Protein AF-A0ABD3N0K4-F1 (afdb_monomer)

pLDDT: mean 79.48, std 25.36, range [24.8, 98.75]

Solvent-accessible surface area (backbone atoms only — not comparable to full-atom values): 39906 Å² total; per-residue (Å²): 130,85,76,79,78,82,64,88,81,83,76,83,89,78,92,78,80,86,86,82,88,83,76,83,78,84,77,78,89,78,91,77,84,81,73,89,75,88,75,86,79,84,83,80,86,80,88,81,90,79,90,88,83,89,78,89,84,87,83,82,89,84,87,84,83,88,79,90,72,86,74,79,82,71,72,81,90,77,76,76,72,83,73,76,75,81,59,93,46,67,33,50,45,36,40,54,53,51,41,50,67,47,60,46,51,78,5,30,51,56,53,34,48,53,46,54,70,26,46,67,36,36,39,35,41,36,64,44,26,40,74,33,62,45,52,75,26,65,34,85,47,70,42,84,85,61,80,40,76,46,81,42,75,58,35,26,21,47,58,35,48,49,55,53,51,50,50,51,46,53,48,20,47,56,31,62,38,28,34,36,42,32,44,60,50,75,54,81,50,86,88,48,71,42,60,51,52,24,41,76,69,59,84,87,44,26,68,57,29,35,52,51,51,49,48,51,63,70,69,55,69,73,37,91,46,74,35,41,36,48,46,60,53,50,47,55,51,40,63,59,46,60,82,44,29,67,62,29,55,76,66,62,26,29,36,27,40,30,41,37,33,67,54,87,58,21,34,88,85,41,48,70,51,73,67,43,51,49,50,33,51,50,40,50,40,51,40,54,76,73,35,55,51,44,40,30,39,39,43,48,50,93,51,63,70,40,53,51,53,49,55,58,46,41,79,72,32,83,53,40,82,39,58,50,78,60,61,42,30,40,43,22,29,76,40,34,66,26,44,47,55,32,71,41,58,54,58,31,42,72,66,61,36,50,50,78,70,61,65,39,39,56,76,43,63,70,50,71,64,51,50,51,50,50,48,37,37,35,62,39,33,88,46,86,70,81,71,56,53,52,91,81,36,47,70,56,22,51,53,46,47,51,64,53,54,76,73,52,72,65,39,53,21,70,69,78,73,40,74,34,57,57,58,41,62,66,53,44,42,70,70,48,50,61,59,52,52,53,54,52,52,53,53,55,50,51,59,62,64,66,75,75,77,89,87,83,84,89,80,89,87,84,89,86,87,90,84,88,83,87,88,82,92,75,85,85,80,84,79,81,86,79,86,79,87,82,86,80,90,84,86,80,86,81,88,80,89,81,92,79,88,83,81,90,82,83,89,84,82,87,83,87,78,91,80,82,87,84,89,81,85,89,78,86,78,76,73,82,73,80,77,69,75,72,61,45,54,70,59,53,54,47,61,63,46,31,80,46,102,88,36,70,47,58,54,70,59,45,62,55,47,50,67,56,66,33,58,84,70,18,72,45,30,76,81,56,78,69,66,75,69,62,81,82,62,62,69,70,68,60,73,78,43,61,72,69,61,35,50,52,53,49,53,50,54,49,52,53,52,45,62,70,42,32,76,86,68,51,71,92,82,58,51,72,54,48,50,49,52,42,49,49,50,43,54,50,52,53,53,34,46,54,70,73,74,109

Secondary structure (DSSP, 8-state):
----------------------PPP-PPP-------------PPPPP------------------------------------PPPPSSHHHHHHHHHHHHTT--HHHHHHHHHHHHHEEEEEEEE--SGGGG-S-EEEEEEETTTTEEEEEEEE-HHHHHHHHHHHHHHHHHHHT--EEEEESSPPSSTTS-SEEEES-S-TTTHHHHHHHHHHHHHHPPPPS-----HHHHHHHHHHHHHTTHHHHHHTT-EEEEEEEESSS---TTS--SHHHHHHHHHHHHHHHHHSSEEEEEEE----HHHHHHHHHHHTTS-EEEE--HHHHHHHHHHH-TTB---HHHHHHHHTT---HHHHTTTTSPPPHHHHHHHHIIIIITTS------TTT-HHHHHHHHHHHHTTSPPEEETTTTEEE-SB-HHHHHHHHHHHHHHHHHHHHHHHHHHTTS----------------------------------------------------------------------PPPP------TT-HHHHHHHHHEEETTEEPPHHHHHHHGGGGSTTT-TTS---TTGGG--PPPHHHHHS--THHHHHHHHHHHHHHHHHH-GGGS-TT--HHHHHHHHHHHHHHHHHHHHHH-

Structure (mmCIF, N/CA/C/O backbone):
data_AF-A0ABD3N0K4-F1
#
_entry.id   AF-A0ABD3N0K4-F1
#
loop_
_atom_site.group_PDB
_atom_site.id
_atom_site.type_symbol
_atom_site.label_atom_id
_atom_site.label_alt_id
_atom_site.label_comp_id
_atom_site.label_asym_id
_atom_site.label_entity_id
_atom_site.label_seq_id
_atom_site.pdbx_PDB_ins_code
_atom_site.Cartn_x
_atom_site.Cartn_y
_atom_site.Cartn_z
_atom_site.occupancy
_atom_site.B_iso_or_equiv
_atom_site.auth_seq_id
_atom_site.auth_comp_id
_atom_site.auth_asym_id
_atom_site.auth_atom_id
_atom_site.pdbx_PDB_model_num
ATOM 1 N N . MET A 1 1 ? -29.378 11.566 -5.390 1.00 35.06 1 MET A N 1
ATOM 2 C CA . MET A 1 1 ? -28.642 10.846 -4.336 1.00 35.06 1 MET A CA 1
ATOM 3 C C . MET A 1 1 ? -29.585 10.712 -3.162 1.00 35.06 1 MET A C 1
ATOM 5 O O . MET A 1 1 ? -29.960 11.729 -2.596 1.00 35.06 1 MET A O 1
ATOM 9 N N . VAL A 1 2 ? -30.060 9.499 -2.881 1.00 29.70 2 VAL A N 1
ATOM 10 C CA . VAL A 1 2 ? -30.686 9.207 -1.588 1.00 29.70 2 VAL A CA 1
ATOM 11 C C . VAL A 1 2 ? -29.523 9.216 -0.604 1.00 29.70 2 VAL A C 1
ATOM 13 O O . VAL A 1 2 ? -28.646 8.367 -0.705 1.00 29.70 2 VAL A O 1
ATOM 16 N N . SER A 1 3 ? -29.424 10.249 0.234 1.00 39.12 3 SER A N 1
ATOM 17 C CA . SER A 1 3 ? -28.410 10.273 1.287 1.00 39.12 3 SER A CA 1
ATOM 18 C C . SER A 1 3 ? -28.764 9.148 2.253 1.00 39.12 3 SER A C 1
ATOM 20 O O . SER A 1 3 ? -29.838 9.180 2.856 1.00 39.12 3 SER A O 1
ATOM 22 N N . ILE A 1 4 ? -27.927 8.111 2.325 1.00 45.19 4 ILE A N 1
ATOM 23 C CA . ILE A 1 4 ? -28.082 7.071 3.336 1.00 45.19 4 ILE A CA 1
ATOM 24 C C . ILE A 1 4 ? -27.776 7.743 4.668 1.00 45.19 4 ILE A C 1
ATOM 26 O O . ILE A 1 4 ? -26.617 7.986 5.018 1.00 45.19 4 ILE A O 1
ATOM 30 N N . ASP A 1 5 ? -28.840 8.082 5.385 1.00 43.31 5 ASP A N 1
ATOM 31 C CA . ASP A 1 5 ? -28.776 8.800 6.644 1.00 43.31 5 ASP A CA 1
ATOM 32 C C . ASP A 1 5 ? -28.286 7.845 7.743 1.00 43.31 5 ASP A C 1
ATOM 34 O O . ASP A 1 5 ? -29.039 7.320 8.557 1.00 43.31 5 ASP A O 1
ATOM 38 N N . LEU A 1 6 ? -26.977 7.578 7.749 1.00 50.59 6 LEU A N 1
ATOM 39 C CA . LEU A 1 6 ? -26.264 6.841 8.796 1.00 50.59 6 LEU A CA 1
ATOM 40 C C . LEU A 1 6 ? -26.137 7.687 10.086 1.00 50.59 6 LEU A C 1
ATOM 42 O O . LEU A 1 6 ? -25.099 7.637 10.757 1.00 50.59 6 LEU A O 1
ATOM 46 N N . CYS A 1 7 ? -27.123 8.537 10.385 1.00 41.00 7 CYS A N 1
ATOM 47 C CA . CYS A 1 7 ? -27.177 9.344 11.598 1.00 41.00 7 CYS A CA 1
ATOM 48 C C . CYS A 1 7 ? -27.446 8.450 12.815 1.00 41.00 7 CYS A C 1
ATOM 50 O O . CYS A 1 7 ? -28.211 7.490 12.745 1.00 41.00 7 CYS A O 1
ATOM 52 N N . ASP A 1 8 ? -26.774 8.751 13.931 1.00 40.78 8 ASP A N 1
ATOM 53 C CA . ASP A 1 8 ? -26.802 7.970 15.169 1.00 40.78 8 ASP A CA 1
ATOM 54 C C . ASP A 1 8 ? -28.233 7.868 15.741 1.00 40.78 8 ASP A C 1
ATOM 56 O O . ASP A 1 8 ? -28.705 8.725 16.487 1.00 40.78 8 ASP A O 1
ATOM 60 N N . GLY A 1 9 ? -28.934 6.788 15.400 1.00 38.16 9 GLY A N 1
ATOM 61 C CA . GLY A 1 9 ? -30.208 6.396 15.994 1.00 38.16 9 GLY A CA 1
ATOM 62 C C . GLY A 1 9 ? -30.037 5.715 17.350 1.00 38.16 9 GLY A C 1
ATOM 63 O O . GLY A 1 9 ? -30.576 4.633 17.547 1.00 38.16 9 GLY A O 1
ATOM 64 N N . ASP A 1 10 ? -29.300 6.316 18.286 1.00 34.44 10 ASP A N 1
ATOM 65 C CA . ASP A 1 10 ? -29.209 5.813 19.663 1.00 34.44 10 ASP A CA 1
ATOM 66 C C . ASP A 1 10 ? -30.313 6.474 20.513 1.00 34.44 10 ASP A C 1
ATOM 68 O O . ASP A 1 10 ? -30.105 7.442 21.244 1.00 34.44 10 ASP A O 1
ATOM 72 N N . ARG A 1 11 ? -31.559 6.013 20.330 1.00 34.38 11 ARG A N 1
ATOM 73 C CA . ARG A 1 11 ? -32.711 6.396 21.168 1.00 34.38 11 ARG A CA 1
ATOM 74 C C . ARG A 1 11 ? -33.117 5.227 22.058 1.00 34.38 11 ARG A C 1
ATOM 76 O O . ARG A 1 11 ? -34.104 4.545 21.794 1.00 34.38 11 ARG A O 1
ATOM 83 N N . THR A 1 12 ? -32.413 5.044 23.170 1.00 34.62 12 THR A N 1
ATOM 84 C CA . THR A 1 12 ? -32.972 4.318 24.316 1.00 34.62 12 THR A CA 1
ATOM 85 C C . THR A 1 12 ? -34.023 5.197 24.999 1.00 34.62 12 THR A C 1
ATOM 87 O O . THR A 1 12 ? -33.724 6.271 25.519 1.00 34.62 12 THR A O 1
ATOM 90 N N . LEU A 1 13 ? -35.278 4.752 24.952 1.00 32.28 13 LEU A N 1
ATOM 91 C CA . LEU A 1 13 ? -36.449 5.419 25.520 1.00 32.28 13 LEU A CA 1
ATOM 92 C C . LEU A 1 13 ? -36.409 5.442 27.057 1.00 32.28 13 LEU A C 1
ATOM 94 O O . LEU A 1 13 ? -36.346 4.398 27.699 1.00 32.28 13 LEU A O 1
ATOM 98 N N . SER A 1 14 ? -36.547 6.630 27.650 1.00 31.72 14 SER A N 1
ATOM 99 C CA . SER A 1 14 ? -37.077 6.864 29.005 1.00 31.72 14 SER A CA 1
ATOM 100 C C . SER A 1 14 ? -37.583 8.315 29.086 1.00 31.72 14 SER A C 1
ATOM 102 O O . SER A 1 14 ? -36.826 9.219 28.731 1.00 31.72 14 SER A O 1
ATOM 104 N N . PRO A 1 15 ? -38.838 8.592 29.495 1.00 40.00 15 PRO A N 1
ATOM 105 C CA . PRO A 1 15 ? -39.381 9.945 29.470 1.00 40.00 15 PRO A CA 1
ATOM 106 C C . PRO A 1 15 ? -39.293 10.606 30.851 1.00 40.00 15 PRO A C 1
ATOM 108 O O . PRO A 1 15 ? -39.956 10.162 31.781 1.00 40.00 15 PRO A O 1
ATOM 111 N N . SER A 1 16 ? -38.581 11.727 30.974 1.00 34.25 16 SER A N 1
ATOM 112 C CA . SER A 1 16 ? -38.999 12.802 31.886 1.00 34.25 16 SER A CA 1
ATOM 113 C C . SER A 1 16 ? -38.259 14.112 31.617 1.00 34.25 16 SER A C 1
ATOM 115 O O . SER A 1 16 ? -37.033 14.150 31.617 1.00 34.25 16 SER A O 1
ATOM 117 N N . SER A 1 17 ? -39.055 15.176 31.481 1.00 32.72 17 SER A N 1
ATOM 118 C CA . SER A 1 17 ? -38.728 16.600 31.663 1.00 32.72 17 SER A CA 1
ATOM 119 C C . SER A 1 17 ? -37.624 17.224 30.795 1.00 32.72 17 SER A C 1
ATOM 121 O O . SER A 1 17 ? -36.435 17.116 31.071 1.00 32.72 17 SER A O 1
ATOM 123 N N . ALA A 1 18 ? -38.076 18.017 29.818 1.00 35.00 18 ALA A N 1
ATOM 124 C CA . ALA A 1 18 ? -37.354 19.158 29.250 1.00 35.00 18 ALA A CA 1
ATOM 125 C C . ALA A 1 18 ? -36.971 20.174 30.367 1.00 35.00 18 ALA A C 1
ATOM 127 O O . ALA A 1 18 ? -37.644 20.180 31.404 1.00 35.00 18 ALA A O 1
ATOM 128 N N . PRO A 1 19 ? -35.967 21.065 30.182 1.00 41.31 19 PRO A N 1
ATOM 129 C CA . PRO A 1 19 ? -36.093 22.117 29.169 1.00 41.31 19 PRO A CA 1
ATOM 130 C C . PRO A 1 19 ? -34.801 22.551 28.442 1.00 41.31 19 PRO A C 1
ATOM 132 O O . PRO A 1 19 ? -33.678 22.293 28.858 1.00 41.31 19 PRO A O 1
ATOM 135 N N . SER A 1 20 ? -35.047 23.384 27.429 1.00 29.89 20 SER A N 1
ATOM 136 C CA . SER A 1 20 ? -34.195 24.449 26.884 1.00 29.89 20 SER A CA 1
ATOM 137 C C . SER A 1 20 ? -33.326 24.150 25.653 1.00 29.89 20 SER A C 1
ATOM 139 O O . SER A 1 20 ? -32.398 23.351 25.631 1.00 29.89 20 SER A O 1
ATOM 141 N N . SER A 1 21 ? -33.700 24.882 24.608 1.00 31.69 21 SER A N 1
ATOM 142 C CA . SER A 1 21 ? -33.032 25.144 23.344 1.00 31.69 21 SER A CA 1
ATOM 143 C C . SER A 1 21 ? -31.601 25.653 23.517 1.00 31.69 21 SER A C 1
ATOM 145 O O . SER A 1 21 ? -31.396 26.735 24.070 1.00 31.69 21 SER A O 1
ATOM 147 N N . PHE A 1 22 ? -30.636 24.942 22.940 1.00 28.17 22 PHE A N 1
ATOM 148 C CA . PHE A 1 22 ? -29.309 25.480 22.663 1.00 28.17 22 PHE A CA 1
ATOM 149 C C . PHE A 1 22 ? -29.289 26.085 21.257 1.00 28.17 22 PHE A C 1
ATOM 151 O O . PHE A 1 22 ? -29.178 25.397 20.247 1.00 28.17 22 PHE A O 1
ATOM 158 N N . THR A 1 23 ? -29.422 27.405 21.193 1.00 30.47 23 THR A N 1
ATOM 159 C CA . THR A 1 23 ? -28.949 28.207 20.063 1.00 30.47 23 THR A CA 1
ATOM 160 C C . THR A 1 23 ? -27.429 28.311 20.140 1.00 30.47 23 THR A C 1
ATOM 162 O O . THR A 1 23 ? -26.903 28.802 21.139 1.00 30.47 23 THR A O 1
ATOM 165 N N . TYR A 1 24 ? -26.725 27.892 19.088 1.00 30.22 24 TYR A N 1
ATOM 166 C CA . TYR A 1 24 ? -25.296 28.162 18.930 1.00 30.22 24 TYR A CA 1
ATOM 167 C C . TYR A 1 24 ? -25.038 29.680 18.940 1.00 30.22 24 TYR A C 1
ATOM 169 O O . TYR A 1 24 ? -25.710 30.416 18.206 1.00 30.22 24 TYR A O 1
ATOM 177 N N . PRO A 1 25 ? -24.073 30.190 19.725 1.00 29.17 25 PRO A N 1
ATOM 178 C CA . PRO A 1 25 ? -23.678 31.582 19.623 1.00 29.17 25 PRO A CA 1
ATOM 179 C C . PRO A 1 25 ? -22.950 31.813 18.294 1.00 29.17 25 PRO A C 1
ATOM 181 O O . PRO A 1 25 ? -21.984 31.128 17.958 1.00 29.17 25 PRO A O 1
ATOM 184 N N . ARG A 1 26 ? -23.409 32.823 17.544 1.00 30.98 26 ARG A N 1
ATOM 185 C CA . ARG A 1 26 ? -22.654 33.438 16.446 1.00 30.98 26 ARG A CA 1
ATOM 186 C C . ARG A 1 26 ? -21.306 33.909 16.994 1.00 30.98 26 ARG A C 1
ATOM 188 O O . ARG A 1 26 ? -21.252 34.909 17.707 1.00 30.98 26 ARG A O 1
ATOM 195 N N . LEU A 1 27 ? -20.233 33.207 16.645 1.00 28.84 27 LEU A N 1
ATOM 196 C CA . LEU A 1 27 ? -18.873 33.670 16.886 1.00 28.84 27 LEU A CA 1
ATOM 197 C C . LEU A 1 27 ? -18.566 34.858 15.969 1.00 28.84 27 LEU A C 1
ATOM 199 O O . LEU A 1 27 ? -18.742 34.810 14.749 1.00 28.84 27 LEU A O 1
ATOM 203 N N . CYS A 1 28 ? -18.144 35.950 16.603 1.00 26.81 28 CYS A N 1
ATOM 204 C CA . CYS A 1 28 ? -17.663 37.161 15.963 1.00 26.81 28 CYS A CA 1
ATOM 205 C C . CYS A 1 28 ? -16.452 36.866 15.072 1.00 26.81 28 CYS A C 1
ATOM 207 O O . CYS A 1 28 ? -15.514 36.177 15.468 1.00 26.81 28 CYS A O 1
ATOM 209 N N . ARG A 1 29 ? -16.480 37.450 13.872 1.00 28.70 29 ARG A N 1
ATOM 210 C CA . ARG A 1 29 ? -15.391 37.449 12.895 1.00 28.70 29 ARG A CA 1
ATOM 211 C C . ARG A 1 29 ? -14.125 38.062 13.500 1.00 28.70 29 ARG A C 1
ATOM 213 O O . ARG A 1 29 ? -14.105 39.258 13.772 1.00 28.70 29 ARG A O 1
ATOM 220 N N . TYR A 1 30 ? -13.061 37.271 13.585 1.00 24.80 30 TYR A N 1
ATOM 221 C CA . TYR A 1 30 ? -11.694 37.770 13.476 1.00 24.80 30 TYR A CA 1
ATOM 222 C C . TYR A 1 30 ? -11.127 37.277 12.145 1.00 24.80 30 TYR A C 1
ATOM 224 O O . TYR A 1 30 ? -10.922 36.085 11.936 1.00 24.80 30 TYR A O 1
ATOM 232 N N . ASN A 1 31 ? -10.948 38.219 11.219 1.00 28.70 31 ASN A N 1
ATOM 233 C CA . ASN A 1 31 ? -10.246 38.004 9.962 1.00 28.70 31 ASN A CA 1
ATOM 234 C C . ASN A 1 31 ? -8.742 37.977 10.249 1.00 28.70 31 ASN A C 1
ATOM 236 O O . ASN A 1 31 ? -8.136 39.025 10.456 1.00 28.70 31 ASN A O 1
ATOM 240 N N . THR A 1 32 ? -8.145 36.794 10.189 1.00 26.30 32 THR A N 1
ATOM 241 C CA . THR A 1 32 ? -6.724 36.619 9.871 1.00 26.30 32 THR A CA 1
ATOM 242 C C . THR A 1 32 ? -6.618 35.484 8.866 1.00 26.30 32 THR A C 1
ATOM 244 O O . THR A 1 32 ? -6.455 34.320 9.213 1.00 26.30 32 THR A O 1
ATOM 247 N N . SER A 1 33 ? -6.792 35.846 7.600 1.00 25.02 33 SER A N 1
ATOM 248 C CA . SER A 1 33 ? -6.524 35.016 6.433 1.00 25.02 33 SER A CA 1
ATOM 249 C C . SER A 1 33 ? -5.014 34.937 6.201 1.00 25.02 33 SER A C 1
ATOM 251 O O . SER A 1 33 ? -4.391 35.938 5.851 1.00 25.02 33 SER A O 1
ATOM 253 N N . VAL A 1 34 ? -4.432 33.749 6.369 1.00 27.52 34 VAL A N 1
ATOM 254 C CA . VAL A 1 34 ? -3.193 33.366 5.680 1.00 27.52 34 VAL A CA 1
ATOM 255 C C . VAL A 1 34 ? -3.620 32.478 4.518 1.00 27.52 34 VAL A C 1
ATOM 257 O O . VAL A 1 34 ? -3.850 31.281 4.670 1.00 27.52 34 VAL A O 1
ATOM 260 N N . GLU A 1 35 ? -3.818 33.109 3.365 1.00 27.42 35 GLU A N 1
ATOM 261 C CA . GLU A 1 35 ? -3.996 32.432 2.086 1.00 27.42 35 GLU A CA 1
ATOM 262 C C . GLU A 1 35 ? -2.682 31.744 1.694 1.00 27.42 35 GLU A C 1
ATOM 264 O O . GLU A 1 35 ? -1.626 32.381 1.644 1.00 27.42 35 GLU A O 1
ATOM 269 N N . MET A 1 36 ? -2.745 30.455 1.349 1.00 29.81 36 MET A N 1
ATOM 270 C CA . MET A 1 36 ? -1.742 29.856 0.471 1.00 29.81 36 MET A CA 1
ATOM 271 C C . MET A 1 36 ? -1.936 30.451 -0.925 1.00 29.81 36 MET A C 1
ATOM 273 O O . MET A 1 36 ? -2.742 29.981 -1.723 1.00 29.81 36 MET A O 1
ATOM 277 N N . ASN A 1 37 ? -1.221 31.544 -1.174 1.00 28.38 37 ASN A N 1
ATOM 278 C CA . ASN A 1 37 ? -1.201 32.243 -2.445 1.00 28.38 37 ASN A CA 1
ATOM 279 C C . ASN A 1 37 ? -0.408 31.428 -3.477 1.00 28.38 37 ASN A C 1
ATOM 281 O O . ASN A 1 37 ? 0.821 31.395 -3.452 1.00 28.38 37 ASN A O 1
ATOM 285 N N . SER A 1 38 ? -1.109 30.815 -4.429 1.00 36.88 38 SER A N 1
ATOM 286 C CA . SER A 1 38 ? -0.539 30.432 -5.719 1.00 36.88 38 SER A CA 1
ATOM 287 C C . SER A 1 38 ? -0.402 31.694 -6.579 1.00 36.88 38 SER A C 1
ATOM 289 O O . SER A 1 38 ? -1.328 32.065 -7.300 1.00 36.88 38 SER A O 1
ATOM 291 N N . GLN A 1 39 ? 0.731 32.392 -6.477 1.00 28.45 39 GLN A N 1
ATOM 292 C CA . GLN A 1 39 ? 1.053 33.506 -7.370 1.00 28.45 39 GLN A CA 1
ATOM 293 C C . GLN A 1 39 ? 1.816 33.006 -8.600 1.00 28.45 39 GLN A C 1
ATOM 295 O O . GLN A 1 39 ? 2.935 32.508 -8.507 1.00 28.45 39 GLN A O 1
ATOM 300 N N . SER A 1 40 ? 1.204 33.189 -9.768 1.00 35.72 40 SER A N 1
ATOM 301 C CA . SER A 1 40 ? 1.866 33.182 -11.070 1.00 35.72 40 SER A CA 1
ATOM 302 C C . SER A 1 40 ? 2.844 34.359 -11.152 1.00 35.72 40 SER A C 1
ATOM 304 O O . SER A 1 40 ? 2.410 35.513 -11.144 1.00 35.72 40 SER A O 1
ATOM 306 N N . SER A 1 41 ? 4.149 34.098 -11.250 1.00 28.62 41 SER A N 1
ATOM 307 C CA . SER A 1 41 ? 5.146 35.143 -11.496 1.00 28.62 41 SER A CA 1
ATOM 308 C C . SER A 1 41 ? 5.517 35.211 -12.980 1.00 28.62 41 SER A C 1
ATOM 310 O O . SER A 1 41 ? 6.169 34.341 -13.553 1.00 28.62 41 SER A O 1
ATOM 312 N N . THR A 1 42 ? 5.091 36.294 -13.622 1.00 32.41 42 THR A N 1
ATOM 313 C CA . THR A 1 42 ? 5.656 36.795 -14.878 1.00 32.41 42 THR A CA 1
ATOM 314 C C . THR A 1 42 ? 7.061 37.329 -14.596 1.00 32.41 42 THR A C 1
ATOM 316 O O . THR A 1 42 ? 7.216 38.327 -13.894 1.00 32.41 42 THR A O 1
ATOM 319 N N . PHE A 1 43 ? 8.093 36.680 -15.137 1.00 26.28 43 PHE A N 1
ATOM 320 C CA . PHE A 1 43 ? 9.481 37.136 -15.025 1.00 26.28 43 PHE A CA 1
ATOM 321 C C . PHE A 1 43 ? 9.768 38.254 -16.044 1.00 26.28 43 PHE A C 1
ATOM 323 O O . PHE A 1 43 ? 9.656 38.051 -17.252 1.00 26.28 43 PHE A O 1
ATOM 330 N N . HIS A 1 44 ? 10.161 39.437 -15.564 1.00 29.55 44 HIS A N 1
ATOM 331 C CA . HIS A 1 44 ? 10.863 40.447 -16.362 1.00 29.55 44 HIS A CA 1
ATOM 332 C C . HIS A 1 44 ? 12.370 40.203 -16.253 1.00 29.55 44 HIS A C 1
ATOM 334 O O . HIS A 1 44 ? 12.936 40.201 -15.161 1.00 29.55 44 HIS A O 1
ATOM 340 N N . GLY A 1 45 ? 13.009 39.969 -17.400 1.00 26.95 45 GLY A N 1
ATOM 341 C CA . GLY A 1 45 ? 14.443 39.737 -17.508 1.00 26.95 45 GLY A CA 1
ATOM 342 C C . GLY A 1 45 ? 15.249 41.020 -17.317 1.00 26.95 45 GLY A C 1
ATOM 343 O O . GLY A 1 45 ? 15.029 42.013 -18.008 1.00 26.95 45 GLY A O 1
ATOM 344 N N . VAL A 1 46 ? 16.226 40.970 -16.413 1.00 30.66 46 VAL A N 1
ATOM 345 C CA . VAL A 1 46 ? 17.305 41.955 -16.318 1.00 30.66 46 VAL A CA 1
ATOM 346 C C . VAL A 1 46 ? 18.540 41.360 -16.987 1.00 30.66 46 VAL A C 1
ATOM 348 O O . VAL A 1 46 ? 19.056 40.320 -16.581 1.00 30.66 46 VAL A O 1
ATOM 351 N N . HIS A 1 47 ? 18.988 42.024 -18.051 1.00 32.50 47 HIS A N 1
ATOM 352 C CA . HIS A 1 47 ? 20.250 41.765 -18.729 1.00 32.50 47 HIS A CA 1
ATOM 353 C C . HIS A 1 47 ? 21.438 41.989 -17.790 1.00 32.50 47 HIS A C 1
ATOM 355 O O . HIS A 1 47 ? 21.566 43.066 -17.217 1.00 32.50 47 HIS A O 1
ATOM 361 N N . ASN A 1 48 ? 22.381 41.045 -17.769 1.00 29.81 48 ASN A N 1
ATOM 362 C CA . ASN A 1 48 ? 23.772 41.367 -17.480 1.00 29.81 48 ASN A CA 1
ATOM 363 C C . ASN A 1 48 ? 24.690 40.712 -18.515 1.00 29.81 48 ASN A C 1
ATOM 365 O O . ASN A 1 48 ? 24.744 39.493 -18.662 1.00 29.81 48 ASN A O 1
ATOM 369 N N . ARG A 1 49 ? 25.367 41.576 -19.278 1.00 33.41 49 ARG A N 1
ATOM 370 C CA . ARG A 1 49 ? 26.427 41.245 -20.229 1.00 33.41 49 ARG A CA 1
ATOM 371 C C . ARG A 1 49 ? 27.725 41.061 -19.453 1.00 33.41 49 ARG A C 1
ATOM 373 O O . ARG A 1 49 ? 28.125 41.986 -18.758 1.00 33.41 49 ARG A O 1
ATOM 380 N N . HIS A 1 50 ? 28.449 39.977 -19.704 1.00 33.34 50 HIS A N 1
ATOM 381 C CA . HIS A 1 50 ? 29.906 40.029 -19.669 1.00 33.34 50 HIS A CA 1
ATOM 382 C C . HIS A 1 50 ? 30.510 39.224 -20.817 1.00 33.34 50 HIS A C 1
ATOM 384 O O . HIS A 1 50 ? 30.180 38.066 -21.055 1.00 33.34 50 HIS A O 1
ATOM 390 N N . HIS A 1 51 ? 31.376 39.924 -21.548 1.00 36.28 51 HIS A N 1
ATOM 391 C CA . HIS A 1 51 ? 32.279 39.428 -22.571 1.00 36.28 51 HIS A CA 1
ATOM 392 C C . HIS A 1 51 ? 33.274 38.415 -21.995 1.00 36.28 51 HIS A C 1
ATOM 394 O O . HIS A 1 51 ? 33.847 38.660 -20.935 1.00 36.28 51 HIS A O 1
ATOM 400 N N . SER A 1 52 ? 33.592 37.373 -22.764 1.00 32.97 52 SER A N 1
ATOM 401 C CA . SER A 1 52 ? 34.979 36.936 -22.967 1.00 32.97 52 SER A CA 1
ATOM 402 C C . SER A 1 52 ? 35.110 36.142 -24.264 1.00 32.97 52 SER A C 1
ATOM 404 O O . SER A 1 52 ? 34.272 35.319 -24.614 1.00 32.97 52 SER A O 1
ATOM 406 N N . SER A 1 53 ? 36.150 36.503 -25.001 1.00 33.94 53 SER A N 1
ATOM 407 C CA . SER A 1 53 ? 36.499 36.123 -26.364 1.00 33.94 53 SER A CA 1
ATOM 408 C C . SER A 1 53 ? 37.665 35.135 -26.410 1.00 33.94 53 SER A C 1
ATOM 410 O O . SER A 1 53 ? 38.563 35.222 -25.577 1.00 33.94 53 SER A O 1
ATOM 412 N N . GLY A 1 54 ? 37.714 34.346 -27.488 1.00 30.81 54 GLY A N 1
ATOM 413 C CA . GLY A 1 54 ? 38.885 33.589 -27.957 1.00 30.81 54 GLY A CA 1
ATOM 414 C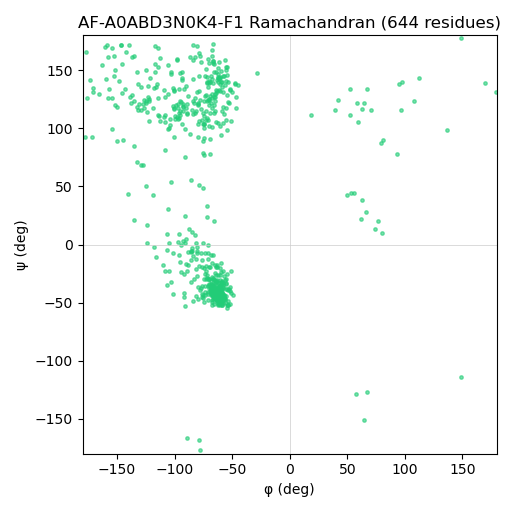 C . GLY A 1 54 ? 38.721 32.073 -27.822 1.00 30.81 54 GLY A C 1
ATOM 415 O O . GLY A 1 54 ? 38.156 31.615 -26.845 1.00 30.81 54 GLY A O 1
ATOM 416 N N . HIS A 1 55 ? 39.203 31.208 -28.712 1.00 32.25 55 HIS A N 1
ATOM 417 C CA . HIS A 1 55 ? 39.643 31.288 -30.108 1.00 32.25 55 HIS A CA 1
ATOM 418 C C . HIS A 1 55 ? 39.853 29.809 -30.536 1.00 32.25 55 HIS A C 1
ATOM 420 O O . HIS A 1 55 ? 40.445 29.081 -29.755 1.00 32.25 55 HIS A O 1
ATOM 426 N N . ARG A 1 56 ? 39.373 29.396 -31.727 1.00 37.06 56 ARG A N 1
ATOM 427 C CA . ARG A 1 56 ? 39.892 28.328 -32.633 1.00 37.06 56 ARG A CA 1
ATOM 428 C C . ARG A 1 56 ? 40.398 26.983 -32.054 1.00 37.06 56 ARG A C 1
ATOM 430 O O . ARG A 1 56 ? 41.398 26.951 -31.360 1.00 37.06 56 ARG A O 1
ATOM 437 N N . ASP A 1 57 ? 39.835 25.869 -32.533 1.00 32.81 57 ASP A N 1
ATOM 438 C CA . ASP A 1 57 ? 40.448 25.079 -33.623 1.00 32.81 57 ASP A CA 1
ATOM 439 C C . ASP A 1 57 ? 39.495 23.980 -34.146 1.00 32.81 57 ASP A C 1
ATOM 441 O O . ASP A 1 57 ? 38.894 23.227 -33.383 1.00 32.81 57 ASP A O 1
ATOM 445 N N . GLU A 1 58 ? 39.349 23.915 -35.475 1.00 39.66 58 GLU A N 1
ATOM 446 C CA . GLU A 1 58 ? 38.737 22.800 -36.216 1.00 39.66 58 GLU A CA 1
ATOM 447 C C . GLU A 1 58 ? 39.715 21.617 -36.311 1.00 39.66 58 GLU A C 1
ATOM 449 O O . GLU A 1 58 ? 40.931 21.825 -36.371 1.00 39.66 58 GLU A O 1
ATOM 454 N N . PRO A 1 59 ? 39.209 20.386 -36.516 1.00 48.50 59 PRO A N 1
ATOM 455 C CA . PRO A 1 59 ? 39.605 19.746 -37.771 1.00 48.50 59 PRO A CA 1
ATOM 456 C C . PRO A 1 59 ? 38.532 18.886 -38.465 1.00 48.50 59 PRO A C 1
ATOM 458 O O . PRO A 1 59 ? 37.924 17.989 -37.892 1.00 48.50 59 PRO A O 1
ATOM 461 N N . LYS A 1 60 ? 38.452 19.132 -39.778 1.00 34.50 60 LYS A N 1
ATOM 462 C CA . LYS A 1 60 ? 38.447 18.191 -40.917 1.00 34.50 60 LYS A CA 1
ATOM 463 C C . LYS A 1 60 ? 37.453 17.021 -40.944 1.00 34.50 60 LYS A C 1
ATOM 465 O O . LYS A 1 60 ? 37.612 15.978 -40.321 1.00 34.50 60 LYS A O 1
ATOM 470 N N . MET A 1 61 ? 36.541 17.196 -41.898 1.00 38.22 61 MET A N 1
ATOM 471 C CA . MET A 1 61 ? 35.711 16.215 -42.588 1.00 38.22 61 MET A CA 1
ATOM 472 C C . MET A 1 61 ? 36.454 14.948 -43.045 1.00 38.22 61 MET A C 1
ATOM 474 O O . MET A 1 61 ? 37.484 15.026 -43.714 1.00 38.22 61 MET A O 1
ATOM 478 N N . PHE A 1 62 ? 35.807 13.800 -42.839 1.00 36.38 62 PHE A N 1
ATOM 479 C CA . PHE A 1 62 ? 35.884 12.635 -43.719 1.00 36.38 62 PHE A CA 1
ATOM 480 C C . PHE A 1 62 ? 34.460 12.130 -43.986 1.00 36.38 62 PHE A C 1
ATOM 482 O O . PHE A 1 62 ? 33.741 11.756 -43.065 1.00 36.38 62 PHE A O 1
ATOM 489 N N . SER A 1 63 ? 34.053 12.142 -45.256 1.00 41.62 63 SER A N 1
ATOM 490 C CA . SER A 1 63 ? 32.844 11.469 -45.745 1.00 41.62 63 SER A CA 1
ATOM 491 C C . SER A 1 63 ? 33.200 10.078 -46.267 1.00 41.62 63 SER A C 1
ATOM 493 O O . SER A 1 63 ? 34.184 9.957 -46.999 1.00 41.62 63 SER A O 1
ATOM 495 N N . PRO A 1 64 ? 32.354 9.064 -46.028 1.00 47.28 64 PRO A N 1
ATOM 496 C CA . PRO A 1 64 ? 32.218 7.950 -46.948 1.00 47.28 64 PRO A CA 1
ATOM 497 C C . PRO A 1 64 ? 30.816 7.900 -47.561 1.00 47.28 64 PRO A C 1
ATOM 499 O O . PRO A 1 64 ? 29.790 8.102 -46.913 1.00 47.28 64 PRO A O 1
ATOM 502 N N . ALA A 1 65 ? 30.818 7.630 -48.859 1.00 39.09 65 ALA A N 1
ATOM 503 C CA . ALA A 1 65 ? 29.668 7.566 -49.733 1.00 39.09 65 ALA A CA 1
ATOM 504 C C . ALA A 1 65 ? 28.738 6.370 -49.450 1.00 39.09 65 ALA A C 1
ATOM 506 O O . ALA A 1 65 ? 29.187 5.254 -49.210 1.00 39.09 65 ALA A O 1
ATOM 507 N N . GLY A 1 66 ? 27.437 6.616 -49.633 1.00 41.03 66 GLY A N 1
ATOM 508 C CA . GLY A 1 66 ? 26.585 5.785 -50.485 1.00 41.03 66 GLY A CA 1
ATOM 509 C C . GLY A 1 66 ? 26.028 4.482 -49.909 1.00 41.03 66 GLY A C 1
ATOM 510 O O . GLY A 1 66 ? 26.567 3.413 -50.169 1.00 41.03 66 GLY A O 1
ATOM 511 N N . ARG A 1 67 ? 24.842 4.562 -49.290 1.00 40.78 67 ARG A N 1
ATOM 512 C CA . ARG A 1 67 ? 23.764 3.559 -49.419 1.00 40.78 67 ARG A CA 1
ATOM 513 C C . ARG A 1 67 ? 22.415 4.225 -49.146 1.00 40.78 67 ARG A C 1
ATOM 515 O O . ARG A 1 67 ? 22.034 4.449 -48.003 1.00 40.78 67 ARG A O 1
ATOM 522 N N . THR A 1 68 ? 21.703 4.562 -50.214 1.00 39.50 68 THR A N 1
ATOM 523 C CA . THR A 1 68 ? 20.311 5.017 -50.180 1.00 39.50 68 THR A CA 1
ATOM 524 C C . THR A 1 68 ? 19.404 3.820 -49.901 1.00 39.50 68 THR A C 1
ATOM 526 O O . THR A 1 68 ? 18.996 3.117 -50.821 1.00 39.50 68 THR A O 1
ATOM 529 N N . HIS A 1 69 ? 19.110 3.569 -48.626 1.00 41.12 69 HIS A N 1
ATOM 530 C CA . HIS A 1 69 ? 17.864 2.903 -48.263 1.00 41.12 69 HIS A CA 1
ATOM 531 C C . HIS A 1 69 ? 16.763 3.964 -48.314 1.00 41.12 69 HIS A C 1
ATOM 533 O O . HIS A 1 69 ? 16.873 4.987 -47.637 1.00 41.12 69 HIS A O 1
ATOM 539 N N . GLU A 1 70 ? 15.737 3.740 -49.137 1.00 43.47 70 GLU A N 1
ATOM 540 C CA . GLU A 1 70 ? 14.487 4.498 -49.095 1.00 43.47 70 GLU A CA 1
ATOM 541 C C . GLU A 1 70 ? 13.925 4.429 -47.674 1.00 43.47 70 GLU A C 1
ATOM 543 O O . GLU A 1 70 ? 13.336 3.438 -47.240 1.00 43.47 70 GLU A O 1
ATOM 548 N N . ARG A 1 71 ? 14.181 5.491 -46.912 1.00 39.47 71 ARG A N 1
ATOM 549 C CA . ARG A 1 71 ? 13.582 5.731 -45.611 1.00 39.47 71 ARG A CA 1
ATOM 550 C C . ARG A 1 71 ? 12.155 6.171 -45.905 1.00 39.47 71 ARG A C 1
ATOM 552 O O . ARG A 1 71 ? 11.927 7.306 -46.315 1.00 39.47 71 ARG A O 1
ATOM 559 N N . VAL A 1 72 ? 11.211 5.246 -45.773 1.00 4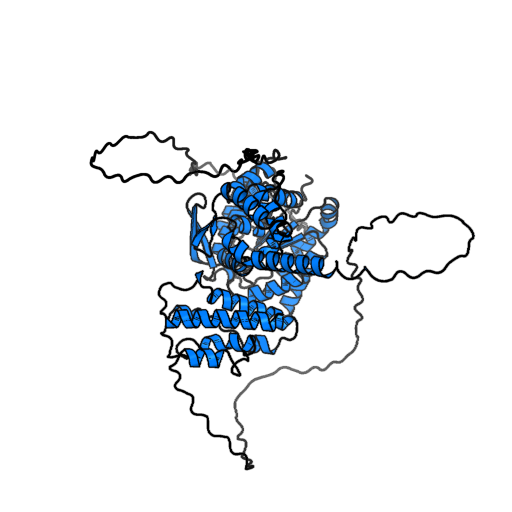2.62 72 VAL A N 1
ATOM 560 C CA . VAL A 1 72 ? 9.785 5.573 -45.766 1.00 42.62 72 VAL A CA 1
ATOM 561 C C . VAL A 1 72 ? 9.583 6.557 -44.614 1.00 42.62 72 VAL A C 1
ATOM 563 O O . VAL A 1 72 ? 9.665 6.178 -43.449 1.00 42.62 72 VAL A O 1
ATOM 566 N N . ASN A 1 73 ? 9.402 7.837 -44.940 1.00 39.91 73 ASN A N 1
ATOM 567 C CA . ASN A 1 73 ? 8.997 8.868 -43.993 1.00 39.91 73 ASN A CA 1
ATOM 568 C C . ASN A 1 73 ? 7.541 8.590 -43.599 1.00 39.91 73 ASN A C 1
ATOM 570 O O . ASN A 1 73 ? 6.615 9.206 -44.118 1.00 39.91 73 ASN A O 1
ATOM 574 N N . SER A 1 74 ? 7.329 7.623 -42.710 1.00 48.66 74 SER A N 1
ATOM 575 C CA . SER A 1 74 ? 6.106 7.560 -41.926 1.00 48.66 74 SER A CA 1
ATOM 576 C C . SER A 1 74 ? 6.168 8.716 -40.934 1.00 48.66 74 SER A C 1
ATOM 578 O O . SER A 1 74 ? 6.921 8.654 -39.959 1.00 48.66 74 SER A O 1
ATOM 580 N N . GLU A 1 75 ? 5.440 9.798 -41.208 1.00 42.16 75 GLU A N 1
ATOM 581 C CA . GLU A 1 75 ? 5.199 10.829 -40.200 1.00 42.16 75 GLU A CA 1
ATOM 582 C C . GLU A 1 75 ? 4.698 10.150 -38.913 1.00 42.16 75 GLU A C 1
ATOM 584 O O . GLU A 1 75 ? 3.819 9.284 -38.988 1.00 42.16 75 GLU A O 1
ATOM 589 N N . PRO A 1 76 ? 5.262 10.473 -37.736 1.00 51.91 76 PRO A N 1
ATOM 590 C CA . PRO A 1 76 ? 4.856 9.838 -36.493 1.00 51.91 76 PRO A CA 1
ATOM 591 C C . PRO A 1 76 ? 3.397 10.207 -36.207 1.00 51.91 76 PRO A C 1
ATOM 593 O O . PRO A 1 76 ? 3.084 11.320 -35.793 1.00 51.91 76 PRO A O 1
ATOM 596 N N . TYR A 1 77 ? 2.500 9.245 -36.424 1.00 52.91 77 TYR A N 1
ATOM 597 C CA . TYR A 1 77 ? 1.038 9.349 -36.335 1.00 52.91 77 TYR A CA 1
ATOM 598 C C . TYR A 1 77 ? 0.507 9.614 -34.904 1.00 52.91 77 TYR A C 1
ATOM 600 O O . TYR A 1 77 ? -0.646 9.339 -34.593 1.00 52.91 77 TYR A O 1
ATOM 608 N N . ILE A 1 78 ? 1.327 10.125 -33.980 1.00 54.72 78 ILE A N 1
ATOM 609 C CA . ILE A 1 78 ? 1.041 10.111 -32.538 1.00 54.72 78 ILE A CA 1
ATOM 610 C C . ILE A 1 78 ? 1.096 11.524 -31.938 1.00 54.72 78 ILE A C 1
ATOM 612 O O . ILE A 1 78 ? 1.753 11.754 -30.926 1.00 54.72 78 ILE A O 1
ATOM 616 N N . SER A 1 79 ? 0.395 12.484 -32.547 1.00 51.22 79 SER A N 1
ATOM 617 C CA . SER A 1 79 ? 0.204 13.839 -31.987 1.00 51.22 79 SER A CA 1
ATOM 618 C C . SER A 1 79 ? -1.213 14.086 -31.440 1.00 51.22 79 SER A C 1
ATOM 620 O O . SER A 1 79 ? -1.562 15.200 -31.058 1.00 51.22 79 SER A O 1
ATOM 622 N N . SER A 1 80 ? -2.061 13.058 -31.334 1.00 60.84 80 SER A N 1
ATOM 623 C CA . SER A 1 80 ? -3.321 13.212 -30.603 1.00 60.84 80 SER A CA 1
ATOM 624 C C . SER A 1 80 ? -3.028 13.234 -29.102 1.00 60.84 80 SER A C 1
ATOM 626 O O . SER A 1 80 ? -2.756 12.190 -28.504 1.00 60.84 80 SER A O 1
ATOM 628 N N . SER A 1 81 ? -3.062 14.420 -28.492 1.00 69.06 81 SER A N 1
ATOM 629 C CA . SER A 1 81 ? -3.097 14.560 -27.037 1.00 69.06 81 SER A CA 1
ATOM 630 C C . SER A 1 81 ? -4.231 13.701 -26.474 1.00 69.06 81 SER A C 1
ATOM 632 O O . SER A 1 81 ? -5.342 13.701 -27.011 1.00 69.06 81 SER A O 1
ATOM 634 N N . ILE A 1 82 ? -3.945 12.925 -25.424 1.00 73.69 82 ILE A N 1
ATOM 635 C CA . ILE A 1 82 ? -4.962 12.131 -24.729 1.00 73.69 82 ILE A CA 1
ATOM 636 C C . ILE A 1 82 ? -5.964 13.128 -24.146 1.00 73.69 82 ILE A C 1
ATOM 638 O O . ILE A 1 82 ? -5.669 13.837 -23.187 1.00 73.69 82 ILE A O 1
ATOM 642 N N . LYS A 1 83 ? -7.138 13.232 -24.770 1.00 78.75 83 LYS A N 1
ATOM 643 C CA . LYS A 1 83 ? -8.244 14.027 -24.244 1.00 78.75 83 LYS A CA 1
ATOM 644 C C . LYS A 1 83 ? -9.059 13.124 -23.341 1.00 78.75 83 LYS A C 1
ATOM 646 O O . LYS A 1 83 ? -9.693 12.184 -23.818 1.00 78.75 83 LYS A O 1
ATOM 651 N N . LEU A 1 84 ? -9.033 13.412 -22.045 1.00 80.38 84 LEU A N 1
ATOM 652 C CA . LEU A 1 84 ? -10.010 12.831 -21.139 1.00 80.38 84 LEU A CA 1
ATOM 653 C C . LEU A 1 84 ? -11.413 13.265 -21.591 1.00 80.38 84 LEU A C 1
ATOM 655 O O . LEU A 1 84 ? -11.577 14.394 -22.075 1.00 80.38 84 LEU A O 1
ATOM 659 N N . PRO A 1 85 ? -12.423 12.388 -21.473 1.00 82.56 85 PRO A N 1
ATOM 660 C CA . PRO A 1 85 ? -13.801 12.828 -21.619 1.00 82.56 85 PRO A CA 1
ATOM 661 C C . PRO A 1 85 ? -14.071 13.967 -20.622 1.00 82.56 85 PRO A C 1
ATOM 663 O O . PRO A 1 85 ? -13.435 14.011 -19.564 1.00 82.56 85 PRO A O 1
ATOM 666 N N . PRO A 1 86 ? -14.984 14.899 -20.944 1.00 86.00 86 PRO A N 1
ATOM 667 C CA . PRO A 1 86 ? -15.371 15.916 -19.979 1.00 86.00 86 PRO A CA 1
ATOM 668 C C . PRO A 1 86 ? -15.882 15.227 -18.701 1.00 86.00 86 PRO A C 1
ATOM 670 O O . PRO A 1 86 ? -16.608 14.235 -18.814 1.00 86.00 86 PRO A O 1
ATOM 673 N N . PRO A 1 87 ? -15.495 15.716 -17.510 1.00 89.62 87 PRO A N 1
ATOM 674 C CA . PRO A 1 87 ? -15.957 15.144 -16.251 1.00 89.62 87 PRO A CA 1
ATOM 675 C C . PRO A 1 87 ? -17.482 15.258 -16.167 1.00 89.62 87 PRO A C 1
ATOM 677 O O . PRO A 1 87 ? -18.043 16.292 -16.537 1.00 89.62 87 PRO A O 1
ATOM 680 N N . ALA A 1 88 ? -18.163 14.216 -15.688 1.00 90.31 88 ALA A N 1
ATOM 681 C CA . ALA A 1 88 ? -19.625 14.221 -15.618 1.00 90.31 88 ALA A CA 1
ATOM 682 C C . ALA A 1 88 ? -20.158 15.117 -14.486 1.00 90.31 88 ALA A C 1
ATOM 684 O O . ALA A 1 88 ? -21.317 15.527 -14.512 1.00 90.31 88 ALA A O 1
ATOM 685 N N . ASN A 1 89 ? -19.323 15.426 -13.490 1.00 92.62 89 ASN A N 1
ATOM 686 C CA . ASN A 1 89 ? -19.634 16.317 -12.373 1.00 92.62 89 ASN A CA 1
ATOM 687 C C . ASN A 1 89 ? -18.355 16.954 -11.793 1.00 92.62 89 ASN A C 1
ATOM 689 O O . ASN A 1 89 ? -17.240 16.524 -12.098 1.00 92.62 89 ASN A O 1
ATOM 693 N N . ASP A 1 90 ? -18.492 17.961 -10.920 1.00 91.94 90 ASP A N 1
ATOM 694 C CA . ASP A 1 90 ? -17.309 18.630 -10.351 1.00 91.94 90 ASP A CA 1
ATOM 695 C C . ASP A 1 90 ? -16.457 17.708 -9.463 1.00 91.94 90 ASP A C 1
ATOM 697 O O . ASP A 1 90 ? -15.274 17.976 -9.285 1.00 91.94 90 ASP A O 1
ATOM 701 N N . GLY A 1 91 ? -17.035 16.647 -8.885 1.00 92.00 91 GLY A N 1
ATOM 702 C CA . GLY A 1 91 ? -16.295 15.660 -8.093 1.00 92.00 91 GLY A CA 1
ATOM 703 C C . GLY A 1 91 ? -15.254 14.941 -8.947 1.00 92.00 91 GLY A C 1
ATOM 704 O O . GLY A 1 91 ? -14.080 14.916 -8.586 1.00 92.00 91 GLY A O 1
ATOM 705 N N . GLU A 1 92 ? -15.650 14.479 -10.135 1.00 94.62 92 GLU A N 1
ATOM 706 C CA . GLU A 1 92 ? -14.730 13.906 -11.126 1.00 94.62 92 GLU A CA 1
ATOM 707 C C . GLU A 1 92 ? -13.696 14.920 -11.614 1.00 94.62 92 GLU A C 1
ATOM 709 O O . GLU A 1 92 ? -12.513 14.594 -11.712 1.00 94.62 92 GLU A O 1
ATOM 714 N N . ALA A 1 93 ? -14.118 16.156 -11.901 1.00 94.44 93 ALA A N 1
ATOM 715 C CA . ALA A 1 93 ? -13.208 17.215 -12.339 1.00 94.44 93 ALA A CA 1
ATOM 716 C C . ALA A 1 93 ? -12.122 17.478 -11.284 1.00 94.44 93 ALA A C 1
ATOM 718 O O . ALA A 1 93 ? -10.930 17.571 -11.594 1.00 94.44 93 ALA A O 1
ATOM 719 N N . ASN A 1 94 ? -12.540 17.543 -10.020 1.00 94.06 94 ASN A N 1
ATOM 720 C CA . ASN A 1 94 ? -11.659 17.732 -8.884 1.00 94.06 94 ASN A CA 1
ATOM 721 C C . ASN A 1 94 ? -10.754 16.525 -8.656 1.00 94.06 94 ASN A C 1
ATOM 723 O O . ASN A 1 94 ? -9.578 16.735 -8.373 1.00 94.06 94 ASN A O 1
ATOM 727 N N . LEU A 1 95 ? -11.262 15.301 -8.821 1.00 93.69 95 LEU A N 1
ATOM 728 C CA . LEU A 1 95 ? -10.477 14.073 -8.722 1.00 93.69 95 LEU A CA 1
ATOM 729 C C . LEU A 1 95 ? -9.374 14.038 -9.789 1.00 93.69 95 LEU A C 1
ATOM 731 O O . LEU A 1 95 ? -8.209 13.833 -9.459 1.00 93.69 95 LEU A O 1
ATOM 735 N N . CYS A 1 96 ? -9.713 14.343 -11.047 1.00 93.44 96 CYS A N 1
ATOM 736 C CA . CYS A 1 96 ? -8.746 14.434 -12.145 1.00 93.44 96 CYS A CA 1
ATOM 737 C C . CYS A 1 96 ? -7.642 15.452 -11.835 1.00 93.44 96 CYS A C 1
ATOM 739 O O . CYS A 1 96 ? -6.454 15.169 -11.995 1.00 93.44 96 CYS A O 1
ATOM 741 N N . HIS A 1 97 ? -8.029 16.640 -11.361 1.00 91.94 97 HIS A N 1
ATOM 742 C CA . HIS A 1 97 ? -7.076 17.670 -10.966 1.00 91.94 97 HIS A CA 1
ATOM 743 C C . HIS A 1 97 ? -6.204 17.221 -9.787 1.00 91.94 97 HIS A C 1
ATOM 745 O O . HIS A 1 97 ? -4.996 17.440 -9.796 1.00 91.94 97 HIS A O 1
ATOM 751 N N . TYR A 1 98 ? -6.797 16.571 -8.784 1.00 91.69 98 TYR A N 1
ATOM 752 C CA . TYR A 1 98 ? -6.084 16.097 -7.603 1.00 91.69 98 TYR A CA 1
ATOM 753 C C . TYR A 1 98 ? -5.036 15.040 -7.956 1.00 91.69 98 TYR A C 1
ATOM 755 O O . TYR A 1 98 ? -3.892 15.140 -7.526 1.00 91.69 98 TYR A O 1
ATOM 763 N N . PHE A 1 99 ? -5.384 14.083 -8.813 1.00 92.75 99 PHE A N 1
ATOM 764 C CA . PHE A 1 99 ? -4.454 13.055 -9.280 1.00 92.75 99 PHE A CA 1
ATOM 765 C C . PHE A 1 99 ? -3.344 13.614 -10.163 1.00 92.75 99 PHE A C 1
ATOM 767 O O . PHE A 1 99 ? -2.193 13.200 -10.030 1.00 92.75 99 PHE A O 1
ATOM 774 N N . SER A 1 100 ? -3.648 14.619 -10.985 1.00 91.75 100 SER A N 1
ATOM 775 C CA . SER A 1 100 ? -2.614 15.346 -11.721 1.00 91.75 100 SER A CA 1
ATOM 776 C C . SER A 1 100 ? -1.618 16.036 -10.778 1.00 91.75 100 SER A C 1
ATOM 778 O O . SER A 1 100 ? -0.417 15.992 -11.039 1.00 91.75 100 SER A O 1
ATOM 780 N N . MET A 1 101 ? -2.073 16.602 -9.649 1.00 91.44 101 MET A N 1
ATOM 781 C CA . MET A 1 101 ? -1.173 17.164 -8.627 1.00 91.44 101 MET A CA 1
ATOM 782 C C . MET A 1 101 ? -0.317 16.100 -7.926 1.00 91.44 101 MET A C 1
ATOM 784 O O . MET A 1 101 ? 0.806 16.400 -7.534 1.00 91.44 101 MET A O 1
ATOM 788 N N . LEU A 1 102 ? -0.813 14.865 -7.799 1.00 92.75 102 LEU A N 1
ATOM 789 C CA . LEU A 1 102 ? -0.041 13.722 -7.289 1.00 92.75 102 LEU A CA 1
ATOM 790 C C . LEU A 1 102 ? 0.962 13.161 -8.312 1.00 92.75 102 LEU A C 1
ATOM 792 O O . LEU A 1 102 ? 1.652 12.184 -8.024 1.00 92.75 102 LEU A O 1
ATOM 796 N N . GLY A 1 103 ? 1.044 13.759 -9.505 1.00 93.44 103 GLY A N 1
ATOM 797 C CA . GLY A 1 103 ? 1.946 13.338 -10.573 1.00 93.44 103 GLY A CA 1
ATOM 798 C C . GLY A 1 103 ? 1.523 12.049 -11.277 1.00 93.44 103 GLY A C 1
ATOM 799 O O . GLY A 1 103 ? 2.330 11.477 -12.003 1.00 93.44 103 GLY A O 1
ATOM 800 N N . LEU A 1 104 ? 0.289 11.580 -11.071 1.00 95.94 104 LEU A N 1
ATOM 801 C CA . LEU A 1 104 ? -0.197 10.351 -11.692 1.00 95.94 104 LEU A CA 1
ATOM 802 C C . LEU A 1 104 ? -0.402 10.534 -13.201 1.00 95.94 104 LEU A C 1
ATOM 804 O O . LEU A 1 104 ? -0.955 11.559 -13.617 1.00 95.94 104 LEU A O 1
ATOM 808 N N . PRO A 1 105 ? -0.035 9.535 -14.023 1.00 95.56 105 PRO A N 1
ATOM 809 C CA . PRO A 1 105 ? -0.280 9.589 -15.457 1.00 95.56 105 PRO A CA 1
ATOM 810 C C . PRO A 1 105 ? -1.768 9.697 -15.788 1.00 95.56 105 PRO A C 1
ATOM 812 O O . PRO A 1 105 ? -2.621 9.086 -15.137 1.00 95.56 105 PRO A O 1
ATOM 815 N N . LEU A 1 106 ? -2.096 10.450 -16.839 1.00 91.00 106 LEU A N 1
ATOM 816 C CA . LEU A 1 106 ? -3.489 10.738 -17.205 1.00 91.00 106 LEU A CA 1
ATOM 817 C C . LEU A 1 106 ? -4.294 9.484 -17.572 1.00 91.00 106 LEU A C 1
ATOM 819 O O . LEU A 1 106 ? -5.517 9.480 -17.418 1.00 91.00 106 LEU A O 1
ATOM 823 N N . GLY A 1 107 ? -3.633 8.426 -18.050 1.00 92.69 107 GLY A N 1
ATOM 824 C CA . GLY A 1 107 ? -4.293 7.159 -18.355 1.00 92.69 107 GLY A CA 1
ATOM 825 C C . GLY A 1 107 ? -4.986 6.564 -17.127 1.00 92.69 107 GLY A C 1
ATOM 826 O O . GLY A 1 107 ? -6.165 6.199 -17.210 1.00 92.69 107 GLY A O 1
ATOM 827 N N . SER A 1 108 ? -4.291 6.582 -15.982 1.00 95.31 108 SER A N 1
ATOM 828 C CA . SER A 1 108 ? -4.714 5.967 -14.717 1.00 95.31 108 SER A CA 1
ATOM 829 C C . SER A 1 108 ? -6.056 6.500 -14.231 1.00 95.31 108 SER A C 1
ATOM 831 O O . SER A 1 108 ? -6.895 5.740 -13.747 1.00 95.31 108 SER A O 1
ATOM 833 N N . ILE A 1 109 ? -6.318 7.790 -14.467 1.00 93.88 109 ILE A N 1
ATOM 834 C CA . ILE A 1 109 ? -7.553 8.480 -14.087 1.00 93.88 109 ILE A CA 1
ATOM 835 C C . ILE A 1 109 ? -8.777 7.737 -14.624 1.00 93.88 109 ILE A C 1
ATOM 837 O O . ILE A 1 109 ? -9.775 7.603 -13.927 1.00 93.88 109 ILE A O 1
ATOM 841 N N . SER A 1 110 ? -8.711 7.203 -15.847 1.00 93.00 110 SER A N 1
ATOM 842 C CA . SER A 1 110 ? -9.843 6.486 -16.438 1.00 93.00 110 SER A CA 1
ATOM 843 C C . SER A 1 110 ? -10.171 5.177 -15.722 1.00 93.00 110 SER A C 1
ATOM 845 O O . SER A 1 110 ? -11.341 4.795 -15.693 1.00 93.00 110 SER A O 1
ATOM 847 N N . ALA A 1 111 ? -9.159 4.476 -15.205 1.00 95.19 111 ALA A N 1
ATOM 848 C CA . ALA A 1 111 ? -9.339 3.240 -14.453 1.00 95.19 111 ALA A CA 1
ATOM 849 C C . ALA A 1 111 ? -9.834 3.548 -13.033 1.00 95.19 111 ALA A C 1
ATOM 851 O O . ALA A 1 111 ? -10.836 2.984 -12.603 1.00 95.19 111 ALA A O 1
ATOM 852 N N . ILE A 1 112 ? -9.231 4.539 -12.373 1.00 96.44 112 ILE A N 1
ATOM 853 C CA . ILE A 1 112 ? -9.628 4.969 -11.027 1.00 96.44 112 ILE A CA 1
ATOM 854 C C . ILE A 1 112 ? -11.047 5.547 -11.020 1.00 96.44 112 ILE A C 1
ATOM 856 O O . ILE A 1 112 ? -11.810 5.290 -10.096 1.00 96.44 112 ILE A O 1
ATOM 860 N N . LEU A 1 113 ? -11.451 6.279 -12.065 1.00 96.19 113 LEU A N 1
ATOM 861 C CA . LEU A 1 113 ? -12.818 6.791 -12.185 1.00 96.19 113 LEU A CA 1
ATOM 862 C C . LEU A 1 113 ? -13.860 5.670 -12.204 1.00 96.19 113 LEU A C 1
ATOM 864 O O . LEU A 1 113 ? -14.952 5.865 -11.686 1.00 96.19 113 LEU A O 1
ATOM 868 N N . LYS A 1 114 ? -13.541 4.489 -12.754 1.00 96.12 114 LYS A N 1
ATOM 869 C CA . LYS A 1 114 ? -14.459 3.342 -12.679 1.00 96.12 114 LYS A CA 1
ATOM 870 C C . LYS A 1 114 ? -14.671 2.922 -11.227 1.00 96.12 114 LYS A C 1
ATOM 872 O O . LYS A 1 114 ? -15.814 2.813 -10.806 1.00 96.12 114 LYS A O 1
ATOM 877 N N . VAL A 1 115 ? -13.588 2.789 -10.458 1.00 97.56 115 VAL A N 1
ATOM 878 C CA . VAL A 1 115 ? -13.654 2.456 -9.026 1.00 97.56 115 VAL A CA 1
ATOM 879 C C . VAL A 1 115 ? -14.396 3.547 -8.251 1.00 97.56 115 VAL A C 1
ATOM 881 O O . VAL A 1 115 ? -15.298 3.250 -7.479 1.00 97.56 115 VAL A O 1
ATOM 884 N N . TYR A 1 116 ? -14.106 4.821 -8.525 1.00 97.56 116 TYR A N 1
ATOM 885 C CA . TYR A 1 116 ? -14.815 5.966 -7.946 1.00 97.56 116 TYR A CA 1
ATOM 886 C C . TYR A 1 116 ? -16.323 5.937 -8.242 1.00 97.56 116 TYR A C 1
ATOM 888 O O . TYR A 1 116 ? -17.126 6.283 -7.381 1.00 97.56 116 TYR A O 1
ATOM 896 N N . HIS A 1 117 ? -16.734 5.508 -9.439 1.00 97.19 117 HIS A N 1
ATOM 897 C CA . HIS A 1 117 ? -18.149 5.356 -9.782 1.00 97.19 117 HIS A CA 1
ATOM 898 C C . HIS A 1 117 ? -18.820 4.165 -9.117 1.00 97.19 117 HIS A C 1
ATOM 900 O O . HIS A 1 117 ? -20.035 4.219 -8.964 1.00 97.19 117 HIS A O 1
ATOM 906 N N . SER A 1 118 ? -18.080 3.147 -8.697 1.00 98.06 118 SER A N 1
ATOM 907 C CA . SER A 1 118 ? -18.608 2.036 -7.897 1.00 98.06 118 SER A CA 1
ATOM 908 C C . SER A 1 118 ? -18.511 2.310 -6.389 1.00 98.06 118 SER A C 1
ATOM 910 O O . SER A 1 118 ? -19.237 1.717 -5.602 1.00 98.06 118 SER A O 1
ATOM 912 N N . LEU A 1 119 ? -17.696 3.274 -5.959 1.00 98.19 119 LEU A N 1
ATOM 913 C CA . LEU A 1 119 ? -17.625 3.697 -4.564 1.00 98.19 119 LEU A CA 1
ATOM 914 C C . LEU A 1 119 ? -18.884 4.493 -4.170 1.00 98.19 119 LEU A C 1
ATOM 916 O O . LEU A 1 119 ? -19.274 5.453 -4.842 1.00 98.19 119 LEU A O 1
ATOM 920 N N . GLU A 1 120 ? -19.524 4.108 -3.068 1.00 97.94 120 GLU A N 1
ATOM 921 C CA . GLU A 1 120 ? -20.608 4.877 -2.442 1.00 97.94 120 GLU A CA 1
ATOM 922 C C . GLU A 1 120 ? -20.061 5.839 -1.385 1.00 97.94 120 GLU A C 1
ATOM 924 O O . GLU A 1 120 ? -20.344 7.036 -1.399 1.00 97.94 120 GLU A O 1
ATOM 929 N N . SER A 1 121 ? -19.281 5.311 -0.441 1.00 98.31 121 SER A N 1
ATOM 930 C CA . SER A 1 121 ? -18.711 6.079 0.664 1.00 98.31 121 SER A CA 1
ATOM 931 C C . SER A 1 121 ? -17.496 5.375 1.263 1.00 98.31 121 SER A C 1
ATOM 933 O O . SER A 1 121 ? -17.180 4.236 0.915 1.00 98.31 121 SER A O 1
ATOM 935 N N . ARG A 1 122 ? -16.801 6.068 2.168 1.00 98.62 122 ARG A N 1
ATOM 936 C CA . ARG A 1 122 ? -15.663 5.535 2.922 1.00 98.62 122 ARG A CA 1
ATOM 937 C C . ARG A 1 122 ? -15.915 5.603 4.422 1.00 98.62 122 ARG A C 1
ATOM 939 O O . ARG A 1 122 ? -16.462 6.593 4.916 1.00 98.62 122 ARG A O 1
ATOM 946 N N . ILE A 1 123 ? -15.448 4.600 5.152 1.00 98.62 123 ILE A N 1
ATOM 947 C CA . ILE A 1 123 ? -15.445 4.571 6.615 1.00 98.62 123 ILE A CA 1
ATOM 948 C C . ILE A 1 123 ? -14.024 4.269 7.077 1.00 98.62 123 ILE A C 1
ATOM 950 O O . ILE A 1 123 ? -13.496 3.205 6.790 1.00 98.62 123 ILE A O 1
ATOM 954 N N . TRP A 1 124 ? -13.420 5.209 7.792 1.00 98.75 124 TRP A N 1
ATOM 955 C CA . TRP A 1 124 ? -12.111 5.066 8.416 1.00 98.75 124 TRP A CA 1
ATOM 956 C C . TRP A 1 124 ? -12.298 4.683 9.881 1.00 98.75 124 TRP A C 1
ATOM 958 O O . TRP A 1 124 ? -12.875 5.459 10.642 1.00 98.75 124 TRP A O 1
ATOM 968 N N . ILE A 1 125 ? -11.812 3.512 10.275 1.00 98.56 125 ILE A N 1
ATOM 969 C CA . ILE A 1 125 ? -11.669 3.087 11.667 1.00 98.56 125 ILE A CA 1
ATOM 970 C C . ILE A 1 125 ? -10.234 3.415 12.075 1.00 98.56 125 ILE A C 1
ATOM 972 O O . ILE A 1 125 ? -9.292 2.836 11.546 1.00 98.56 125 ILE A O 1
ATOM 976 N N . ILE A 1 126 ? -10.069 4.379 12.976 1.00 97.94 126 ILE A N 1
ATOM 977 C CA . ILE A 1 126 ? -8.772 4.943 13.350 1.00 97.94 126 ILE A CA 1
ATOM 978 C C . ILE A 1 126 ? -8.411 4.462 14.751 1.00 97.94 126 ILE A C 1
ATOM 980 O O . ILE A 1 126 ? -9.035 4.883 15.731 1.00 97.94 126 ILE A O 1
ATOM 984 N N . GLU A 1 127 ? -7.392 3.610 14.854 1.00 96.44 127 GLU A N 1
ATOM 985 C CA . GLU A 1 127 ? -6.788 3.288 16.141 1.00 96.44 127 GLU A CA 1
ATOM 986 C C . GLU A 1 127 ? -6.159 4.532 16.770 1.00 96.44 127 GLU A C 1
ATOM 988 O O . GLU A 1 127 ? -5.415 5.290 16.151 1.00 96.44 127 GLU A O 1
ATOM 993 N N . ASN A 1 128 ? -6.481 4.728 18.040 1.00 95.81 128 ASN A N 1
ATOM 994 C CA . ASN A 1 128 ? -6.065 5.849 18.865 1.00 95.81 128 ASN A CA 1
ATOM 995 C C . ASN A 1 128 ? -5.734 5.350 20.281 1.00 95.81 128 ASN A C 1
ATOM 997 O O . ASN A 1 128 ? -6.189 5.924 21.269 1.00 95.81 128 ASN A O 1
ATOM 1001 N N . SER A 1 129 ? -5.029 4.223 20.387 1.00 94.75 129 SER A N 1
ATOM 1002 C CA . SER A 1 129 ? -4.515 3.703 21.660 1.00 94.75 129 SER A CA 1
ATOM 1003 C C . SER A 1 129 ? -3.178 4.357 22.035 1.00 94.75 129 SER A C 1
ATOM 1005 O O . SER A 1 129 ? -2.568 5.070 21.232 1.00 94.75 129 SER A O 1
ATOM 1007 N N . LEU A 1 130 ? -2.699 4.096 23.253 1.00 93.00 130 LEU A N 1
ATOM 1008 C CA . LEU A 1 130 ? -1.401 4.578 23.733 1.00 93.00 130 LEU A CA 1
ATOM 1009 C C . LEU A 1 130 ? -0.222 4.087 22.870 1.00 93.00 130 LEU A C 1
ATOM 1011 O O . LEU A 1 130 ? 0.739 4.828 22.676 1.00 93.00 130 LEU A O 1
ATOM 1015 N N . GLU A 1 131 ? -0.294 2.878 22.310 1.00 93.25 131 GLU A N 1
ATOM 1016 C CA . GLU A 1 131 ? 0.739 2.292 21.440 1.00 93.25 131 GLU A CA 1
ATOM 1017 C C . GLU A 1 131 ? 0.954 3.078 20.140 1.00 93.25 131 GLU A C 1
ATOM 1019 O O . GLU A 1 131 ? 2.023 2.997 19.534 1.00 93.25 131 GLU A O 1
ATOM 1024 N N . MET A 1 132 ? -0.012 3.906 19.731 1.00 95.50 132 MET A N 1
ATOM 1025 C CA . MET A 1 132 ? 0.164 4.837 18.612 1.00 95.50 132 MET A CA 1
ATOM 1026 C C . MET A 1 132 ? 1.170 5.962 18.930 1.00 95.50 132 MET A C 1
ATOM 1028 O O . MET A 1 132 ? 1.538 6.739 18.050 1.00 95.50 132 MET A O 1
ATOM 1032 N N . MET A 1 133 ? 1.621 6.090 20.181 1.00 95.00 133 MET A N 1
ATOM 1033 C CA . MET A 1 133 ? 2.624 7.079 20.589 1.00 95.00 133 MET A CA 1
ATOM 1034 C C . MET A 1 133 ? 4.069 6.587 20.461 1.00 95.00 133 MET A C 1
ATOM 1036 O O . MET A 1 133 ? 4.988 7.390 20.654 1.00 95.00 133 MET A O 1
ATOM 1040 N N . GLU A 1 134 ? 4.281 5.311 20.128 1.00 94.19 134 GLU A N 1
ATOM 1041 C CA . GLU A 1 134 ? 5.610 4.771 19.828 1.00 94.19 134 GLU A CA 1
ATOM 1042 C C . GLU A 1 134 ? 6.251 5.522 18.659 1.00 94.19 134 GLU A C 1
ATOM 1044 O O . GLU A 1 134 ? 5.559 5.929 17.729 1.00 94.19 134 GLU A O 1
ATOM 1049 N N . LYS A 1 135 ? 7.561 5.778 18.773 1.00 95.75 135 LYS A N 1
ATOM 1050 C CA . LYS A 1 135 ? 8.342 6.660 17.893 1.00 95.75 135 LYS A CA 1
ATOM 1051 C C . LYS A 1 135 ? 9.202 5.881 16.903 1.00 95.75 135 LYS A C 1
ATOM 1053 O O . LYS A 1 135 ? 10.419 6.052 16.863 1.00 95.75 135 LYS A O 1
ATOM 1058 N N . ASP A 1 136 ? 8.571 4.989 16.170 1.00 94.44 136 ASP A N 1
ATOM 1059 C CA . ASP A 1 136 ? 9.192 4.151 15.148 1.00 94.44 136 ASP A CA 1
ATOM 1060 C C . ASP A 1 136 ? 8.762 4.522 13.722 1.00 94.44 136 ASP A C 1
ATOM 1062 O O . ASP A 1 136 ? 9.506 4.258 12.792 1.00 94.44 136 ASP A O 1
ATOM 1066 N N . SER A 1 137 ? 7.662 5.256 13.564 1.00 95.38 137 SER A N 1
ATOM 1067 C CA . SER A 1 137 ? 7.090 5.670 12.278 1.00 95.38 137 SER A CA 1
ATOM 1068 C C . SER A 1 137 ? 7.913 6.657 11.434 1.00 95.38 137 SER A C 1
ATOM 1070 O O . SER A 1 137 ? 8.931 7.224 11.864 1.00 95.38 137 SER A O 1
ATOM 1072 N N . HIS A 1 138 ? 7.438 6.897 10.204 1.00 95.31 138 HIS A N 1
ATOM 1073 C CA . HIS A 1 138 ? 8.135 7.664 9.168 1.00 95.31 138 HIS A CA 1
ATOM 1074 C C . HIS A 1 138 ? 7.235 8.753 8.564 1.00 95.31 138 HIS A C 1
ATOM 1076 O O . HIS A 1 138 ? 6.235 8.478 7.903 1.00 95.31 138 HIS A O 1
ATOM 1082 N N . LEU A 1 139 ? 7.594 10.028 8.738 1.00 95.94 139 LEU A N 1
ATOM 1083 C CA . LEU A 1 139 ? 6.799 11.146 8.219 1.00 95.94 139 LEU A CA 1
ATOM 1084 C C . LEU A 1 139 ? 7.250 11.575 6.821 1.00 95.94 139 LEU A C 1
ATOM 1086 O O . LEU A 1 139 ? 8.440 11.799 6.575 1.00 95.94 139 LEU A O 1
ATOM 1090 N N . ILE A 1 140 ? 6.286 11.764 5.910 1.00 96.38 140 ILE A N 1
ATOM 1091 C CA . ILE A 1 140 ? 6.535 12.263 4.550 1.00 96.38 140 ILE A CA 1
ATOM 1092 C C . ILE A 1 140 ? 6.631 13.780 4.589 1.00 96.38 140 ILE A C 1
ATOM 1094 O O . ILE A 1 140 ? 5.643 14.483 4.797 1.00 96.38 140 ILE A O 1
ATOM 1098 N N . VAL A 1 141 ? 7.819 14.310 4.321 1.00 95.94 141 VAL A N 1
ATOM 1099 C CA . VAL A 1 141 ? 8.035 15.751 4.213 1.00 95.94 141 VAL A CA 1
ATOM 1100 C C . VAL A 1 141 ? 8.160 16.112 2.741 1.00 95.94 141 VAL A C 1
ATOM 1102 O O . VAL A 1 141 ? 9.147 15.803 2.078 1.00 95.94 141 VAL A O 1
ATOM 1105 N N . THR A 1 142 ? 7.129 16.763 2.209 1.00 92.62 142 THR A N 1
ATOM 1106 C CA . THR A 1 142 ? 7.089 17.204 0.811 1.00 92.62 142 THR A CA 1
ATOM 1107 C C . THR A 1 142 ? 7.531 18.659 0.693 1.00 92.62 142 THR A C 1
ATOM 1109 O O . THR A 1 142 ? 7.020 19.516 1.416 1.00 92.62 142 THR A O 1
ATOM 1112 N N . GLN A 1 143 ? 8.408 18.965 -0.261 1.00 88.69 143 GLN A N 1
ATOM 1113 C CA . GLN A 1 143 ? 8.765 20.335 -0.636 1.00 88.69 143 GLN A CA 1
ATOM 1114 C C . GLN A 1 143 ? 8.350 20.618 -2.086 1.00 88.69 143 GLN A C 1
ATOM 1116 O O . GLN A 1 143 ? 8.568 19.802 -2.986 1.00 88.69 143 GLN A O 1
ATOM 1121 N N . GLY A 1 144 ? 7.755 21.792 -2.319 1.00 83.69 144 GLY A N 1
ATOM 1122 C CA . GLY A 1 144 ? 7.233 22.171 -3.636 1.00 83.69 144 GLY A CA 1
ATOM 1123 C C . GLY A 1 144 ? 6.079 21.273 -4.104 1.00 83.69 144 GLY A C 1
ATOM 1124 O O . GLY A 1 144 ? 5.335 20.724 -3.292 1.00 83.69 144 GLY A O 1
ATOM 1125 N N . ASN A 1 145 ? 5.934 21.106 -5.421 1.00 80.56 145 ASN A N 1
ATOM 1126 C CA . ASN A 1 145 ? 4.892 20.274 -6.039 1.00 80.56 145 ASN A CA 1
ATOM 1127 C C . ASN A 1 145 ? 5.337 18.802 -6.135 1.00 80.56 145 ASN A C 1
ATOM 1129 O O . ASN A 1 145 ? 5.376 18.233 -7.229 1.00 80.56 145 ASN A O 1
ATOM 1133 N N . LEU A 1 146 ? 5.706 18.213 -4.989 1.00 87.19 146 LEU A N 1
ATOM 1134 C CA . LEU A 1 146 ? 6.294 16.866 -4.882 1.00 87.19 146 LEU A CA 1
ATOM 1135 C C . LEU A 1 146 ? 7.643 16.719 -5.610 1.00 87.19 146 LEU A C 1
ATOM 1137 O O . LEU A 1 146 ? 8.047 15.611 -5.956 1.00 87.19 146 LEU A O 1
ATOM 1141 N N . ASP A 1 147 ? 8.342 17.830 -5.855 1.00 82.75 147 ASP A N 1
ATOM 1142 C CA . ASP A 1 147 ? 9.637 17.816 -6.548 1.00 82.75 147 ASP A CA 1
ATOM 1143 C C . ASP A 1 147 ? 10.753 17.262 -5.648 1.00 82.75 147 ASP A C 1
ATOM 1145 O O . ASP A 1 147 ? 11.743 16.723 -6.139 1.00 82.75 147 ASP A O 1
ATOM 1149 N N . SER A 1 148 ? 10.571 17.367 -4.330 1.00 88.38 148 SER A N 1
ATOM 1150 C CA . SER A 1 148 ? 11.422 16.743 -3.324 1.00 88.38 148 SER A CA 1
ATOM 1151 C C . SER A 1 148 ? 10.552 16.138 -2.227 1.00 88.38 148 SER A C 1
ATOM 1153 O O . SER A 1 148 ? 9.662 16.799 -1.682 1.00 88.38 148 SER A O 1
ATOM 1155 N N . ILE A 1 149 ? 10.803 14.867 -1.926 1.00 94.81 149 ILE A N 1
ATOM 1156 C CA . ILE A 1 149 ? 10.186 14.135 -0.825 1.00 94.81 149 ILE A CA 1
ATOM 1157 C C . ILE A 1 149 ? 11.324 13.641 0.057 1.00 94.81 149 ILE A C 1
ATOM 1159 O O . ILE A 1 149 ? 12.225 12.949 -0.412 1.00 94.81 149 ILE A O 1
ATOM 1163 N N . THR A 1 150 ? 11.282 14.003 1.332 1.00 95.12 150 THR A N 1
ATOM 1164 C CA . THR A 1 150 ? 12.231 13.537 2.341 1.00 95.12 150 THR A CA 1
ATOM 1165 C C . THR A 1 150 ? 11.507 12.742 3.416 1.00 95.12 150 THR A C 1
ATOM 1167 O O . THR A 1 150 ? 10.309 12.922 3.640 1.00 95.12 150 THR A O 1
ATOM 1170 N N . ARG A 1 151 ? 12.255 11.858 4.071 1.00 95.12 151 ARG A N 1
ATOM 1171 C CA . ARG A 1 151 ? 11.800 11.025 5.182 1.00 95.12 151 ARG A CA 1
ATOM 1172 C C . ARG A 1 151 ? 12.263 11.632 6.498 1.00 95.12 151 ARG A C 1
ATOM 1174 O O . ARG A 1 151 ? 13.433 11.993 6.613 1.00 95.12 151 ARG A O 1
ATOM 1181 N N . GLU A 1 152 ? 11.358 11.743 7.459 1.00 96.50 152 GLU A N 1
ATOM 1182 C CA . GLU A 1 152 ? 11.684 12.066 8.847 1.00 96.50 152 GLU A CA 1
ATOM 1183 C C . GLU A 1 152 ? 11.360 10.851 9.724 1.00 96.50 152 GLU A C 1
ATOM 1185 O O . GLU A 1 152 ? 10.198 10.479 9.882 1.00 96.50 152 GLU A O 1
ATOM 1190 N N . ASP A 1 153 ? 12.409 10.213 10.242 1.00 95.44 153 ASP A N 1
ATOM 1191 C CA . ASP A 1 153 ? 12.332 9.029 11.101 1.00 95.44 153 ASP A CA 1
ATOM 1192 C C . ASP A 1 153 ? 12.090 9.390 12.572 1.00 95.44 153 ASP A C 1
ATOM 1194 O O . ASP A 1 153 ? 12.434 10.484 13.028 1.00 95.44 153 ASP A O 1
ATOM 1198 N N . GLY A 1 154 ? 11.573 8.435 13.350 1.00 95.25 154 GLY A N 1
ATOM 1199 C CA . GLY A 1 154 ? 11.440 8.576 14.804 1.00 95.25 154 GLY A CA 1
ATOM 1200 C C . GLY A 1 154 ? 10.278 9.474 15.236 1.00 95.25 154 GLY A C 1
ATOM 1201 O O . GLY A 1 154 ? 10.267 10.002 16.358 1.00 95.25 154 GLY A O 1
ATOM 1202 N N . VAL A 1 155 ? 9.303 9.676 14.347 1.00 96.44 155 VAL A N 1
ATOM 1203 C CA . VAL A 1 155 ? 8.021 10.306 14.678 1.00 96.44 155 VAL A CA 1
ATOM 1204 C C . VAL A 1 155 ? 7.081 9.274 15.285 1.00 96.44 155 VAL A C 1
ATOM 1206 O O . VAL A 1 155 ? 7.290 8.074 15.127 1.00 96.44 155 VAL A O 1
ATOM 1209 N N . SER A 1 156 ? 6.034 9.718 15.986 1.00 96.31 156 SER A N 1
ATOM 1210 C CA . SER A 1 156 ? 5.059 8.752 16.487 1.00 96.31 156 SER A CA 1
ATOM 1211 C C . SER A 1 156 ? 4.181 8.182 15.376 1.00 96.31 156 SER A C 1
ATOM 1213 O O . SER A 1 156 ? 3.853 8.904 14.429 1.00 96.31 156 SER A O 1
ATOM 1215 N N . ARG A 1 157 ? 3.704 6.947 15.548 1.00 96.44 157 ARG A N 1
ATOM 1216 C CA . ARG A 1 157 ? 2.707 6.322 14.656 1.00 96.44 157 ARG A CA 1
ATOM 1217 C C . ARG A 1 157 ? 1.474 7.193 14.457 1.00 96.44 157 ARG A C 1
ATOM 1219 O O . ARG A 1 157 ? 0.988 7.379 13.345 1.00 96.44 157 ARG A O 1
ATOM 1226 N N . TRP A 1 158 ? 1.017 7.832 15.533 1.00 96.06 158 TRP A N 1
ATOM 1227 C CA . TRP A 1 158 ? -0.067 8.809 15.498 1.00 96.06 158 TRP A CA 1
ATOM 1228 C C . TRP A 1 158 ? 0.256 10.025 14.623 1.00 96.06 158 TRP A C 1
ATOM 1230 O O . TRP A 1 158 ? -0.618 10.520 13.920 1.00 96.06 158 TRP A O 1
ATOM 1240 N N . THR A 1 159 ? 1.495 10.523 14.654 1.00 96.38 159 THR A N 1
ATOM 1241 C CA . THR A 1 159 ? 1.906 11.695 13.863 1.00 96.38 159 THR A CA 1
ATOM 1242 C C . THR A 1 159 ? 1.882 11.381 12.368 1.00 96.38 159 THR A C 1
ATOM 1244 O O . THR A 1 159 ? 1.361 12.176 11.581 1.00 96.38 159 THR A O 1
ATOM 1247 N N . GLU A 1 160 ? 2.397 10.214 11.980 1.00 96.88 160 GLU A N 1
ATOM 1248 C CA . GLU A 1 160 ? 2.320 9.721 10.603 1.00 96.88 160 GLU A CA 1
ATOM 1249 C C . GLU A 1 160 ? 0.860 9.516 10.169 1.00 96.88 160 GLU A C 1
ATOM 1251 O O . GLU A 1 160 ? 0.423 10.074 9.155 1.00 96.88 160 GLU A O 1
ATOM 1256 N N . LEU A 1 161 ? 0.070 8.795 10.974 1.00 97.12 161 LEU A N 1
ATOM 1257 C CA . LEU A 1 161 ? -1.336 8.524 10.675 1.00 97.12 161 LEU A CA 1
ATOM 1258 C C . LEU A 1 161 ? -2.163 9.811 10.582 1.00 97.12 161 LEU A C 1
ATOM 1260 O O . LEU A 1 161 ? -2.990 9.952 9.684 1.00 97.12 161 LEU A O 1
ATOM 1264 N N . HIS A 1 162 ? -1.917 10.789 11.454 1.00 96.94 162 HIS A N 1
ATOM 1265 C CA . HIS A 1 162 ? -2.554 12.101 11.392 1.00 96.94 162 HIS A CA 1
ATOM 1266 C C . HIS A 1 162 ? -2.295 12.786 10.043 1.00 96.94 162 HIS A C 1
ATOM 1268 O O . HIS A 1 162 ? -3.228 13.317 9.438 1.00 96.94 162 HIS A O 1
ATOM 1274 N N . GLN A 1 163 ? -1.053 12.763 9.540 1.00 96.62 163 GLN A N 1
ATOM 1275 C CA . GLN A 1 163 ? -0.732 13.319 8.223 1.00 96.62 163 GLN A CA 1
ATOM 1276 C C . GLN A 1 163 ? -1.487 12.589 7.100 1.00 96.62 163 GLN A C 1
ATOM 1278 O O . GLN A 1 163 ? -2.010 13.240 6.190 1.00 96.62 163 GLN A O 1
ATOM 1283 N N . CYS A 1 164 ? -1.572 11.258 7.172 1.00 97.50 164 CYS A N 1
ATOM 1284 C CA . CYS A 1 164 ? -2.345 10.442 6.234 1.00 97.50 164 CYS A CA 1
ATOM 1285 C C . CYS A 1 164 ? -3.844 10.805 6.258 1.00 97.50 164 CYS A C 1
ATOM 1287 O O . CYS A 1 164 ? -4.432 11.154 5.230 1.00 97.50 164 CYS A O 1
ATOM 1289 N N . VAL A 1 165 ? -4.466 10.822 7.438 1.00 98.06 165 VAL A N 1
ATOM 1290 C CA . VAL A 1 165 ? -5.895 11.126 7.594 1.00 98.06 165 VAL A CA 1
ATOM 1291 C C . VAL A 1 165 ? -6.214 12.560 7.162 1.00 98.06 165 VAL A C 1
ATOM 1293 O O . VAL A 1 165 ? -7.200 12.774 6.457 1.00 98.06 165 VAL A O 1
ATOM 1296 N N . ASP A 1 166 ? -5.379 13.548 7.500 1.00 97.75 166 ASP A N 1
ATOM 1297 C CA . ASP A 1 166 ? -5.572 14.939 7.066 1.00 97.75 166 ASP A CA 1
ATOM 1298 C C . ASP A 1 166 ? -5.502 15.083 5.535 1.00 97.75 166 ASP A C 1
ATOM 1300 O O . ASP A 1 166 ? -6.308 15.801 4.928 1.00 97.75 166 ASP A O 1
ATOM 1304 N N . PHE A 1 167 ? -4.605 14.339 4.877 1.00 97.00 167 PHE A N 1
ATOM 1305 C CA . PHE A 1 167 ? -4.607 14.234 3.419 1.00 97.00 167 PHE A CA 1
ATOM 1306 C C . PHE A 1 167 ? -5.955 13.699 2.905 1.00 97.00 167 PHE A C 1
ATOM 1308 O O . PHE A 1 167 ? -6.564 14.304 2.015 1.00 97.00 167 PHE A O 1
ATOM 1315 N N . HIS A 1 168 ? -6.480 12.623 3.494 1.00 98.12 168 HIS A N 1
ATOM 1316 C CA . HIS A 1 168 ? -7.745 12.031 3.058 1.00 98.12 168 HIS A CA 1
ATOM 1317 C C . HIS A 1 168 ? -8.990 12.851 3.405 1.00 98.12 168 HIS A C 1
ATOM 1319 O O . HIS A 1 168 ? -9.964 12.774 2.652 1.00 98.12 168 HIS A O 1
ATOM 1325 N N . ILE A 1 169 ? -8.960 13.671 4.459 1.00 98.38 169 ILE A N 1
ATOM 1326 C CA . ILE A 1 169 ? -9.976 14.693 4.763 1.00 98.38 169 ILE A CA 1
ATOM 1327 C C . ILE A 1 169 ? -10.028 15.722 3.629 1.00 98.38 169 ILE A C 1
ATOM 1329 O O . ILE A 1 169 ? -11.095 16.013 3.079 1.00 98.38 169 ILE A O 1
ATOM 1333 N N . LYS A 1 170 ? -8.866 16.249 3.224 1.00 96.50 170 LYS A N 1
ATOM 1334 C CA . LYS A 1 170 ? -8.761 17.228 2.129 1.00 96.50 170 LYS A CA 1
ATOM 1335 C C . LYS A 1 170 ? -9.198 16.628 0.797 1.00 96.50 170 LYS A C 1
ATOM 1337 O O . LYS A 1 170 ? -9.933 17.278 0.048 1.00 96.50 170 LYS A O 1
ATOM 1342 N N . MET A 1 171 ? -8.774 15.397 0.516 1.00 96.31 171 MET A N 1
ATOM 1343 C CA . MET A 1 171 ? -9.164 14.663 -0.683 1.00 96.31 171 MET A CA 1
ATOM 1344 C C . MET A 1 171 ? -10.674 14.405 -0.713 1.00 96.31 171 MET A C 1
ATOM 1346 O O . MET A 1 171 ? -11.295 14.677 -1.739 1.00 96.31 171 MET A O 1
ATOM 1350 N N . ALA A 1 172 ? -11.271 13.950 0.399 1.00 97.25 172 ALA A N 1
ATOM 1351 C CA . ALA A 1 172 ? -12.712 13.718 0.524 1.00 97.25 172 ALA A CA 1
ATOM 1352 C C . ALA A 1 172 ? -13.507 14.973 0.160 1.00 97.25 172 ALA A C 1
ATOM 1354 O O . ALA A 1 172 ? -14.328 14.941 -0.756 1.00 97.25 172 ALA A O 1
ATOM 1355 N N . ALA A 1 173 ? -13.185 16.089 0.823 1.00 96.25 173 ALA A N 1
ATOM 1356 C CA . ALA A 1 173 ? -13.848 17.372 0.630 1.00 96.25 173 ALA A CA 1
ATOM 1357 C C . ALA A 1 173 ? -13.750 17.861 -0.819 1.00 96.25 173 ALA A C 1
ATOM 1359 O O . ALA A 1 173 ? -14.718 18.353 -1.397 1.00 96.25 173 ALA A O 1
ATOM 1360 N N . ARG A 1 174 ? -12.564 17.729 -1.421 1.00 94.31 174 ARG A N 1
ATOM 1361 C CA . ARG A 1 174 ? -12.315 18.213 -2.779 1.00 94.31 174 ARG A CA 1
ATOM 1362 C C . ARG A 1 174 ? -12.985 17.337 -3.830 1.00 94.31 174 ARG A C 1
ATOM 1364 O O . ARG A 1 174 ? -13.591 17.863 -4.758 1.00 94.31 174 ARG A O 1
ATOM 1371 N N . CYS A 1 175 ? -12.902 16.021 -3.682 1.00 95.88 175 CYS A N 1
ATOM 1372 C CA . CYS A 1 175 ? -13.412 15.059 -4.660 1.00 95.88 175 CYS A CA 1
ATOM 1373 C C . CYS A 1 175 ? -14.870 14.656 -4.403 1.00 95.88 175 CYS A C 1
ATOM 1375 O O . CYS A 1 175 ? -15.394 13.795 -5.108 1.00 95.88 175 CYS A O 1
ATOM 1377 N N . LYS A 1 176 ? -15.523 15.279 -3.412 1.00 96.38 176 LYS A N 1
ATOM 1378 C CA . LYS A 1 176 ? -16.911 15.017 -3.015 1.00 96.38 176 LYS A CA 1
ATOM 1379 C C . LYS A 1 176 ? -17.143 13.540 -2.665 1.00 96.38 176 LYS A C 1
ATOM 1381 O O . LYS A 1 176 ? -18.111 12.947 -3.124 1.00 96.38 176 LYS A O 1
ATOM 1386 N N . ILE A 1 177 ? -16.225 12.941 -1.901 1.00 97.19 177 ILE A N 1
ATOM 1387 C CA . ILE A 1 177 ? -16.310 11.534 -1.472 1.00 97.19 177 ILE A CA 1
ATOM 1388 C C . ILE A 1 177 ? -16.837 11.495 -0.033 1.00 97.19 177 ILE A C 1
ATOM 1390 O O . ILE A 1 177 ? -16.064 11.826 0.876 1.00 97.19 177 ILE A O 1
ATOM 1394 N N . PRO A 1 178 ? -18.090 11.065 0.210 1.00 98.25 178 PRO A N 1
ATOM 1395 C CA . PRO A 1 178 ? -18.619 10.918 1.562 1.00 98.25 178 PRO A CA 1
ATOM 1396 C C . PRO A 1 178 ? -17.708 10.011 2.389 1.00 98.25 178 PRO A C 1
ATOM 1398 O O . PRO A 1 178 ? -17.467 8.856 2.037 1.00 98.25 178 PRO A O 1
ATOM 1401 N N . THR A 1 179 ? -17.129 10.552 3.460 1.00 98.62 179 THR A N 1
ATOM 1402 C CA . THR A 1 179 ? -16.122 9.853 4.270 1.00 98.62 179 THR A CA 1
ATOM 1403 C C . THR A 1 179 ? -16.424 10.043 5.748 1.00 98.62 179 THR A C 1
ATOM 1405 O O . THR A 1 179 ? -16.567 11.180 6.193 1.00 98.62 179 THR A O 1
ATOM 1408 N N . LYS A 1 180 ? -16.580 8.956 6.509 1.00 98.44 180 LYS A N 1
ATOM 1409 C CA . LYS A 1 180 ? -16.675 8.996 7.978 1.00 98.44 180 LYS A CA 1
ATOM 1410 C C . LYS A 1 180 ? -15.360 8.557 8.600 1.00 98.44 180 LYS A C 1
ATOM 1412 O O . LYS A 1 180 ? -14.707 7.669 8.069 1.00 98.44 180 LYS A O 1
ATOM 1417 N N . PHE A 1 181 ? -15.028 9.140 9.742 1.00 98.44 181 PHE A N 1
ATOM 1418 C CA . PHE A 1 181 ? -13.851 8.818 10.541 1.00 98.44 181 PHE A CA 1
ATOM 1419 C C . PHE A 1 181 ? -14.298 8.478 11.958 1.00 98.44 181 PHE A C 1
ATOM 1421 O O . PHE A 1 181 ? -15.029 9.255 12.580 1.00 98.44 181 PHE A O 1
ATOM 1428 N N . TRP A 1 182 ? -13.963 7.278 12.419 1.00 97.69 182 TRP A N 1
ATOM 1429 C CA . TRP A 1 182 ? -14.401 6.703 13.685 1.00 97.69 182 TRP A CA 1
ATOM 1430 C C . TRP A 1 182 ? -13.166 6.328 14.490 1.00 97.69 182 TRP A C 1
ATOM 1432 O O . TRP A 1 182 ? -12.422 5.430 14.105 1.00 97.69 182 TRP A O 1
ATOM 1442 N N . PHE A 1 183 ? -12.955 6.995 15.617 1.00 97.38 183 PHE A N 1
ATOM 1443 C CA . PHE A 1 183 ? -11.931 6.567 16.558 1.00 97.38 183 PHE A CA 1
ATOM 1444 C C . PHE A 1 183 ? -12.357 5.274 17.252 1.00 97.38 183 PHE A C 1
ATOM 1446 O O . PHE A 1 183 ? -13.505 5.163 17.699 1.00 97.38 183 PHE A O 1
ATOM 1453 N N . VAL A 1 184 ? -11.431 4.320 17.372 1.00 96.69 184 VAL A N 1
ATOM 1454 C CA . VAL A 1 184 ? -11.671 3.054 18.081 1.00 96.69 184 VAL A CA 1
ATOM 1455 C C . VAL A 1 184 ? -12.052 3.330 19.534 1.00 96.69 184 VAL A C 1
ATOM 1457 O O . VAL A 1 184 ? -13.107 2.907 20.005 1.00 96.69 184 VAL A O 1
ATOM 1460 N N . ASN A 1 185 ? -11.236 4.126 20.219 1.00 95.06 185 ASN A N 1
ATOM 1461 C CA . ASN A 1 185 ? -11.469 4.545 21.590 1.00 95.06 185 ASN A CA 1
ATOM 1462 C C . ASN A 1 185 ? -12.201 5.883 21.638 1.00 95.06 185 ASN A C 1
ATOM 1464 O O . ASN A 1 185 ? -11.941 6.801 20.852 1.00 95.06 185 ASN A O 1
ATOM 1468 N N . LYS A 1 186 ? -13.093 6.026 22.619 1.00 93.38 186 LYS A N 1
ATOM 1469 C CA . LYS A 1 186 ? -13.771 7.296 22.865 1.00 93.38 186 LYS A CA 1
ATOM 1470 C C . LYS A 1 186 ? -12.744 8.360 23.295 1.00 93.38 186 LYS A C 1
ATOM 1472 O O . LYS A 1 186 ? -11.934 8.078 24.178 1.00 93.38 186 LYS A O 1
ATOM 1477 N N . PRO A 1 187 ? -12.781 9.576 22.724 1.00 92.00 187 PRO A N 1
ATOM 1478 C CA . PRO A 1 187 ? -11.902 10.661 23.149 1.00 92.00 187 PRO A CA 1
ATOM 1479 C C . PRO A 1 187 ? -12.150 11.038 24.615 1.00 92.00 187 PRO A C 1
ATOM 1481 O O . PRO A 1 187 ? -13.295 11.042 25.069 1.00 92.00 187 PRO A O 1
ATOM 1484 N N . ASN A 1 188 ? -11.085 11.382 25.346 1.00 89.25 188 ASN A N 1
ATOM 1485 C CA . ASN A 1 188 ? -11.199 11.831 26.739 1.00 89.25 188 ASN A CA 1
ATOM 1486 C C . ASN A 1 188 ? -11.801 13.245 26.846 1.00 89.25 188 ASN A C 1
ATOM 1488 O O . ASN A 1 188 ? -12.461 13.562 27.836 1.00 89.25 188 ASN A O 1
ATOM 1492 N N . ASP A 1 189 ? -11.598 14.091 25.831 1.00 90.56 189 ASP A N 1
ATOM 1493 C CA . ASP A 1 189 ? -12.255 15.396 25.743 1.00 90.56 189 ASP A CA 1
ATOM 1494 C C . ASP A 1 189 ? -13.708 15.218 25.294 1.00 90.56 189 ASP A C 1
ATOM 1496 O O . ASP A 1 189 ? -13.986 14.786 24.176 1.00 90.56 189 ASP A O 1
ATOM 1500 N N . VAL A 1 190 ? -14.642 15.600 26.165 1.00 89.25 190 VAL A N 1
ATOM 1501 C CA . VAL A 1 190 ? -16.088 15.551 25.905 1.00 89.25 190 VAL A CA 1
ATOM 1502 C C . VAL A 1 190 ? -16.525 16.412 24.717 1.00 89.25 190 VAL A C 1
ATOM 1504 O O . VAL A 1 190 ? -17.606 16.185 24.177 1.00 89.25 190 VAL A O 1
ATOM 1507 N N . ASN A 1 191 ? -15.711 17.390 24.309 1.00 93.06 191 ASN A N 1
ATOM 1508 C CA . ASN A 1 191 ? -15.980 18.248 23.158 1.00 93.06 191 ASN A CA 1
ATOM 1509 C C . ASN A 1 191 ? -15.498 17.638 21.836 1.00 93.06 191 ASN A C 1
ATOM 1511 O O . ASN A 1 191 ? -15.881 18.127 20.772 1.00 93.06 191 ASN A O 1
ATOM 1515 N N . LEU A 1 192 ? -14.671 16.589 21.881 1.00 93.75 192 LEU A N 1
ATOM 1516 C CA . LEU A 1 192 ? -14.216 15.883 20.691 1.00 93.75 192 LEU A CA 1
ATOM 1517 C C . LEU A 1 192 ? -15.148 14.696 20.413 1.00 93.75 192 LEU A C 1
ATOM 1519 O O . LEU A 1 192 ? -15.270 13.789 21.240 1.00 93.75 192 LEU A O 1
ATOM 1523 N N . PRO A 1 193 ? -15.820 14.660 19.251 1.00 95.81 193 PRO A N 1
ATOM 1524 C CA . PRO A 1 193 ? -16.676 13.538 18.917 1.00 95.81 193 PRO A CA 1
ATOM 1525 C C . PRO A 1 193 ? -15.828 12.303 18.584 1.00 95.81 193 PRO A C 1
ATOM 1527 O O . PRO A 1 193 ? -14.783 12.399 17.945 1.00 95.81 193 PRO A O 1
ATOM 1530 N N . GLN A 1 194 ? -16.307 11.114 18.964 1.00 95.38 194 GLN A N 1
ATOM 1531 C CA . GLN A 1 194 ? -15.674 9.851 18.555 1.00 95.38 194 GLN A CA 1
ATOM 1532 C C . GLN A 1 194 ? -15.810 9.606 17.043 1.00 95.38 194 GLN A C 1
ATOM 1534 O O . GLN A 1 194 ? -14.986 8.920 16.442 1.00 95.38 194 GLN A O 1
ATOM 1539 N N . ARG A 1 195 ? -16.868 10.150 16.432 1.00 96.94 195 ARG A N 1
ATOM 1540 C CA . ARG A 1 195 ? -17.193 9.984 15.016 1.00 96.94 195 ARG A CA 1
ATOM 1541 C C . ARG A 1 195 ? -17.444 11.333 14.377 1.00 96.94 195 ARG A C 1
ATOM 1543 O O . ARG A 1 195 ? -18.179 12.151 14.921 1.00 96.94 195 ARG A O 1
ATOM 1550 N N . PHE A 1 196 ? -16.885 11.537 13.200 1.00 97.75 196 PHE A N 1
ATOM 1551 C CA . PHE A 1 196 ? -17.092 12.737 12.401 1.00 97.75 196 PHE A CA 1
ATOM 1552 C C . PHE A 1 196 ? -17.064 12.375 10.917 1.00 97.75 196 PHE A C 1
ATOM 1554 O O . PHE A 1 196 ? -16.786 11.232 10.545 1.00 97.75 196 PHE A O 1
ATOM 1561 N N . GLY A 1 197 ? -17.410 13.322 10.052 1.00 97.75 197 GLY A N 1
ATOM 1562 C CA . GLY A 1 197 ? -17.492 13.062 8.625 1.00 97.75 197 GLY A CA 1
ATOM 1563 C C . GLY A 1 197 ? -17.244 14.297 7.782 1.00 97.75 197 GLY A C 1
ATOM 1564 O O . GLY A 1 197 ? -17.307 15.424 8.263 1.00 97.75 197 GLY A O 1
ATOM 1565 N N . VAL A 1 198 ? -16.947 14.037 6.516 1.00 98.00 198 VAL A N 1
ATOM 1566 C CA . VAL A 1 198 ? -16.748 15.029 5.463 1.00 98.00 198 VAL A CA 1
ATOM 1567 C C . VAL A 1 198 ? -17.571 14.600 4.254 1.00 98.00 198 VAL A C 1
ATOM 1569 O O . VAL A 1 198 ? -17.579 13.418 3.904 1.00 98.00 198 VAL A O 1
ATOM 1572 N N . CYS A 1 199 ? -18.236 15.559 3.617 1.00 96.62 199 CYS A N 1
ATOM 1573 C CA . CYS A 1 199 ? -19.143 15.355 2.492 1.00 96.62 199 CYS A CA 1
ATOM 1574 C C . CYS A 1 199 ? -20.381 14.510 2.825 1.00 96.62 199 CYS A C 1
ATOM 1576 O O . CYS A 1 199 ? -20.808 13.711 1.994 1.00 96.62 199 CYS A O 1
ATOM 1578 N N . TRP A 1 200 ? -20.951 14.680 4.023 1.00 93.75 200 TRP A N 1
ATOM 1579 C CA . TRP A 1 200 ? -22.203 14.006 4.416 1.00 93.75 200 TRP A CA 1
ATOM 1580 C C . TRP A 1 200 ? -23.403 14.944 4.451 1.00 93.75 200 TRP A C 1
ATOM 1582 O O . TRP A 1 200 ? -24.510 14.519 4.126 1.00 93.75 200 TRP A O 1
ATOM 1592 N N . GLY A 1 201 ? -23.188 16.199 4.840 1.00 91.50 201 GLY A N 1
ATOM 1593 C CA . GLY A 1 201 ? -24.193 17.243 4.763 1.00 91.50 201 GLY A CA 1
ATOM 1594 C C . GLY A 1 201 ? -24.347 17.817 3.358 1.00 91.50 201 GLY A C 1
ATOM 1595 O O . GLY A 1 201 ? -23.815 17.311 2.362 1.00 91.50 201 GLY A O 1
ATOM 1596 N N . ASP A 1 202 ? -25.068 18.929 3.296 1.00 94.00 202 ASP A N 1
ATOM 1597 C CA . ASP A 1 202 ? -25.267 19.684 2.067 1.00 94.00 202 ASP A CA 1
ATOM 1598 C C . ASP A 1 202 ? -23.959 20.323 1.572 1.00 94.00 202 ASP A C 1
ATOM 1600 O O . ASP A 1 202 ? -23.016 20.575 2.327 1.00 94.00 202 ASP A O 1
ATOM 1604 N N . SER A 1 203 ? -23.887 20.600 0.268 1.00 92.94 203 SER A N 1
ATOM 1605 C CA . SER A 1 203 ? -22.652 21.070 -0.380 1.00 92.94 203 SER A CA 1
ATOM 1606 C C . SER A 1 203 ? -22.085 22.386 0.171 1.00 92.94 203 SER A C 1
ATOM 1608 O O . SER A 1 203 ? -20.886 22.637 0.055 1.00 92.94 203 SER A O 1
ATOM 1610 N N . ASP A 1 204 ? -22.922 23.222 0.784 1.00 95.25 204 ASP A N 1
ATOM 1611 C CA . ASP A 1 204 ? -22.533 24.461 1.459 1.00 95.25 204 ASP A CA 1
ATOM 1612 C C . ASP A 1 204 ? -21.874 24.215 2.829 1.00 95.25 204 ASP A C 1
ATOM 1614 O O . ASP A 1 204 ? -21.138 25.076 3.318 1.00 95.25 204 ASP A O 1
ATOM 1618 N N . GLN A 1 205 ? -22.067 23.033 3.420 1.00 95.19 205 GLN A N 1
ATOM 1619 C CA . GLN A 1 205 ? -21.495 22.638 4.709 1.00 95.19 205 GLN A CA 1
ATOM 1620 C C . GLN A 1 205 ? -20.118 21.983 4.577 1.00 95.19 205 GLN A C 1
ATOM 1622 O O . GLN A 1 205 ? -19.326 22.048 5.516 1.00 95.19 205 GLN A O 1
ATOM 1627 N N . TRP A 1 206 ? -19.775 21.411 3.419 1.00 95.00 206 TRP A N 1
ATOM 1628 C CA . TRP A 1 206 ? -18.522 20.662 3.240 1.00 95.00 206 TRP A CA 1
ATOM 1629 C C . TRP A 1 206 ? -17.245 21.430 3.619 1.00 95.00 206 TRP A C 1
ATOM 1631 O O . TRP A 1 206 ? -16.354 20.821 4.213 1.00 95.00 206 TRP A O 1
ATOM 1641 N N . PRO A 1 207 ? -17.100 22.747 3.345 1.00 96.12 207 PRO A N 1
ATOM 1642 C CA . PRO A 1 207 ? -15.938 23.495 3.823 1.00 96.12 207 PRO A CA 1
ATOM 1643 C C . PRO A 1 207 ? -15.835 23.531 5.354 1.00 96.12 207 PRO A C 1
ATOM 1645 O O . PRO A 1 207 ? -14.729 23.431 5.887 1.00 96.12 207 PRO A O 1
ATOM 1648 N N . ALA A 1 208 ? -16.971 23.649 6.050 1.00 96.81 208 ALA A N 1
ATOM 1649 C CA . ALA A 1 208 ? -17.034 23.649 7.509 1.00 96.81 208 ALA A CA 1
ATOM 1650 C C . ALA A 1 208 ? -16.806 22.244 8.083 1.00 96.81 208 ALA A C 1
ATOM 1652 O O . ALA A 1 208 ? -16.061 22.110 9.048 1.00 96.81 208 ALA A O 1
ATOM 1653 N N . GLU A 1 209 ? -17.369 21.203 7.461 1.00 97.81 209 GLU A N 1
ATOM 1654 C CA . GLU A 1 209 ? -17.098 19.803 7.816 1.00 97.81 209 GLU A CA 1
ATOM 1655 C C . GLU A 1 209 ? -15.609 19.469 7.683 1.00 97.81 209 GLU A C 1
ATOM 1657 O O . GLU A 1 209 ? -15.022 18.884 8.589 1.00 97.81 209 GLU A O 1
ATOM 1662 N N . ARG A 1 210 ? -14.972 19.891 6.580 1.00 97.38 210 ARG A N 1
ATOM 1663 C CA . ARG A 1 210 ? -13.534 19.703 6.354 1.00 97.38 210 ARG A CA 1
ATOM 1664 C C . ARG A 1 210 ? -12.705 20.376 7.444 1.00 97.38 210 ARG A C 1
ATOM 1666 O O . ARG A 1 210 ? -11.801 19.751 7.985 1.00 97.38 210 ARG A O 1
ATOM 1673 N N . GLU A 1 211 ? -12.993 21.642 7.744 1.00 97.88 211 GLU A N 1
ATOM 1674 C CA . GLU A 1 211 ? -12.272 22.373 8.790 1.00 97.88 211 GLU A CA 1
ATOM 1675 C C . GLU A 1 211 ? -12.482 21.718 10.158 1.00 97.88 211 GLU A C 1
ATOM 1677 O O . GLU A 1 211 ? -11.515 21.480 10.872 1.00 97.88 211 GLU A O 1
ATOM 1682 N N . ALA A 1 212 ? -13.720 21.347 10.497 1.00 97.69 212 ALA A N 1
ATOM 1683 C CA . ALA A 1 212 ? -14.028 20.650 11.740 1.00 97.69 212 ALA A CA 1
ATOM 1684 C C . ALA A 1 212 ? -13.266 19.322 11.849 1.00 97.69 212 ALA A C 1
ATOM 1686 O O . ALA A 1 212 ? -12.656 19.063 12.882 1.00 97.69 212 ALA A O 1
ATOM 1687 N N . ALA A 1 213 ? -13.232 18.516 10.786 1.00 97.94 213 ALA A N 1
ATOM 1688 C CA . ALA A 1 213 ? -12.489 17.259 10.742 1.00 97.94 213 ALA A CA 1
ATOM 1689 C C . ALA A 1 213 ? -10.978 17.467 10.953 1.00 97.94 213 ALA A C 1
ATOM 1691 O O . ALA A 1 213 ? -10.379 16.790 11.790 1.00 97.94 213 ALA A O 1
ATOM 1692 N N . SER A 1 214 ? -10.365 18.436 10.262 1.00 97.31 214 SER A N 1
ATOM 1693 C CA . SER A 1 214 ? -8.946 18.768 10.459 1.00 97.31 214 SER A CA 1
ATOM 1694 C C . SER A 1 214 ? -8.668 19.289 11.877 1.00 97.31 214 SER A C 1
ATOM 1696 O O . SER A 1 214 ? -7.651 18.933 12.467 1.00 97.31 214 SER A O 1
ATOM 1698 N N . GLN A 1 215 ? -9.567 20.089 12.465 1.00 96.75 215 GLN A N 1
ATOM 1699 C CA . GLN A 1 215 ? -9.427 20.550 13.852 1.00 96.75 215 GLN A CA 1
ATOM 1700 C C . GLN A 1 215 ? -9.583 19.409 14.862 1.00 96.75 215 GLN A C 1
ATOM 1702 O O . GLN A 1 215 ? -8.841 19.376 15.838 1.00 96.75 215 GLN A O 1
ATOM 1707 N N . ILE A 1 216 ? -10.505 18.467 14.635 1.00 96.38 216 ILE A N 1
ATOM 1708 C CA . ILE A 1 216 ? -10.662 17.280 15.485 1.00 96.38 216 ILE A CA 1
ATOM 1709 C C . ILE A 1 216 ? -9.365 16.477 15.490 1.00 96.38 216 ILE A C 1
ATOM 1711 O O . ILE A 1 216 ? -8.849 16.205 16.566 1.00 96.38 216 ILE A O 1
ATOM 1715 N N . MET A 1 217 ? -8.808 16.168 14.314 1.00 96.00 217 MET A N 1
ATOM 1716 C CA . MET A 1 217 ? -7.546 15.428 14.202 1.00 96.00 217 MET A CA 1
ATOM 1717 C C . MET A 1 217 ? -6.376 16.172 14.857 1.00 96.00 217 MET A C 1
ATOM 1719 O O . MET A 1 217 ? -5.598 15.565 15.588 1.00 96.00 217 MET A O 1
ATOM 1723 N N . LYS A 1 218 ? -6.281 17.492 14.656 1.00 93.88 218 LYS A N 1
ATOM 1724 C CA . LYS A 1 218 ? -5.201 18.324 15.202 1.00 93.88 218 LYS A CA 1
ATOM 1725 C C . LYS A 1 218 ? -5.261 18.482 16.722 1.00 93.88 218 LYS A C 1
ATOM 1727 O O . LYS A 1 218 ? -4.223 18.514 17.375 1.00 93.88 218 LYS A O 1
ATOM 1732 N N . ASN A 1 219 ? -6.462 18.649 17.272 1.00 92.00 219 ASN A N 1
ATOM 1733 C CA . ASN A 1 219 ? -6.671 18.848 18.708 1.00 92.00 219 ASN A CA 1
ATOM 1734 C C . ASN A 1 219 ? -6.758 17.522 19.466 1.00 92.00 219 ASN A C 1
ATOM 1736 O O . ASN A 1 219 ? -6.851 17.520 20.693 1.00 92.00 219 ASN A O 1
ATOM 1740 N N . TYR A 1 220 ? -6.745 16.402 18.745 1.00 86.88 220 TYR A N 1
ATOM 1741 C CA . TYR A 1 220 ? -6.786 15.092 19.347 1.00 86.88 220 TYR A CA 1
ATOM 1742 C C . TYR A 1 220 ? -5.525 14.827 20.162 1.00 86.88 220 TYR A C 1
ATOM 1744 O O . TYR A 1 220 ? -4.414 14.802 19.632 1.00 86.88 220 TYR A O 1
ATOM 1752 N N . VAL A 1 221 ? -5.711 14.580 21.454 1.00 77.94 221 VAL A N 1
ATOM 1753 C CA . VAL A 1 221 ? -4.667 14.040 22.320 1.00 77.94 221 VAL A CA 1
ATOM 1754 C C . VAL A 1 221 ? -4.964 12.562 22.495 1.00 77.94 221 VAL A C 1
ATOM 1756 O O . VAL A 1 221 ? -6.043 12.200 22.969 1.00 77.94 221 VAL A O 1
ATOM 1759 N N . THR A 1 222 ? -4.025 11.719 22.074 1.00 72.00 222 THR A N 1
ATOM 1760 C CA . THR A 1 222 ? -4.169 10.265 22.118 1.00 72.00 222 THR A CA 1
ATOM 1761 C C . THR A 1 222 ? -4.510 9.816 23.543 1.00 72.00 222 THR A C 1
ATOM 1763 O O . THR A 1 222 ? -3.843 10.250 24.487 1.00 72.00 222 THR A O 1
ATOM 1766 N N . PRO A 1 223 ? -5.570 9.012 23.731 1.00 69.75 223 PRO A N 1
ATOM 1767 C CA . PRO A 1 223 ? -5.973 8.535 25.038 1.00 69.75 223 PRO A CA 1
ATOM 1768 C C . PRO A 1 223 ? -4.853 7.810 25.786 1.00 69.75 223 PRO A C 1
ATOM 1770 O O . PRO A 1 223 ? -4.011 7.144 25.195 1.00 69.75 223 PRO A O 1
ATOM 1773 N N . GLU A 1 224 ? -4.927 7.850 27.116 1.00 75.62 224 GLU A N 1
ATOM 1774 C CA . GLU A 1 224 ? -4.099 7.026 28.013 1.00 75.62 224 GLU A CA 1
ATOM 1775 C C . GLU A 1 224 ? -4.495 5.533 27.984 1.00 75.62 224 GLU A C 1
ATOM 1777 O O . GLU A 1 224 ? -3.904 4.715 28.688 1.00 75.62 224 GLU A O 1
ATOM 1782 N N . HIS A 1 225 ? -5.511 5.164 27.195 1.00 79.25 225 HIS A N 1
ATOM 1783 C CA . HIS A 1 225 ? -6.025 3.798 27.124 1.00 79.25 225 HIS A CA 1
ATOM 1784 C C . HIS A 1 225 ? -5.106 2.923 26.268 1.00 79.25 225 HIS A C 1
ATOM 1786 O O . HIS A 1 225 ? -4.875 3.207 25.095 1.00 79.25 225 HIS A O 1
ATOM 1792 N N . ALA A 1 226 ? -4.636 1.820 26.846 1.00 83.19 226 ALA A N 1
ATOM 1793 C CA . ALA A 1 226 ? -3.841 0.800 26.156 1.00 83.19 226 ALA A CA 1
ATOM 1794 C C . ALA A 1 226 ? -4.701 -0.249 25.414 1.00 83.19 226 ALA A C 1
ATOM 1796 O O . ALA A 1 226 ? -4.205 -1.304 25.032 1.00 83.19 226 ALA A O 1
ATOM 1797 N N . CYS A 1 227 ? -6.014 -0.029 25.274 1.00 92.31 227 CYS A N 1
ATOM 1798 C CA . CYS A 1 227 ? -6.896 -0.961 24.573 1.00 92.31 227 CYS A CA 1
ATOM 1799 C C . CYS A 1 227 ? -7.108 -0.557 23.106 1.00 92.31 227 CYS A C 1
ATOM 1801 O O . CYS A 1 227 ? -7.146 0.623 22.758 1.00 92.31 227 CYS A O 1
ATOM 1803 N N . ASN A 1 228 ? -7.276 -1.564 22.254 1.00 92.88 228 ASN A N 1
ATOM 1804 C CA . ASN A 1 228 ? -7.622 -1.475 20.842 1.00 92.88 228 ASN A CA 1
ATOM 1805 C C . ASN A 1 228 ? -8.768 -2.463 20.507 1.00 92.88 228 ASN A C 1
ATOM 1807 O O . ASN A 1 228 ? -8.535 -3.479 19.841 1.00 92.88 228 ASN A O 1
ATOM 1811 N N . PRO A 1 229 ? -10.011 -2.205 20.969 1.00 96.38 229 PRO A N 1
ATOM 1812 C CA . PRO A 1 229 ? -11.187 -3.044 20.708 1.00 96.38 229 PRO A CA 1
ATOM 1813 C C . PRO A 1 229 ? -11.736 -2.892 19.279 1.00 96.38 229 PRO A C 1
ATOM 1815 O O . PRO A 1 229 ? -12.938 -2.720 19.062 1.00 96.38 229 PRO A O 1
ATOM 1818 N N . ILE A 1 230 ? -10.866 -2.970 18.273 1.00 96.94 230 ILE A N 1
ATOM 1819 C CA . ILE A 1 230 ? -11.197 -2.722 16.864 1.00 96.94 230 ILE A CA 1
ATOM 1820 C C . ILE A 1 230 ? -12.290 -3.662 16.329 1.00 96.94 230 ILE A C 1
ATOM 1822 O O . ILE A 1 230 ? -13.141 -3.239 15.549 1.00 96.94 230 ILE A O 1
ATOM 1826 N N . ALA A 1 231 ? -12.353 -4.905 16.826 1.00 97.38 231 ALA A N 1
ATOM 1827 C CA . ALA A 1 231 ? -13.412 -5.862 16.497 1.00 97.38 231 ALA A CA 1
ATOM 1828 C C . ALA A 1 231 ? -14.811 -5.323 16.844 1.00 97.38 231 ALA A C 1
ATOM 1830 O O . ALA A 1 231 ? -15.768 -5.522 16.092 1.00 97.38 231 ALA A O 1
ATOM 1831 N N . THR A 1 232 ? -14.936 -4.584 17.952 1.00 97.38 232 THR A N 1
ATOM 1832 C CA . THR A 1 232 ? -16.200 -3.957 18.348 1.00 97.38 232 THR A CA 1
ATOM 1833 C C . THR A 1 232 ? -16.618 -2.865 17.364 1.00 97.38 232 THR A C 1
ATOM 1835 O O . THR A 1 232 ? -17.795 -2.811 16.998 1.00 97.38 232 THR A O 1
ATOM 1838 N N . GLU A 1 233 ? -15.695 -2.033 16.876 1.00 97.62 233 GLU A N 1
ATOM 1839 C CA . GLU A 1 233 ? -16.036 -1.029 15.860 1.00 97.62 233 GLU A CA 1
ATOM 1840 C C . GLU A 1 233 ? -16.351 -1.660 14.497 1.00 97.62 233 GLU A C 1
ATOM 1842 O O . GLU A 1 233 ? -17.320 -1.247 13.860 1.00 97.62 233 GLU A O 1
ATOM 1847 N N . VAL A 1 234 ? -15.641 -2.719 14.090 1.00 98.19 234 VAL A N 1
ATOM 1848 C CA . VAL A 1 234 ? -15.960 -3.483 12.869 1.00 98.19 234 VAL A CA 1
ATOM 1849 C C . VAL A 1 234 ? -17.386 -4.043 12.923 1.00 98.19 234 VAL A C 1
ATOM 1851 O O . VAL A 1 234 ? -18.144 -3.870 11.969 1.00 98.19 234 VAL A O 1
ATOM 1854 N N . ARG A 1 235 ? -17.818 -4.625 14.053 1.00 98.00 235 ARG A N 1
ATOM 1855 C CA . ARG A 1 235 ? -19.210 -5.092 14.232 1.00 98.00 235 ARG A CA 1
ATOM 1856 C C . ARG A 1 235 ? -20.230 -3.959 14.114 1.00 98.00 235 ARG A C 1
ATOM 1858 O O . ARG A 1 235 ? -21.297 -4.150 13.534 1.00 98.00 235 ARG A O 1
ATOM 1865 N N . LYS A 1 236 ? -19.913 -2.773 14.642 1.00 97.69 236 LYS A N 1
ATOM 1866 C CA . LYS A 1 236 ? -20.784 -1.590 14.531 1.00 97.69 236 LYS A CA 1
ATOM 1867 C C . LYS A 1 236 ? -20.882 -1.092 13.088 1.00 97.69 236 LYS A C 1
ATOM 1869 O O . LYS A 1 236 ? -21.967 -0.683 12.677 1.00 97.69 236 LYS A O 1
ATOM 1874 N N . VAL A 1 237 ? -19.787 -1.133 12.323 1.00 97.75 237 VAL A N 1
ATOM 1875 C CA . VAL A 1 237 ? -19.809 -0.855 10.876 1.00 97.75 237 VAL A CA 1
ATOM 1876 C C . VAL A 1 237 ? -20.684 -1.879 10.163 1.00 97.75 237 VAL A C 1
ATOM 1878 O O . VAL A 1 237 ? -21.622 -1.481 9.477 1.00 97.75 237 VAL A O 1
ATOM 1881 N N . ALA A 1 238 ? -20.441 -3.173 10.387 1.00 98.06 238 ALA A N 1
ATOM 1882 C CA . ALA A 1 238 ? -21.190 -4.255 9.755 1.00 98.06 238 ALA A CA 1
ATOM 1883 C C . ALA A 1 238 ? -22.699 -4.120 10.001 1.00 98.06 238 ALA A C 1
ATOM 1885 O O . ALA A 1 238 ? -23.478 -4.077 9.057 1.00 98.06 238 ALA A O 1
ATOM 1886 N N . SER A 1 239 ? -23.107 -3.930 11.261 1.00 97.38 239 SER A N 1
ATOM 1887 C CA . SER A 1 239 ? -24.517 -3.756 11.628 1.00 97.38 239 SER A CA 1
ATOM 1888 C C . SER A 1 239 ? -25.179 -2.561 10.937 1.00 97.38 239 SER A C 1
ATOM 1890 O O . SER A 1 239 ? -26.377 -2.601 10.684 1.00 97.38 239 SER A O 1
ATOM 1892 N N . ARG A 1 240 ? -24.434 -1.489 10.645 1.00 96.19 240 ARG A N 1
ATOM 1893 C CA . ARG A 1 240 ? -24.972 -0.316 9.940 1.00 96.19 240 ARG A CA 1
ATOM 1894 C C . ARG A 1 240 ? -25.098 -0.546 8.444 1.00 96.19 240 ARG A C 1
ATOM 1896 O O . ARG A 1 240 ? -26.054 -0.067 7.843 1.00 96.19 240 ARG A O 1
ATOM 1903 N N . LEU A 1 241 ? -24.122 -1.233 7.859 1.00 97.38 241 LEU A N 1
ATOM 1904 C CA . LEU A 1 241 ? -24.103 -1.524 6.431 1.00 97.38 241 LEU A CA 1
ATOM 1905 C C . LEU A 1 241 ? -25.104 -2.620 6.053 1.00 97.38 241 LEU A C 1
ATOM 1907 O O . LEU A 1 241 ? -25.659 -2.552 4.964 1.00 97.38 241 LEU A O 1
ATOM 1911 N N . ASP A 1 242 ? -25.408 -3.554 6.956 1.00 97.44 242 ASP A N 1
ATOM 1912 C CA . ASP A 1 242 ? -26.409 -4.615 6.761 1.00 97.44 242 ASP A CA 1
ATOM 1913 C C . ASP A 1 242 ? -27.764 -4.067 6.282 1.00 97.44 242 ASP A C 1
ATOM 1915 O O . ASP A 1 242 ? -28.358 -4.569 5.332 1.00 97.44 242 ASP A O 1
ATOM 1919 N N . HIS A 1 243 ? -28.203 -2.941 6.848 1.00 96.62 243 HIS A N 1
ATOM 1920 C CA . HIS A 1 243 ? -29.467 -2.299 6.478 1.00 96.62 243 HIS A CA 1
ATOM 1921 C C . HIS A 1 243 ? -29.500 -1.707 5.062 1.00 96.62 243 HIS A C 1
ATOM 1923 O O . HIS A 1 243 ? -30.582 -1.396 4.565 1.00 96.62 243 HIS A O 1
ATOM 1929 N N . VAL A 1 244 ? -28.343 -1.522 4.423 1.00 96.94 244 VAL A N 1
ATOM 1930 C CA . VAL A 1 244 ? -28.219 -0.925 3.084 1.00 96.94 244 VAL A CA 1
ATOM 1931 C C . VAL A 1 244 ? -27.493 -1.818 2.085 1.00 96.94 244 VAL A C 1
ATOM 1933 O O . VAL A 1 244 ? -27.341 -1.430 0.931 1.00 96.94 244 VAL A O 1
ATOM 1936 N N . ALA A 1 245 ? -27.082 -3.019 2.494 1.00 97.50 245 ALA A N 1
ATOM 1937 C CA . ALA A 1 245 ? -26.315 -3.943 1.668 1.00 97.50 245 ALA A CA 1
ATOM 1938 C C . ALA A 1 245 ? -27.035 -4.272 0.354 1.00 97.50 245 ALA A C 1
ATOM 1940 O O . ALA A 1 245 ? -26.448 -4.135 -0.714 1.00 97.50 245 ALA A O 1
ATOM 1941 N N . MET A 1 246 ? -28.333 -4.591 0.424 1.00 97.81 246 MET A N 1
ATOM 1942 C CA . MET A 1 246 ? -29.135 -4.898 -0.765 1.00 97.81 246 MET A CA 1
ATOM 1943 C C . MET A 1 246 ? -29.216 -3.725 -1.754 1.00 97.81 246 MET A C 1
ATOM 1945 O O . MET A 1 246 ? -29.149 -3.938 -2.959 1.00 97.81 246 MET A O 1
ATOM 1949 N N . ASP A 1 247 ? -29.348 -2.490 -1.259 1.00 98.06 247 ASP A N 1
ATOM 1950 C CA . ASP A 1 247 ? -29.403 -1.292 -2.112 1.00 98.06 247 ASP A CA 1
ATOM 1951 C C . ASP A 1 247 ? -28.039 -0.986 -2.748 1.00 98.06 247 ASP A C 1
ATOM 1953 O O . ASP A 1 247 ? -27.967 -0.559 -3.899 1.00 98.06 247 ASP A O 1
ATOM 1957 N N . LEU A 1 248 ? -26.945 -1.230 -2.022 1.00 98.06 248 LEU A N 1
ATOM 1958 C CA . LEU A 1 248 ? -25.596 -1.114 -2.568 1.00 98.06 248 LEU A CA 1
ATOM 1959 C C . LEU A 1 248 ? -25.370 -2.131 -3.696 1.00 98.06 248 LEU A C 1
ATOM 1961 O O . LEU A 1 248 ? -24.947 -1.741 -4.783 1.00 98.06 248 LEU A O 1
ATOM 1965 N N . GLU A 1 249 ? -25.725 -3.399 -3.481 1.00 97.69 249 GLU A N 1
ATOM 1966 C CA . GLU A 1 249 ? -25.612 -4.456 -4.495 1.00 97.69 249 GLU A CA 1
ATOM 1967 C C . GLU A 1 249 ? -26.477 -4.174 -5.732 1.00 97.69 249 GLU A C 1
ATOM 1969 O O . GLU A 1 249 ? -25.993 -4.290 -6.858 1.00 97.69 249 GLU A O 1
ATOM 1974 N N . GLU A 1 250 ? -27.732 -3.742 -5.554 1.00 97.88 250 GLU A N 1
ATOM 1975 C CA . GLU A 1 250 ? -28.631 -3.402 -6.670 1.00 97.88 250 GLU A CA 1
ATOM 1976 C C . GLU A 1 250 ? -28.066 -2.266 -7.541 1.00 97.88 250 GLU A C 1
ATOM 1978 O O . GLU A 1 250 ? -28.294 -2.224 -8.754 1.00 97.88 250 GLU A O 1
ATOM 1983 N N . ARG A 1 251 ? -27.295 -1.355 -6.936 1.00 97.88 251 ARG A N 1
ATOM 1984 C CA . ARG A 1 251 ? -26.667 -0.214 -7.614 1.00 97.88 251 ARG A CA 1
ATOM 1985 C C . ARG A 1 251 ? -25.242 -0.485 -8.105 1.00 97.88 251 ARG A C 1
ATOM 1987 O O . ARG A 1 251 ? -24.638 0.447 -8.641 1.00 97.88 251 ARG A O 1
ATOM 1994 N N . ASP A 1 252 ? -24.722 -1.704 -7.944 1.00 97.50 252 ASP A N 1
ATOM 1995 C CA . ASP A 1 252 ? -23.318 -2.060 -8.220 1.00 97.50 252 ASP A CA 1
ATOM 1996 C C . ASP A 1 252 ? -22.336 -1.127 -7.481 1.00 97.50 252 ASP A C 1
ATOM 1998 O O . ASP A 1 252 ? -21.385 -0.564 -8.036 1.00 97.50 252 ASP A O 1
ATOM 2002 N N . LYS A 1 253 ? -22.654 -0.876 -6.208 1.00 98.25 253 LYS A N 1
ATOM 2003 C CA . LYS A 1 253 ? -21.932 0.021 -5.314 1.00 98.25 253 LYS A CA 1
ATOM 2004 C C . LYS A 1 253 ? -21.294 -0.729 -4.159 1.00 98.25 253 LYS A C 1
ATOM 2006 O O . LYS A 1 253 ? -21.816 -1.736 -3.697 1.00 98.25 253 LYS A O 1
ATOM 2011 N N . PHE A 1 254 ? -20.213 -0.169 -3.629 1.00 98.44 254 PHE A N 1
ATOM 2012 C CA . PHE A 1 254 ? -19.557 -0.678 -2.428 1.00 98.44 254 PHE A CA 1
ATOM 2013 C C . PHE A 1 254 ? -19.148 0.440 -1.463 1.00 98.44 254 PHE A C 1
ATOM 2015 O O . PHE A 1 254 ? -19.035 1.614 -1.834 1.00 98.44 254 PHE A O 1
ATOM 2022 N N . VAL A 1 255 ? -18.897 0.068 -0.207 1.00 98.62 255 VAL A N 1
ATOM 2023 C CA . VAL A 1 255 ? -18.298 0.950 0.807 1.00 98.62 255 VAL A CA 1
ATOM 2024 C C . VAL A 1 255 ? -16.852 0.538 1.049 1.00 98.62 255 VAL A C 1
ATOM 2026 O O . VAL A 1 255 ? -16.570 -0.628 1.308 1.00 98.62 255 VAL A O 1
ATOM 2029 N N . SER A 1 256 ? -15.924 1.491 0.994 1.00 98.62 256 SER A N 1
ATOM 2030 C CA . SER A 1 256 ? -14.541 1.222 1.399 1.00 98.62 256 SER A CA 1
ATOM 2031 C C . SER A 1 256 ? -14.407 1.367 2.916 1.00 98.62 256 SER A C 1
ATOM 2033 O O . SER A 1 256 ? -14.743 2.420 3.469 1.00 98.62 256 SER A O 1
ATOM 2035 N N . VAL A 1 257 ? -13.937 0.321 3.592 1.00 98.69 257 VAL A N 1
ATOM 2036 C CA . VAL A 1 257 ? -13.675 0.301 5.035 1.00 98.69 257 VAL A CA 1
ATOM 2037 C C . VAL A 1 257 ? -12.164 0.292 5.247 1.00 98.69 257 VAL A C 1
ATOM 2039 O O . VAL A 1 257 ? -11.506 -0.720 5.028 1.00 98.69 257 VAL A O 1
ATOM 2042 N N . ILE A 1 258 ? -11.622 1.434 5.664 1.00 98.75 258 ILE A N 1
ATOM 2043 C CA . ILE A 1 258 ? -10.196 1.629 5.909 1.00 98.75 258 ILE A CA 1
ATOM 2044 C C . ILE A 1 258 ? -9.946 1.452 7.403 1.00 98.75 258 ILE A C 1
ATOM 2046 O O . ILE A 1 258 ? -10.525 2.169 8.217 1.00 98.75 258 ILE A O 1
ATOM 2050 N N . ILE A 1 259 ? -9.099 0.502 7.772 1.00 98.50 259 ILE A N 1
ATOM 2051 C CA . ILE A 1 259 ? -8.787 0.149 9.152 1.00 98.50 259 ILE A CA 1
ATOM 2052 C C . ILE A 1 259 ? -7.333 0.532 9.416 1.00 98.50 259 ILE A C 1
ATOM 2054 O O . ILE A 1 259 ? -6.414 -0.122 8.931 1.00 98.50 259 ILE A O 1
ATOM 2058 N N . CYS A 1 260 ? -7.124 1.610 10.167 1.00 98.31 260 CYS A N 1
ATOM 2059 C CA . CYS A 1 260 ? -5.797 2.086 10.545 1.00 98.31 260 CYS A CA 1
ATOM 2060 C C . CYS A 1 260 ? -5.429 1.537 11.919 1.00 98.31 260 CYS A C 1
ATOM 2062 O O . CYS A 1 260 ? -6.165 1.773 12.880 1.00 98.31 260 CYS A O 1
ATOM 2064 N N . THR A 1 261 ? -4.307 0.827 12.018 1.00 97.19 261 THR A N 1
ATOM 2065 C CA . THR A 1 261 ? -3.943 0.106 13.242 1.00 97.19 261 THR A CA 1
ATOM 2066 C C . THR A 1 261 ? -2.435 -0.060 13.408 1.00 97.19 261 THR A C 1
ATOM 2068 O O . THR A 1 261 ? -1.732 -0.277 12.428 1.00 97.19 261 THR A O 1
ATOM 2071 N N . GLN A 1 262 ? -1.925 -0.006 14.643 1.00 94.62 262 GLN A N 1
ATOM 2072 C CA . GLN A 1 262 ? -0.546 -0.417 14.949 1.00 94.62 262 GLN A CA 1
ATOM 2073 C C . GLN A 1 262 ? -0.388 -1.933 15.080 1.00 94.62 262 GLN A C 1
ATOM 2075 O O . GLN A 1 262 ? 0.734 -2.412 15.192 1.00 94.62 262 GLN A O 1
ATOM 2080 N N . GLY A 1 263 ? -1.471 -2.716 15.066 1.00 91.12 263 GLY A N 1
ATOM 2081 C CA . GLY A 1 263 ? -1.337 -4.152 14.878 1.00 91.12 263 GLY A CA 1
ATOM 2082 C C . GLY A 1 263 ? -2.370 -5.019 15.568 1.00 91.12 263 GLY A C 1
ATOM 2083 O O . GLY A 1 263 ? -3.530 -5.067 15.161 1.00 91.12 263 GLY A O 1
ATOM 2084 N N . VAL A 1 264 ? -1.908 -5.813 16.538 1.00 85.62 264 VAL A N 1
ATOM 2085 C CA . VAL A 1 264 ? -2.701 -6.895 17.135 1.00 85.62 264 VAL A CA 1
ATOM 2086 C C . VAL A 1 264 ? -3.839 -6.311 17.982 1.00 85.62 264 VAL A C 1
ATOM 2088 O O . VAL A 1 264 ? -3.562 -5.563 18.925 1.00 85.62 264 VAL A O 1
ATOM 2091 N N . PRO A 1 265 ? -5.104 -6.678 17.707 1.00 94.62 265 PRO A N 1
ATOM 2092 C CA . PRO A 1 265 ? -6.257 -6.161 18.436 1.00 94.62 265 PRO A CA 1
ATOM 2093 C C . PRO A 1 265 ? -6.263 -6.612 19.901 1.00 94.62 265 PRO A C 1
ATOM 2095 O O . PRO A 1 265 ? -5.747 -7.679 20.253 1.00 94.62 265 PRO A O 1
ATOM 2098 N N . THR A 1 266 ? -6.929 -5.831 20.750 1.00 96.19 266 THR A N 1
ATOM 2099 C CA . THR A 1 266 ? -7.275 -6.230 22.121 1.00 96.19 266 THR A CA 1
ATOM 2100 C C . THR A 1 266 ? -8.791 -6.339 22.273 1.00 96.19 266 THR A C 1
ATOM 2102 O O . THR A 1 266 ? -9.546 -5.903 21.407 1.00 96.19 266 THR A O 1
ATOM 2105 N N . ASP A 1 267 ? -9.267 -6.896 23.384 1.00 95.88 267 ASP A N 1
ATOM 2106 C CA . ASP A 1 267 ? -10.656 -6.683 23.798 1.00 95.88 267 ASP A CA 1
ATOM 2107 C C . ASP A 1 267 ? -10.843 -5.301 24.457 1.00 95.88 267 ASP A C 1
ATOM 2109 O O . ASP A 1 267 ? -9.917 -4.484 24.536 1.00 95.88 267 ASP A O 1
ATOM 2113 N N . GLU A 1 268 ? -12.059 -5.023 24.928 1.00 94.25 268 GLU A N 1
ATOM 2114 C CA . GLU A 1 268 ? -12.415 -3.766 25.601 1.00 94.25 268 GLU A CA 1
ATOM 2115 C C . GLU A 1 268 ? -11.686 -3.575 26.940 1.00 94.25 268 GLU A C 1
ATOM 2117 O O . GLU A 1 268 ? -11.606 -2.456 27.446 1.00 94.25 268 GLU A O 1
ATOM 2122 N N . GLN A 1 269 ? -11.140 -4.651 27.510 1.00 94.38 269 GLN A N 1
ATOM 2123 C CA . GLN A 1 269 ? -10.364 -4.646 28.747 1.00 94.38 269 GLN A CA 1
ATOM 2124 C C . GLN A 1 269 ? -8.851 -4.544 28.486 1.00 94.38 269 GLN A C 1
ATOM 2126 O O . GLN A 1 269 ? -8.074 -4.513 29.439 1.00 94.38 269 GLN A O 1
ATOM 2131 N N . GLY A 1 270 ? -8.422 -4.474 27.220 1.00 93.88 270 GLY A N 1
ATOM 2132 C CA . GLY A 1 270 ? -7.010 -4.427 26.839 1.00 93.88 270 GLY A CA 1
ATOM 2133 C C . GLY A 1 270 ? -6.318 -5.793 26.843 1.00 93.88 270 GLY A C 1
ATOM 2134 O O . GLY A 1 270 ? -5.096 -5.860 26.715 1.00 93.88 270 GLY A O 1
ATOM 2135 N N . LEU A 1 271 ? -7.061 -6.896 26.985 1.00 94.69 271 LEU A N 1
ATOM 2136 C CA . LEU A 1 271 ? -6.486 -8.235 26.943 1.00 94.69 271 LEU A CA 1
ATOM 2137 C C . LEU A 1 271 ? -6.233 -8.663 25.498 1.00 94.69 271 LEU A C 1
ATOM 2139 O O . LEU A 1 271 ? -6.987 -8.353 24.574 1.00 94.69 271 LEU A O 1
ATOM 2143 N N . ARG A 1 272 ? -5.152 -9.421 25.318 1.00 94.44 272 ARG A N 1
ATOM 2144 C CA . ARG A 1 272 ? -4.745 -10.030 24.049 1.00 94.44 272 ARG A CA 1
ATOM 2145 C C . ARG A 1 272 ? -4.868 -11.549 24.151 1.00 94.44 272 ARG A C 1
ATOM 2147 O O . ARG A 1 272 ? -4.870 -12.112 25.245 1.00 94.44 272 ARG A O 1
ATOM 2154 N N . GLY A 1 273 ? -4.924 -12.229 23.011 1.00 92.56 273 GLY A N 1
ATOM 2155 C CA . GLY A 1 273 ? -4.835 -13.688 22.954 1.00 92.56 273 GLY A CA 1
ATOM 2156 C C . GLY A 1 273 ? -5.620 -14.302 21.803 1.00 92.56 273 GLY A C 1
ATOM 2157 O O . GLY A 1 273 ? -6.324 -13.615 21.065 1.00 92.56 273 GLY A O 1
ATOM 2158 N N . ALA A 1 274 ? -5.530 -15.627 21.678 1.00 91.50 274 ALA A N 1
ATOM 2159 C CA . ALA A 1 274 ? -6.142 -16.373 20.578 1.00 91.50 274 ALA A CA 1
ATOM 2160 C C . ALA A 1 274 ? -7.666 -16.171 20.471 1.00 91.50 274 ALA A C 1
ATOM 2162 O O . ALA A 1 274 ? -8.203 -16.162 19.368 1.00 91.50 274 ALA A O 1
ATOM 2163 N N . ALA A 1 275 ? -8.367 -15.982 21.595 1.00 94.94 275 ALA A N 1
ATOM 2164 C CA . ALA A 1 275 ? -9.807 -15.722 21.594 1.00 94.94 275 ALA A CA 1
ATOM 2165 C C . ALA A 1 275 ? -10.154 -14.358 20.971 1.00 94.94 275 ALA A C 1
ATOM 2167 O O . ALA A 1 275 ? -11.060 -14.289 20.147 1.00 94.94 275 ALA A O 1
ATOM 2168 N N . VAL A 1 276 ? -9.400 -13.309 21.315 1.00 95.69 276 VAL A N 1
ATOM 2169 C CA . VAL A 1 276 ? -9.572 -11.951 20.770 1.00 95.69 276 VAL A CA 1
ATOM 2170 C C . VAL A 1 276 ? -9.241 -11.926 19.282 1.00 95.69 276 VAL A C 1
ATOM 2172 O O . VAL A 1 276 ? -10.015 -11.407 18.484 1.00 95.69 276 VAL A O 1
ATOM 2175 N N . LEU A 1 277 ? -8.134 -12.562 18.892 1.00 93.56 277 LEU A N 1
ATOM 2176 C CA . LEU A 1 277 ? -7.752 -12.706 17.487 1.00 93.56 277 LEU A CA 1
ATOM 2177 C C . LEU A 1 277 ? -8.819 -13.449 16.680 1.00 93.56 277 LEU A C 1
ATOM 2179 O O . LEU A 1 277 ? -9.184 -13.020 15.589 1.00 93.56 277 LEU A O 1
ATOM 2183 N N . LYS A 1 278 ? -9.349 -14.551 17.223 1.00 94.25 278 LYS A N 1
ATOM 2184 C CA . LYS A 1 278 ? -10.417 -15.321 16.581 1.00 94.25 278 LYS A CA 1
ATOM 2185 C C . LYS A 1 278 ? -11.701 -14.504 16.438 1.00 94.25 278 LYS A C 1
ATOM 2187 O O . LYS A 1 278 ? -12.339 -14.598 15.393 1.00 94.25 278 LYS A O 1
ATOM 2192 N N . ASP A 1 279 ? -12.080 -13.733 17.458 1.00 96.50 279 ASP A N 1
ATOM 2193 C CA . ASP A 1 279 ? -13.240 -12.837 17.390 1.00 96.50 279 ASP A CA 1
ATOM 2194 C C . ASP A 1 279 ? -13.043 -11.769 16.311 1.00 96.50 279 ASP A C 1
ATOM 2196 O O . ASP A 1 279 ? -13.893 -11.615 15.437 1.00 96.50 279 ASP A O 1
ATOM 2200 N N . TYR A 1 280 ? -11.888 -11.101 16.304 1.00 96.56 280 TYR A N 1
ATOM 2201 C CA . TYR A 1 280 ? -11.559 -10.091 15.303 1.00 96.56 280 TYR A CA 1
ATOM 2202 C C . TYR A 1 280 ? -11.597 -10.643 13.875 1.00 96.56 280 TYR A C 1
ATOM 2204 O O . TYR A 1 280 ? -12.296 -10.094 13.024 1.00 96.56 280 TYR A O 1
ATOM 2212 N N . LEU A 1 281 ? -10.926 -11.773 13.626 1.00 95.50 281 LEU A N 1
ATOM 2213 C CA . LEU A 1 281 ? -10.962 -12.456 12.331 1.00 95.50 281 LEU A CA 1
ATOM 2214 C C . LEU A 1 281 ? -12.390 -12.850 11.939 1.00 95.50 281 LEU A C 1
ATOM 2216 O O . LEU A 1 281 ? -12.785 -12.664 10.792 1.00 95.50 281 LEU A O 1
ATOM 2220 N N . GLY A 1 282 ? -13.183 -13.356 12.888 1.00 96.19 282 GLY A N 1
ATOM 2221 C CA . GLY A 1 282 ? -14.592 -13.671 12.660 1.00 96.19 282 GLY A CA 1
ATOM 2222 C C . GLY A 1 282 ? -15.409 -12.445 12.246 1.00 96.19 282 GLY A C 1
ATOM 2223 O O . GLY A 1 282 ? -16.252 -12.545 11.358 1.00 96.19 282 GLY A O 1
ATOM 2224 N N . CYS A 1 283 ? -15.125 -11.281 12.835 1.00 97.50 283 CYS A N 1
ATOM 2225 C CA . CYS A 1 283 ? -15.772 -10.020 12.483 1.00 97.50 283 CYS A CA 1
ATOM 2226 C C . CYS A 1 283 ? -15.387 -9.543 11.077 1.00 97.50 283 CYS A C 1
ATOM 2228 O O . CYS A 1 283 ? -16.267 -9.125 10.330 1.00 97.50 283 CYS A O 1
ATOM 2230 N N . LEU A 1 284 ? -14.107 -9.629 10.701 1.00 97.62 284 LEU A N 1
ATOM 2231 C CA . LEU A 1 284 ? -13.631 -9.250 9.365 1.00 97.62 284 LEU A CA 1
ATOM 2232 C C . LEU A 1 284 ? -14.194 -10.164 8.272 1.00 97.62 284 LEU A C 1
ATOM 2234 O O . LEU A 1 284 ? -14.712 -9.673 7.273 1.00 97.62 284 LEU A O 1
ATOM 2238 N N . VAL A 1 285 ? -14.161 -11.483 8.491 1.00 96.81 285 VAL A N 1
ATOM 2239 C CA . VAL A 1 285 ? -14.765 -12.461 7.573 1.00 96.81 285 VAL A CA 1
ATOM 2240 C C . VAL A 1 285 ? -16.265 -12.212 7.446 1.00 96.81 285 VAL A C 1
ATOM 2242 O O . VAL A 1 285 ? -16.789 -12.221 6.339 1.00 96.81 285 VAL A O 1
ATOM 2245 N N . GLY A 1 286 ? -16.957 -11.950 8.559 1.00 96.81 286 GLY A N 1
ATOM 2246 C CA . GLY A 1 286 ? -18.371 -11.586 8.539 1.00 96.81 286 GLY A CA 1
ATOM 2247 C C . GLY A 1 286 ? -18.629 -10.328 7.709 1.00 96.81 286 GLY A C 1
ATOM 2248 O O . GLY A 1 286 ? -19.500 -10.349 6.844 1.00 96.81 286 GLY A O 1
ATOM 2249 N N . LEU A 1 287 ? -17.845 -9.268 7.925 1.00 97.25 287 LEU A N 1
ATOM 2250 C CA . LEU A 1 287 ? -17.952 -8.007 7.191 1.00 97.25 287 LEU A CA 1
ATOM 2251 C C . LEU A 1 287 ? -17.768 -8.221 5.678 1.00 97.25 287 LEU A C 1
ATOM 2253 O O . LEU A 1 287 ? -18.628 -7.810 4.909 1.00 97.25 287 LEU A O 1
ATOM 2257 N N . ALA A 1 288 ? -16.692 -8.889 5.257 1.00 96.75 288 ALA A N 1
ATOM 2258 C CA . ALA A 1 288 ? -16.369 -9.068 3.841 1.00 96.75 288 ALA A CA 1
ATOM 2259 C C . ALA A 1 288 ? -17.267 -10.084 3.120 1.00 96.75 288 ALA A C 1
ATOM 2261 O O . ALA A 1 288 ? -17.592 -9.903 1.953 1.00 96.75 288 ALA A O 1
ATOM 2262 N N . ALA A 1 289 ? -17.682 -11.160 3.794 1.00 96.12 289 ALA A N 1
ATOM 2263 C CA . ALA A 1 289 ? -18.461 -12.219 3.154 1.00 96.12 289 ALA A CA 1
ATOM 2264 C C . ALA A 1 289 ? -19.949 -11.875 2.990 1.00 96.12 289 ALA A C 1
ATOM 2266 O O . ALA A 1 289 ? -20.641 -12.552 2.230 1.00 96.12 289 ALA A O 1
ATOM 2267 N N . THR A 1 290 ? -20.462 -10.894 3.741 1.00 95.06 290 THR A N 1
ATOM 2268 C CA . THR A 1 290 ? -21.907 -10.606 3.793 1.00 95.06 290 THR A CA 1
ATOM 2269 C C . THR A 1 290 ? -22.295 -9.232 3.268 1.00 95.06 290 THR A C 1
ATOM 2271 O O . THR A 1 290 ? -23.485 -8.985 3.093 1.00 95.06 290 THR A O 1
ATOM 2274 N N . LEU A 1 291 ? -21.331 -8.342 3.018 1.00 97.81 291 LEU A N 1
ATOM 2275 C CA . LEU A 1 291 ? -21.602 -6.955 2.650 1.00 97.81 291 LEU A CA 1
ATOM 2276 C C . LEU A 1 291 ? -20.757 -6.532 1.442 1.00 97.81 291 LEU A C 1
ATOM 2278 O O . LEU A 1 291 ? -19.612 -6.968 1.323 1.00 97.81 291 LEU A O 1
ATOM 2282 N N . PRO A 1 292 ? -21.266 -5.630 0.584 1.00 97.75 292 PRO A N 1
ATOM 2283 C CA . PRO A 1 292 ? -20.514 -5.081 -0.540 1.00 97.75 292 PRO A CA 1
ATOM 2284 C C . PRO A 1 292 ? -19.495 -4.048 -0.039 1.00 97.75 292 PRO A C 1
ATOM 2286 O O . PRO A 1 292 ? -19.718 -2.832 -0.079 1.00 97.75 292 PRO A O 1
ATOM 2289 N N . VAL A 1 293 ? -18.374 -4.535 0.489 1.00 98.31 293 VAL A N 1
ATOM 2290 C CA . VAL A 1 293 ? -17.287 -3.711 1.023 1.00 98.31 293 VAL A CA 1
ATOM 2291 C C . VAL A 1 293 ? -15.952 -4.037 0.364 1.00 98.31 293 VAL A C 1
ATOM 2293 O O . VAL A 1 293 ? -15.699 -5.179 0.001 1.00 98.31 293 VAL A O 1
ATOM 2296 N N . LYS A 1 294 ? -15.073 -3.034 0.270 1.00 98.12 294 LYS A N 1
ATOM 2297 C CA . LYS A 1 294 ? -13.630 -3.231 0.055 1.00 98.12 294 LYS A CA 1
ATOM 2298 C C . LYS A 1 294 ? -12.920 -2.879 1.356 1.00 98.12 294 LYS A C 1
ATOM 2300 O O . LYS A 1 294 ? -13.167 -1.801 1.897 1.00 98.12 294 LYS A O 1
ATOM 2305 N N . ILE A 1 295 ? -12.083 -3.772 1.875 1.00 98.38 295 ILE A N 1
ATOM 2306 C CA . ILE A 1 295 ? -11.352 -3.541 3.126 1.00 98.38 295 ILE A CA 1
ATOM 2307 C C . ILE A 1 295 ? -9.923 -3.127 2.793 1.00 98.38 295 ILE A C 1
ATOM 2309 O O . ILE A 1 295 ? -9.274 -3.754 1.964 1.00 98.38 295 ILE A O 1
ATOM 2313 N N . VAL A 1 296 ? -9.440 -2.072 3.442 1.00 98.44 296 VAL A N 1
ATOM 2314 C CA . VAL A 1 296 ? -8.045 -1.630 3.347 1.00 98.44 296 VAL A CA 1
ATOM 2315 C C . VAL A 1 296 ? -7.473 -1.558 4.754 1.00 98.44 296 VAL A C 1
ATOM 2317 O O . VAL A 1 296 ? -8.018 -0.849 5.599 1.00 98.44 296 VAL A O 1
ATOM 2320 N N . PHE A 1 297 ? -6.382 -2.261 5.022 1.00 98.19 297 PHE A N 1
ATOM 2321 C CA . PHE A 1 297 ? -5.625 -2.129 6.258 1.00 98.19 297 PHE A CA 1
ATOM 2322 C C . PHE A 1 297 ? -4.487 -1.143 6.042 1.00 98.19 297 PHE A C 1
ATOM 2324 O O . PHE A 1 297 ? -3.646 -1.347 5.175 1.00 98.19 297 PHE A O 1
ATOM 2331 N N . ARG A 1 298 ? -4.439 -0.081 6.848 1.00 97.88 298 ARG A N 1
ATOM 2332 C CA . ARG A 1 298 ? -3.270 0.796 6.928 1.00 97.88 298 ARG A CA 1
ATOM 2333 C C . ARG A 1 298 ? -2.515 0.476 8.208 1.00 97.88 298 ARG A C 1
ATOM 2335 O O . ARG A 1 298 ? -2.950 0.869 9.294 1.00 97.88 298 ARG A O 1
ATOM 2342 N N . ILE A 1 299 ? -1.416 -0.254 8.074 1.00 97.38 299 ILE A N 1
ATOM 2343 C CA . ILE A 1 299 ? -0.599 -0.687 9.207 1.00 97.38 299 ILE A CA 1
ATOM 2344 C C . ILE A 1 299 ? 0.335 0.449 9.594 1.00 97.38 299 ILE A C 1
ATOM 2346 O O . ILE A 1 299 ? 1.024 0.988 8.747 1.00 97.38 299 ILE A O 1
ATOM 2350 N N . CYS A 1 300 ? 0.320 0.861 10.856 1.00 96.06 300 CYS A N 1
ATOM 2351 C CA . CYS A 1 300 ? 1.125 1.975 11.359 1.00 96.06 300 CYS A CA 1
ATOM 2352 C C . CYS A 1 300 ? 2.302 1.483 12.211 1.00 96.06 300 CYS A C 1
ATOM 2354 O O . CYS A 1 300 ? 2.624 2.135 13.195 1.00 96.06 300 CYS A O 1
ATOM 2356 N N . ASN A 1 301 ? 2.851 0.299 11.939 1.00 92.62 301 ASN A N 1
ATOM 2357 C CA . ASN A 1 301 ? 3.859 -0.339 12.783 1.00 92.62 301 ASN A CA 1
ATOM 2358 C C . ASN A 1 301 ? 4.858 -1.134 11.936 1.00 92.62 301 ASN A C 1
ATOM 2360 O O . ASN A 1 301 ? 4.447 -2.002 11.173 1.00 92.62 301 ASN A O 1
ATOM 2364 N N . ASP A 1 302 ? 6.148 -0.905 12.183 1.00 87.81 302 ASP A N 1
ATOM 2365 C CA . ASP A 1 302 ? 7.281 -1.574 11.529 1.00 87.81 302 ASP A CA 1
ATOM 2366 C C . ASP A 1 302 ? 7.616 -2.955 12.149 1.00 87.81 302 ASP A C 1
ATOM 2368 O O . ASP A 1 302 ? 8.675 -3.550 11.894 1.00 87.81 302 ASP A O 1
ATOM 2372 N N . ASP A 1 303 ? 6.773 -3.457 13.057 1.00 87.19 303 ASP A N 1
ATOM 2373 C CA . ASP A 1 303 ? 6.870 -4.802 13.612 1.00 87.19 303 ASP A CA 1
ATOM 2374 C C . ASP A 1 303 ? 6.381 -5.808 12.580 1.00 87.19 303 ASP A C 1
ATOM 2376 O O . ASP A 1 303 ? 5.186 -6.030 12.389 1.00 87.19 303 ASP A O 1
ATOM 2380 N N . ASP A 1 304 ? 7.333 -6.492 11.962 1.00 81.00 304 ASP A N 1
ATOM 2381 C CA . ASP A 1 304 ? 7.037 -7.475 10.938 1.00 81.00 304 ASP A CA 1
ATOM 2382 C C . ASP A 1 304 ? 6.044 -8.570 11.379 1.00 81.00 304 ASP A C 1
ATOM 2384 O O . ASP A 1 304 ? 5.370 -9.143 10.530 1.00 81.00 304 ASP A O 1
ATOM 2388 N N . ARG A 1 305 ? 5.935 -8.880 12.682 1.00 84.12 305 ARG A N 1
ATOM 2389 C CA . ARG A 1 305 ? 4.960 -9.869 13.184 1.00 84.12 305 ARG A CA 1
ATOM 2390 C C . ARG A 1 305 ? 3.523 -9.391 12.995 1.00 84.12 305 ARG A C 1
ATOM 2392 O O . ARG A 1 305 ? 2.607 -10.202 12.873 1.00 84.12 305 ARG A O 1
ATOM 2399 N N . VAL A 1 306 ? 3.320 -8.075 13.012 1.00 90.38 306 VAL A N 1
ATOM 2400 C CA . VAL A 1 306 ? 2.036 -7.444 12.710 1.00 90.38 306 VAL A CA 1
ATOM 2401 C C . VAL A 1 306 ? 1.734 -7.582 11.225 1.00 90.38 306 VAL A C 1
ATOM 2403 O O . VAL A 1 306 ? 0.642 -8.033 10.885 1.00 90.38 306 VAL A O 1
ATOM 2406 N N . LEU A 1 307 ? 2.696 -7.267 10.355 1.00 87.31 307 LEU A N 1
ATOM 2407 C CA . LEU A 1 307 ? 2.548 -7.466 8.910 1.00 87.31 307 LEU A CA 1
ATOM 2408 C C . LEU A 1 307 ? 2.257 -8.936 8.584 1.00 87.31 307 LEU A C 1
ATOM 2410 O O . LEU A 1 307 ? 1.331 -9.223 7.834 1.00 87.31 307 LEU A O 1
ATOM 2414 N N . ASP A 1 308 ? 2.955 -9.877 9.223 1.00 83.44 308 ASP A N 1
ATOM 2415 C CA . ASP A 1 308 ? 2.711 -11.318 9.079 1.00 83.44 308 ASP A CA 1
ATOM 2416 C C . ASP A 1 308 ? 1.288 -11.712 9.459 1.00 83.44 308 ASP A C 1
ATOM 2418 O O . ASP A 1 308 ? 0.619 -12.452 8.736 1.00 83.44 308 ASP A O 1
ATOM 2422 N N . PHE A 1 309 ? 0.791 -11.175 10.571 1.00 90.00 309 PHE A N 1
ATOM 2423 C CA . PHE A 1 309 ? -0.589 -11.386 10.972 1.00 90.00 309 PHE A CA 1
ATOM 2424 C C . PHE A 1 309 ? -1.576 -10.869 9.913 1.00 90.00 309 PHE A C 1
ATOM 2426 O O . PHE A 1 309 ? -2.514 -11.588 9.566 1.00 90.00 309 PHE A O 1
ATOM 2433 N N . TYR A 1 310 ? -1.370 -9.665 9.373 1.00 93.88 310 TYR A N 1
ATOM 2434 C CA . TYR A 1 310 ? -2.266 -9.096 8.361 1.00 93.88 310 TYR A CA 1
ATOM 2435 C C . TYR A 1 310 ? -2.136 -9.761 6.987 1.00 93.88 310 TYR A C 1
ATOM 2437 O O . TYR A 1 310 ? -3.147 -9.918 6.313 1.00 93.88 310 TYR A O 1
ATOM 2445 N N . ASN A 1 311 ? -0.970 -10.287 6.622 1.00 86.31 311 ASN A N 1
ATOM 2446 C CA . ASN A 1 311 ? -0.818 -11.133 5.436 1.00 86.31 311 ASN A CA 1
ATOM 2447 C C . ASN A 1 311 ? -1.668 -12.412 5.546 1.00 86.31 311 ASN A C 1
ATOM 2449 O O . ASN A 1 311 ? -2.280 -12.851 4.575 1.00 86.31 311 ASN A O 1
ATOM 2453 N N . VAL A 1 312 ? -1.769 -13.003 6.743 1.00 86.69 312 VAL A N 1
ATOM 2454 C CA . VAL A 1 312 ? -2.678 -14.140 6.988 1.00 86.69 312 VAL A CA 1
ATOM 2455 C C . VAL A 1 312 ? -4.148 -13.709 6.952 1.00 86.69 312 VAL A C 1
ATOM 2457 O O . VAL A 1 312 ? -5.007 -14.492 6.536 1.00 86.69 312 VAL A O 1
ATOM 2460 N N . VAL A 1 313 ? -4.463 -12.489 7.401 1.00 90.75 313 VAL A N 1
ATOM 2461 C CA . VAL A 1 313 ? -5.816 -11.916 7.287 1.00 90.75 313 VAL A CA 1
ATOM 2462 C C . VAL A 1 313 ? -6.203 -11.778 5.817 1.00 90.75 313 VAL A C 1
ATOM 2464 O O . VAL A 1 313 ? -7.284 -12.231 5.447 1.00 90.75 313 VAL A O 1
ATOM 2467 N N . ASP A 1 314 ? -5.314 -11.229 4.995 1.00 91.62 314 ASP A N 1
ATOM 2468 C CA . ASP A 1 314 ? -5.538 -10.961 3.575 1.00 91.62 314 ASP A CA 1
ATOM 2469 C C . ASP A 1 314 ? -5.817 -12.234 2.757 1.00 91.62 314 ASP A C 1
ATOM 2471 O O . ASP A 1 314 ? -6.730 -12.309 1.939 1.00 91.62 314 ASP A O 1
ATOM 2475 N N . GLN A 1 315 ? -5.146 -13.338 3.092 1.00 88.06 315 GLN A N 1
ATOM 2476 C CA . GLN A 1 315 ? -5.440 -14.642 2.483 1.00 88.06 315 GLN A CA 1
ATOM 2477 C C . GLN A 1 315 ? -6.853 -15.170 2.795 1.00 88.06 315 GLN A C 1
ATOM 2479 O O . GLN A 1 315 ? -7.346 -16.081 2.125 1.00 88.06 315 GLN A O 1
ATOM 2484 N N . ARG A 1 316 ? -7.500 -14.658 3.849 1.00 90.94 316 ARG A N 1
ATOM 2485 C CA . ARG A 1 316 ? -8.826 -15.100 4.316 1.00 90.94 316 ARG A CA 1
ATOM 2486 C C . ARG A 1 316 ? -9.936 -14.119 3.971 1.00 90.94 316 ARG A C 1
ATOM 2488 O O . ARG A 1 316 ? -11.104 -14.511 3.976 1.00 90.94 316 ARG A O 1
ATOM 2495 N N . VAL A 1 317 ? -9.582 -12.864 3.746 1.00 94.62 317 VAL A N 1
ATOM 2496 C CA . VAL A 1 317 ? -10.489 -11.746 3.538 1.00 94.62 317 VAL A CA 1
ATOM 2497 C C . VAL A 1 317 ? -9.914 -10.925 2.401 1.00 94.62 317 VAL A C 1
ATOM 2499 O O . VAL A 1 317 ? -8.797 -10.456 2.528 1.00 94.62 317 VAL A O 1
ATOM 2502 N N . GLU A 1 318 ? -10.676 -10.733 1.326 1.00 93.69 318 GLU A N 1
ATOM 2503 C CA . GLU A 1 318 ? -10.255 -9.882 0.210 1.00 93.69 318 GLU A CA 1
ATOM 2504 C C . GLU A 1 318 ? -10.024 -8.450 0.715 1.00 93.69 318 GLU A C 1
ATOM 2506 O O . GLU A 1 318 ? -10.972 -7.707 0.998 1.00 93.69 318 GLU A O 1
ATOM 2511 N N . SER A 1 319 ? -8.755 -8.096 0.902 1.00 95.88 319 SER A N 1
ATOM 2512 C CA . SER A 1 319 ? -8.334 -6.820 1.456 1.00 95.88 319 SER A CA 1
ATOM 2513 C C . SER A 1 319 ? -7.111 -6.275 0.727 1.00 95.88 319 SER A C 1
ATOM 2515 O O . SER A 1 319 ? -6.550 -6.916 -0.148 1.00 95.88 319 SER A O 1
ATOM 2517 N N . ASP A 1 320 ? -6.752 -5.035 1.038 1.00 96.44 320 ASP A N 1
ATOM 2518 C CA . ASP A 1 320 ? -5.476 -4.446 0.643 1.00 96.44 320 ASP A CA 1
ATOM 2519 C C . ASP A 1 320 ? -4.723 -4.086 1.929 1.00 96.44 320 ASP A C 1
ATOM 2521 O O . ASP A 1 320 ? -5.237 -3.300 2.732 1.00 96.44 320 ASP A O 1
ATOM 2525 N N . VAL A 1 321 ? -3.562 -4.694 2.174 1.00 96.69 321 VAL A N 1
ATOM 2526 C CA . VAL A 1 321 ? -2.725 -4.420 3.352 1.00 96.69 321 VAL A CA 1
ATOM 2527 C C . VAL A 1 321 ? -1.601 -3.490 2.927 1.00 96.69 321 VAL A C 1
ATOM 2529 O O . VAL A 1 321 ? -0.777 -3.854 2.104 1.00 96.69 321 VAL A O 1
ATOM 2532 N N . ILE A 1 322 ? -1.580 -2.287 3.494 1.00 96.75 322 ILE A N 1
ATOM 2533 C CA . ILE A 1 322 ? -0.666 -1.220 3.093 1.00 96.75 322 ILE A CA 1
ATOM 2534 C C . ILE A 1 322 ? 0.160 -0.791 4.302 1.00 96.75 322 ILE A C 1
ATOM 2536 O O . ILE A 1 322 ? -0.397 -0.395 5.338 1.00 96.75 322 ILE A O 1
ATOM 2540 N N . ASP A 1 323 ? 1.480 -0.825 4.149 1.00 95.06 323 ASP A N 1
ATOM 2541 C CA . ASP A 1 323 ? 2.428 -0.338 5.153 1.00 95.06 323 ASP A CA 1
ATOM 2542 C C . ASP A 1 323 ? 2.748 1.159 4.955 1.00 95.06 323 ASP A C 1
ATOM 2544 O O . ASP A 1 323 ? 2.036 1.878 4.249 1.00 95.06 323 ASP A O 1
ATOM 2548 N N . ASP A 1 324 ? 3.781 1.696 5.605 1.00 95.38 324 ASP A N 1
ATOM 2549 C CA . ASP A 1 324 ? 4.272 3.040 5.324 1.00 95.38 324 ASP A CA 1
ATOM 2550 C C . ASP A 1 324 ? 4.772 3.201 3.878 1.00 95.38 324 ASP A C 1
ATOM 2552 O O . ASP A 1 324 ? 5.165 2.253 3.201 1.00 95.38 324 ASP A O 1
ATOM 2556 N N . PHE A 1 325 ? 4.792 4.444 3.390 1.00 96.88 325 PHE A N 1
ATOM 2557 C CA . PHE A 1 325 ? 5.131 4.747 1.998 1.00 96.88 325 PHE A CA 1
ATOM 2558 C C . PHE A 1 325 ? 6.497 4.200 1.542 1.00 96.88 325 PHE A C 1
ATOM 2560 O O . PHE A 1 325 ? 6.652 3.852 0.370 1.00 96.88 325 PHE A O 1
ATOM 2567 N N . TRP A 1 326 ? 7.505 4.154 2.414 1.00 94.94 326 TRP A N 1
ATOM 2568 C CA . TRP A 1 326 ? 8.843 3.687 2.050 1.00 94.94 326 TRP A CA 1
ATOM 2569 C C . TRP A 1 326 ? 8.951 2.175 2.066 1.00 94.94 326 TRP A C 1
ATOM 2571 O O . TRP A 1 326 ? 9.569 1.628 1.147 1.00 94.94 326 TRP A O 1
ATOM 2581 N N . SER A 1 327 ? 8.401 1.535 3.095 1.00 92.69 327 SER A N 1
ATOM 2582 C CA . SER A 1 327 ? 8.402 0.078 3.220 1.00 92.69 327 SER A CA 1
ATOM 2583 C C . SER A 1 327 ? 7.599 -0.533 2.076 1.00 92.69 327 SER A C 1
ATOM 2585 O O . SER A 1 327 ? 8.158 -1.296 1.288 1.00 92.69 327 SER A O 1
ATOM 2587 N N . GLU A 1 328 ? 6.389 -0.028 1.841 1.00 95.94 328 GLU A N 1
ATOM 2588 C CA . GLU A 1 328 ? 5.520 -0.394 0.720 1.00 95.94 328 GLU A CA 1
ATOM 2589 C C . GLU A 1 328 ? 6.222 -0.248 -0.644 1.00 95.94 328 GLU A C 1
ATOM 2591 O O . GLU A 1 328 ? 6.253 -1.158 -1.474 1.00 95.94 328 GLU A O 1
ATOM 2596 N N . ALA A 1 329 ? 6.867 0.898 -0.890 1.00 96.88 329 ALA A N 1
ATOM 2597 C CA . ALA A 1 329 ? 7.571 1.120 -2.150 1.00 96.88 329 ALA A CA 1
ATOM 2598 C C . ALA A 1 329 ? 8.739 0.152 -2.365 1.00 96.88 329 ALA A C 1
ATOM 2600 O O . ALA A 1 329 ? 9.096 -0.150 -3.509 1.00 96.88 329 ALA A O 1
ATOM 2601 N N . LEU A 1 330 ? 9.370 -0.293 -1.279 1.00 93.06 330 LEU A N 1
ATOM 2602 C CA . LEU A 1 330 ? 10.442 -1.269 -1.340 1.00 93.06 330 LEU A CA 1
ATOM 2603 C C . LEU A 1 330 ? 9.900 -2.679 -1.561 1.00 93.06 330 LEU A C 1
ATOM 2605 O O . LEU A 1 330 ? 10.484 -3.401 -2.363 1.00 93.06 330 LEU A O 1
ATOM 2609 N N . GLU A 1 331 ? 8.769 -3.051 -0.970 1.00 92.25 331 GLU A N 1
ATOM 2610 C CA . GLU A 1 331 ? 8.100 -4.318 -1.285 1.00 92.25 331 GLU A CA 1
ATOM 2611 C C . GLU A 1 331 ? 7.737 -4.398 -2.772 1.00 92.25 331 GLU A C 1
ATOM 2613 O O . GLU A 1 331 ? 8.162 -5.329 -3.468 1.00 92.25 331 GLU A O 1
ATOM 2618 N N . VAL A 1 332 ? 7.110 -3.347 -3.312 1.00 96.81 332 VAL A N 1
ATOM 2619 C CA . VAL A 1 332 ? 6.834 -3.244 -4.753 1.00 96.81 332 VAL A CA 1
ATOM 2620 C C . VAL A 1 332 ? 8.119 -3.312 -5.575 1.00 96.81 332 VAL A C 1
ATOM 2622 O O . VAL A 1 332 ? 8.148 -3.961 -6.620 1.00 96.81 332 VAL A O 1
ATOM 2625 N N . TYR A 1 333 ? 9.211 -2.690 -5.128 1.00 96.31 333 TYR A N 1
ATOM 2626 C CA . TYR A 1 333 ? 10.486 -2.758 -5.840 1.00 96.31 333 TYR A CA 1
ATOM 2627 C C . TYR A 1 333 ? 11.123 -4.153 -5.798 1.00 96.31 333 TYR A C 1
ATOM 2629 O O . TYR A 1 333 ? 11.690 -4.591 -6.795 1.00 96.31 333 TYR A O 1
ATOM 2637 N N . LEU A 1 334 ? 11.029 -4.884 -4.688 1.00 89.44 334 LEU A N 1
ATOM 2638 C CA . LEU A 1 334 ? 11.560 -6.247 -4.591 1.00 89.44 334 LEU A CA 1
ATOM 2639 C C . LEU A 1 334 ? 10.811 -7.217 -5.517 1.00 89.44 334 LEU A C 1
ATOM 2641 O O . LEU A 1 334 ? 11.412 -8.159 -6.038 1.00 89.44 334 LEU A O 1
ATOM 2645 N N . VAL A 1 335 ? 9.527 -6.961 -5.761 1.00 93.25 335 VAL A N 1
ATOM 2646 C CA . VAL A 1 335 ? 8.648 -7.816 -6.568 1.00 93.25 335 VAL A CA 1
ATOM 2647 C C . VAL A 1 335 ? 8.633 -7.397 -8.044 1.00 93.25 335 VAL A C 1
ATOM 2649 O O . VAL A 1 335 ? 8.779 -8.225 -8.948 1.00 93.25 335 VAL A O 1
ATOM 2652 N N . ASN A 1 336 ? 8.514 -6.098 -8.304 1.00 97.06 336 ASN A N 1
ATOM 2653 C CA . ASN A 1 336 ? 8.441 -5.475 -9.621 1.00 97.06 336 ASN A CA 1
ATOM 2654 C C . ASN A 1 336 ? 9.472 -4.325 -9.732 1.00 97.06 336 ASN A C 1
ATOM 2656 O O . ASN A 1 336 ? 9.092 -3.167 -9.900 1.00 97.06 336 ASN A O 1
ATOM 2660 N N . PRO A 1 337 ? 10.794 -4.607 -9.742 1.00 96.06 337 PRO A N 1
ATOM 2661 C CA . PRO A 1 337 ? 11.854 -3.582 -9.661 1.00 96.06 337 PRO A CA 1
ATOM 2662 C C . PRO A 1 337 ? 11.938 -2.651 -10.875 1.00 96.06 337 PRO A C 1
ATOM 2664 O O . PRO A 1 337 ? 12.711 -1.693 -10.896 1.00 96.06 337 PRO A O 1
ATOM 2667 N N . TRP A 1 338 ? 11.196 -2.973 -11.932 1.00 97.81 338 TRP A N 1
ATOM 2668 C CA . TRP A 1 338 ? 11.051 -2.134 -13.110 1.00 97.81 338 TRP A CA 1
ATOM 2669 C C . TRP A 1 338 ? 10.018 -1.015 -12.914 1.00 97.81 338 TRP A C 1
ATOM 2671 O O . TRP A 1 338 ? 9.969 -0.117 -13.745 1.00 97.81 338 TRP A O 1
ATOM 2681 N N . LEU A 1 339 ? 9.195 -1.053 -11.865 1.00 98.31 339 LEU A N 1
ATOM 2682 C CA . LEU A 1 339 ? 8.179 -0.048 -11.567 1.00 98.31 339 LEU A CA 1
ATOM 2683 C C . LEU A 1 339 ? 8.672 0.898 -10.466 1.00 98.31 339 LEU A C 1
ATOM 2685 O O . LEU A 1 339 ? 9.188 0.465 -9.437 1.00 98.31 339 LEU A O 1
ATOM 2689 N N . THR A 1 340 ? 8.472 2.201 -10.654 1.00 98.19 340 THR A N 1
ATOM 2690 C CA . THR A 1 340 ? 8.634 3.181 -9.575 1.00 98.19 340 THR A CA 1
ATOM 2691 C C . THR A 1 340 ? 7.310 3.344 -8.829 1.00 98.19 340 THR A C 1
ATOM 2693 O O . THR A 1 340 ? 6.351 3.887 -9.378 1.00 98.19 340 THR A O 1
ATOM 2696 N N . TYR A 1 341 ? 7.265 2.922 -7.564 1.00 98.06 341 TYR A N 1
ATOM 2697 C CA . TYR A 1 341 ? 6.122 3.166 -6.685 1.00 98.06 341 TYR A CA 1
ATOM 2698 C C . TYR A 1 341 ? 6.152 4.604 -6.150 1.00 98.06 341 TYR A C 1
ATOM 2700 O O . TYR A 1 341 ? 6.994 4.970 -5.329 1.00 98.06 341 TYR A O 1
ATOM 2708 N N . GLY A 1 342 ? 5.264 5.448 -6.677 1.00 97.06 342 GLY A N 1
ATOM 2709 C CA . GLY A 1 342 ? 5.153 6.858 -6.304 1.00 97.06 342 GLY A CA 1
ATOM 2710 C C . GLY A 1 342 ? 4.044 7.120 -5.285 1.00 97.06 342 GLY A C 1
ATOM 2711 O O . GLY A 1 342 ? 3.068 6.375 -5.210 1.00 97.06 342 GLY A O 1
ATOM 2712 N N . ILE A 1 343 ? 4.138 8.245 -4.565 1.00 96.75 343 ILE A N 1
ATOM 2713 C CA . ILE A 1 343 ? 3.169 8.633 -3.520 1.00 96.75 343 ILE A CA 1
ATOM 2714 C C . ILE A 1 343 ? 1.719 8.696 -4.025 1.00 96.75 343 ILE A C 1
ATOM 2716 O O . ILE A 1 343 ? 0.787 8.429 -3.274 1.00 96.75 343 ILE A O 1
ATOM 2720 N N . GLY A 1 344 ? 1.506 9.004 -5.308 1.00 96.62 344 GLY A N 1
ATOM 2721 C CA . GLY A 1 344 ? 0.173 8.993 -5.908 1.00 96.62 344 GLY A CA 1
ATOM 2722 C C . GLY A 1 344 ? -0.497 7.615 -5.893 1.00 96.62 344 GLY A C 1
ATOM 2723 O O . GLY A 1 344 ? -1.688 7.543 -5.611 1.00 96.62 344 GLY A O 1
ATOM 2724 N N . ILE A 1 345 ? 0.255 6.536 -6.157 1.00 98.00 345 ILE A N 1
ATOM 2725 C CA . ILE A 1 345 ? -0.270 5.157 -6.119 1.00 98.00 345 ILE A CA 1
ATOM 2726 C C . ILE A 1 345 ? -0.638 4.801 -4.678 1.00 98.00 345 ILE A C 1
ATOM 2728 O O . ILE A 1 345 ? -1.758 4.366 -4.423 1.00 98.00 345 ILE A O 1
ATOM 2732 N N . HIS A 1 346 ? 0.264 5.095 -3.743 1.00 98.12 346 HIS A N 1
ATOM 2733 C CA . HIS A 1 346 ? 0.067 4.857 -2.315 1.00 98.12 346 HIS A CA 1
ATOM 2734 C C . HIS A 1 346 ? -1.225 5.490 -1.785 1.00 98.12 346 HIS A C 1
ATOM 2736 O O . HIS A 1 346 ? -2.093 4.805 -1.253 1.00 98.12 346 HIS A O 1
ATOM 2742 N N . ARG A 1 347 ? -1.424 6.790 -2.045 1.00 97.50 347 ARG A N 1
ATOM 2743 C CA . ARG A 1 347 ? -2.629 7.515 -1.610 1.00 97.50 347 ARG A CA 1
ATOM 2744 C C . ARG A 1 347 ? -3.920 7.006 -2.257 1.00 97.50 347 ARG A C 1
ATOM 2746 O O . ARG A 1 347 ? -4.998 7.193 -1.699 1.00 97.50 347 ARG A O 1
ATOM 2753 N N . ILE A 1 348 ? -3.852 6.408 -3.444 1.00 97.50 348 ILE A N 1
ATOM 2754 C CA . ILE A 1 348 ? -5.027 5.816 -4.099 1.00 97.50 348 ILE A CA 1
ATOM 2755 C C . ILE A 1 348 ? -5.403 4.489 -3.446 1.00 97.50 348 ILE A C 1
ATOM 2757 O O . ILE A 1 348 ? -6.592 4.269 -3.195 1.00 97.50 348 ILE A O 1
ATOM 2761 N N . ARG A 1 349 ? -4.411 3.642 -3.155 1.00 98.19 349 ARG A N 1
ATOM 2762 C CA . ARG A 1 349 ? -4.612 2.377 -2.442 1.00 98.19 349 ARG A CA 1
ATOM 2763 C C . ARG A 1 349 ? -5.182 2.626 -1.044 1.00 98.19 349 ARG A C 1
ATOM 2765 O O . ARG A 1 349 ? -6.279 2.157 -0.758 1.00 98.19 349 ARG A O 1
ATOM 2772 N N . GLU A 1 350 ? -4.579 3.533 -0.263 1.00 98.06 350 GLU A N 1
ATOM 2773 C CA . GLU A 1 350 ? -5.093 3.939 1.063 1.00 98.06 350 GLU A CA 1
ATOM 2774 C C . GLU A 1 350 ? -6.544 4.452 1.009 1.00 98.06 350 GLU A C 1
ATOM 2776 O O . GLU A 1 350 ? -7.327 4.272 1.940 1.00 98.06 350 GLU A O 1
ATOM 2781 N N . ALA A 1 351 ? -6.945 5.098 -0.091 1.00 97.19 351 ALA A N 1
ATOM 2782 C CA . ALA A 1 351 ? -8.307 5.594 -0.255 1.00 97.19 351 ALA A CA 1
ATOM 2783 C C . ALA A 1 351 ? -9.342 4.507 -0.602 1.00 97.19 351 ALA A C 1
ATOM 2785 O O . ALA A 1 351 ? -10.531 4.836 -0.668 1.00 97.19 351 ALA A O 1
ATOM 2786 N N . GLY A 1 352 ? -8.917 3.267 -0.867 1.00 97.69 352 GLY A N 1
ATOM 2787 C CA . GLY A 1 352 ? -9.741 2.210 -1.456 1.00 97.69 352 GLY A CA 1
ATOM 2788 C C . GLY A 1 352 ? -10.166 2.512 -2.894 1.00 97.69 352 GLY A C 1
ATOM 2789 O O . GLY A 1 352 ? -11.238 2.096 -3.325 1.00 97.69 352 GLY A O 1
ATOM 2790 N N . LEU A 1 353 ? -9.359 3.292 -3.618 1.00 97.81 353 LEU A N 1
ATOM 2791 C CA . LEU A 1 353 ? -9.565 3.628 -5.031 1.00 97.81 353 LEU A CA 1
ATOM 2792 C C . LEU A 1 353 ? -8.609 2.860 -5.961 1.00 97.81 353 LEU A C 1
ATOM 2794 O O . LEU A 1 353 ? -8.635 3.081 -7.174 1.00 97.81 353 LEU A O 1
ATOM 2798 N N . GLY A 1 354 ? -7.762 1.991 -5.395 1.00 96.88 354 GLY A N 1
ATOM 2799 C CA . GLY A 1 354 ? -6.861 1.110 -6.134 1.00 96.88 354 GLY A 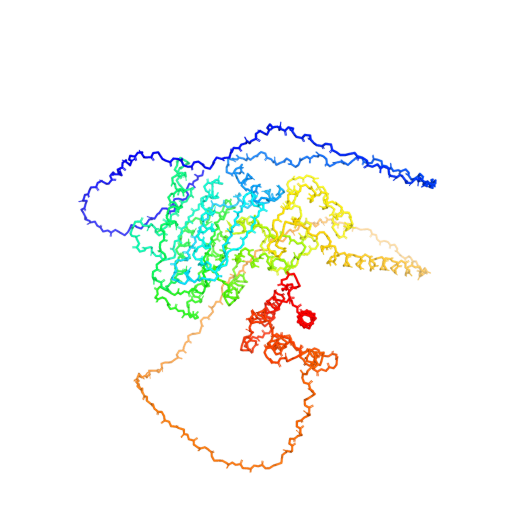CA 1
ATOM 2800 C C . GLY A 1 354 ? -7.624 0.167 -7.060 1.00 96.88 354 GLY A C 1
ATOM 2801 O O . GLY A 1 354 ? -8.701 -0.325 -6.709 1.00 96.88 354 GLY A O 1
ATOM 2802 N N . THR A 1 355 ? -7.080 -0.047 -8.260 1.00 96.94 355 THR A N 1
ATOM 2803 C CA . THR A 1 355 ? -7.564 -1.090 -9.174 1.00 96.94 355 THR A CA 1
ATOM 2804 C C . THR A 1 355 ? -7.039 -2.451 -8.727 1.00 96.94 355 THR A C 1
ATOM 2806 O O . THR A 1 355 ? -6.030 -2.512 -8.035 1.00 96.94 355 THR A O 1
ATOM 2809 N N . GLU A 1 356 ? -7.643 -3.540 -9.204 1.00 96.19 356 GLU A N 1
ATOM 2810 C CA . GLU A 1 356 ? -7.161 -4.900 -8.911 1.00 96.19 356 GLU A CA 1
ATOM 2811 C C . GLU A 1 356 ? -5.667 -5.075 -9.222 1.00 96.19 356 GLU A C 1
ATOM 2813 O O . GLU A 1 356 ? -4.954 -5.746 -8.494 1.00 96.19 356 GLU A O 1
ATOM 2818 N N . LEU A 1 357 ? -5.145 -4.454 -10.289 1.00 97.50 357 LEU A N 1
ATOM 2819 C CA . LEU A 1 357 ? -3.711 -4.531 -10.575 1.00 97.50 357 LEU A CA 1
ATOM 2820 C C . LEU A 1 357 ? -2.857 -3.739 -9.580 1.00 97.50 357 LEU A C 1
ATOM 2822 O O . LEU A 1 357 ? -1.712 -4.117 -9.379 1.00 97.50 357 LEU A O 1
ATOM 2826 N N . MET A 1 358 ? -3.362 -2.649 -8.996 1.00 97.62 358 MET A N 1
ATOM 2827 C CA . MET A 1 358 ? -2.620 -1.906 -7.969 1.00 97.62 358 MET A CA 1
ATOM 2828 C C . MET A 1 358 ? -2.455 -2.733 -6.697 1.00 97.62 358 MET A C 1
ATOM 2830 O O . MET A 1 358 ? -1.377 -2.695 -6.115 1.00 97.62 358 MET A O 1
ATOM 2834 N N . ASP A 1 359 ? -3.482 -3.501 -6.337 1.00 95.38 359 ASP A N 1
ATOM 2835 C CA . ASP A 1 359 ? -3.468 -4.383 -5.168 1.00 95.38 359 ASP A CA 1
ATOM 2836 C C . ASP A 1 359 ? -2.397 -5.495 -5.338 1.00 95.38 359 ASP A C 1
ATOM 2838 O O . ASP A 1 359 ? -1.712 -5.866 -4.400 1.00 95.38 359 ASP A O 1
ATOM 2842 N N . LEU A 1 360 ? -2.121 -5.941 -6.574 1.00 96.25 360 LEU A N 1
ATOM 2843 C CA . LEU A 1 360 ? -1.146 -7.011 -6.859 1.00 96.25 360 LEU A CA 1
ATOM 2844 C C . LEU A 1 360 ? 0.340 -6.586 -6.889 1.00 96.25 360 LEU A C 1
ATOM 2846 O O . LEU A 1 360 ? 1.200 -7.424 -7.193 1.00 96.25 360 LEU A O 1
ATOM 2850 N N . LEU A 1 361 ? 0.661 -5.300 -6.711 1.00 97.25 361 LEU A N 1
ATOM 2851 C CA . LEU A 1 361 ? 1.989 -4.740 -7.027 1.00 97.25 361 LEU A CA 1
ATOM 2852 C C . LEU A 1 361 ? 3.131 -5.298 -6.167 1.00 97.25 361 LEU A C 1
ATOM 2854 O O . LEU A 1 361 ? 4.240 -5.503 -6.672 1.00 97.25 361 LEU A O 1
ATOM 2858 N N . ASP A 1 362 ? 2.852 -5.517 -4.894 1.00 94.94 362 ASP A N 1
ATOM 2859 C CA . ASP A 1 362 ? 3.737 -5.994 -3.827 1.00 94.94 362 ASP A CA 1
ATOM 2860 C C . ASP A 1 362 ? 3.534 -7.489 -3.521 1.00 94.94 362 ASP A C 1
ATOM 2862 O O . ASP A 1 362 ? 4.341 -8.107 -2.827 1.00 94.94 362 ASP A O 1
ATOM 2866 N N . GLU A 1 363 ? 2.524 -8.122 -4.122 1.00 91.25 363 GLU A N 1
ATOM 2867 C CA . GLU A 1 363 ? 2.272 -9.552 -3.944 1.00 91.25 363 GLU A CA 1
ATOM 2868 C C . GLU A 1 363 ? 3.115 -10.429 -4.876 1.00 91.25 363 GLU A C 1
ATOM 2870 O O . GLU A 1 363 ? 3.677 -11.453 -4.472 1.00 91.25 363 GLU A O 1
ATOM 2875 N N . LYS A 1 364 ? 3.143 -10.094 -6.177 1.00 93.25 364 LYS A N 1
ATOM 2876 C CA . LYS A 1 364 ? 3.735 -10.976 -7.193 1.00 93.25 364 LYS A CA 1
ATOM 2877 C C . LYS A 1 364 ? 4.300 -10.260 -8.420 1.00 93.25 364 LYS A C 1
ATOM 2879 O O . LYS A 1 364 ? 3.767 -9.241 -8.868 1.00 93.25 364 LYS A O 1
ATOM 2884 N N . PRO A 1 365 ? 5.343 -10.837 -9.050 1.00 95.31 365 PRO A N 1
ATOM 2885 C CA . PRO A 1 365 ? 5.831 -10.337 -10.324 1.00 95.31 365 PRO A CA 1
ATOM 2886 C C . PRO A 1 365 ? 4.738 -10.421 -11.388 1.00 95.31 365 PRO A C 1
ATOM 2888 O O . PRO A 1 365 ? 4.096 -11.461 -11.568 1.00 95.31 365 PRO A O 1
ATOM 2891 N N . PHE A 1 366 ? 4.542 -9.338 -12.131 1.00 97.69 366 PHE A N 1
ATOM 2892 C CA . PHE A 1 366 ? 3.522 -9.322 -13.171 1.00 97.69 366 PHE A CA 1
ATOM 2893 C C . PHE A 1 366 ? 3.875 -10.217 -14.357 1.00 97.69 366 PHE A C 1
ATOM 2895 O O . PHE A 1 366 ? 4.988 -10.231 -14.882 1.00 97.69 366 PHE A O 1
ATOM 2902 N N . THR A 1 367 ? 2.868 -10.914 -14.873 1.00 96.56 367 THR A N 1
ATOM 2903 C CA . THR A 1 367 ? 2.970 -11.571 -16.176 1.00 96.56 367 THR A CA 1
ATOM 2904 C C . THR A 1 367 ? 3.068 -10.540 -17.305 1.00 96.56 367 THR A C 1
ATOM 2906 O O . THR A 1 367 ? 2.665 -9.387 -17.168 1.00 96.56 367 THR A O 1
ATOM 2909 N N . LEU A 1 368 ? 3.528 -10.967 -18.486 1.00 96.88 368 LEU A N 1
ATOM 2910 C CA . LEU A 1 368 ? 3.577 -10.103 -19.674 1.00 96.88 368 LEU A CA 1
ATOM 2911 C C . LEU A 1 368 ? 2.217 -9.494 -20.054 1.00 96.88 368 LEU A C 1
ATOM 2913 O O . LEU A 1 368 ? 2.185 -8.400 -20.617 1.00 96.88 368 LEU A O 1
ATOM 2917 N N . GLU A 1 369 ? 1.110 -10.189 -19.774 1.00 97.31 369 GLU A N 1
ATOM 2918 C CA . GLU A 1 369 ? -0.227 -9.639 -20.022 1.00 97.31 369 GLU A CA 1
ATOM 2919 C C . GLU A 1 369 ? -0.611 -8.603 -18.967 1.00 97.31 369 GLU A C 1
ATOM 2921 O O . GLU A 1 369 ? -1.083 -7.529 -19.329 1.00 97.31 369 GLU A O 1
ATOM 2926 N N . GLN A 1 370 ? -0.320 -8.862 -17.690 1.00 98.00 370 GLN A N 1
ATOM 2927 C CA . GLN A 1 370 ? -0.534 -7.885 -16.618 1.00 98.00 370 GLN A CA 1
ATOM 2928 C C . GLN A 1 370 ? 0.324 -6.632 -16.807 1.00 98.00 370 GLN A C 1
ATOM 2930 O O . GLN A 1 370 ? -0.194 -5.538 -16.652 1.00 98.00 370 GLN A O 1
ATOM 2935 N N . ILE A 1 371 ? 1.586 -6.749 -17.240 1.00 98.38 371 ILE A N 1
ATOM 2936 C CA . ILE A 1 371 ? 2.438 -5.591 -17.575 1.00 98.38 371 ILE A CA 1
ATOM 2937 C C . ILE A 1 371 ? 1.787 -4.743 -18.673 1.00 98.38 371 ILE A C 1
ATOM 2939 O O . ILE A 1 371 ? 1.729 -3.517 -18.578 1.00 98.38 371 ILE A O 1
ATOM 2943 N N . ARG A 1 372 ? 1.277 -5.385 -19.730 1.00 97.50 372 ARG A N 1
ATOM 2944 C CA . ARG A 1 372 ? 0.596 -4.682 -20.821 1.00 97.50 372 ARG A CA 1
ATOM 2945 C C . ARG A 1 372 ? -0.690 -4.015 -20.334 1.00 97.50 372 ARG A C 1
ATOM 2947 O O . ARG A 1 372 ? -0.952 -2.875 -20.714 1.00 97.50 372 ARG A O 1
ATOM 2954 N N . GLN A 1 373 ? -1.489 -4.721 -19.538 1.00 97.56 373 GLN A N 1
ATOM 2955 C CA . GLN A 1 373 ? -2.738 -4.206 -18.986 1.00 97.56 373 GLN A CA 1
ATOM 2956 C C . GLN A 1 373 ? -2.478 -3.037 -18.029 1.00 97.56 373 GLN A C 1
ATOM 2958 O O . GLN A 1 373 ? -3.101 -1.993 -18.187 1.00 97.56 373 GLN A O 1
ATOM 2963 N N . TRP A 1 374 ? -1.478 -3.154 -17.155 1.00 97.81 374 TRP A N 1
ATOM 2964 C CA . TRP A 1 374 ? -0.978 -2.076 -16.307 1.00 97.81 374 TRP A CA 1
ATOM 2965 C C . TRP A 1 374 ? -0.606 -0.850 -17.139 1.00 97.81 374 TRP A C 1
ATOM 2967 O O . TRP A 1 374 ? -1.126 0.232 -16.907 1.00 97.81 374 TRP A O 1
ATOM 2977 N N . CYS A 1 375 ? 0.214 -1.007 -18.185 1.00 97.81 375 CYS A N 1
ATOM 2978 C CA . CYS A 1 375 ? 0.602 0.120 -19.037 1.00 97.81 375 CYS A CA 1
ATOM 2979 C C . CYS A 1 375 ? -0.600 0.769 -19.748 1.00 97.81 375 CYS A C 1
ATOM 2981 O O . CYS A 1 375 ? -0.632 1.987 -19.930 1.00 97.81 375 CYS A O 1
ATOM 2983 N N . LYS A 1 376 ? -1.602 -0.026 -20.147 1.00 96.44 376 LYS A N 1
ATOM 2984 C CA . LYS A 1 376 ? -2.845 0.497 -20.728 1.00 96.44 376 LYS A CA 1
ATOM 2985 C C . LYS A 1 376 ? -3.646 1.296 -19.711 1.00 96.44 376 LYS A C 1
ATOM 2987 O O . LYS A 1 376 ? -4.041 2.416 -20.018 1.00 96.44 376 LYS A O 1
ATOM 2992 N N . GLU A 1 377 ? -3.888 0.736 -18.532 1.00 96.06 377 GLU A N 1
ATOM 2993 C CA . GLU A 1 377 ? -4.632 1.411 -17.471 1.00 96.06 377 GLU A CA 1
ATOM 2994 C C . GLU A 1 377 ? -3.914 2.672 -17.024 1.00 96.06 377 GLU A C 1
ATOM 2996 O O . GLU A 1 377 ? -4.547 3.712 -16.921 1.00 96.06 377 GLU A O 1
ATOM 3001 N N . PHE A 1 378 ? -2.600 2.600 -16.839 1.00 96.25 378 PHE A N 1
ATOM 3002 C CA . PHE A 1 378 ? -1.818 3.663 -16.237 1.00 96.25 378 PHE A CA 1
ATOM 3003 C C . PHE A 1 378 ? -1.493 4.791 -17.226 1.00 96.25 378 PHE A C 1
ATOM 3005 O O . PHE A 1 378 ? -1.740 5.948 -16.913 1.00 96.25 378 PHE A O 1
ATOM 3012 N N . PHE A 1 379 ? -1.035 4.501 -18.450 1.00 95.75 379 PHE A N 1
ATOM 3013 C CA . PHE A 1 379 ? -0.590 5.545 -19.394 1.00 95.75 379 PHE A CA 1
ATOM 3014 C C . PHE A 1 379 ? -1.589 5.855 -20.513 1.00 95.75 379 PHE A C 1
ATOM 3016 O O . PHE A 1 379 ? -1.672 6.992 -20.971 1.00 95.75 379 PHE A O 1
ATOM 3023 N N . VAL A 1 380 ? -2.361 4.866 -20.976 1.00 94.50 380 VAL A N 1
ATOM 3024 C CA . VAL A 1 380 ? -3.241 5.038 -22.150 1.00 94.50 380 VAL A CA 1
ATOM 3025 C C . VAL A 1 380 ? -4.654 5.475 -21.750 1.00 94.50 380 VAL A C 1
ATOM 3027 O O . VAL A 1 380 ? -5.250 6.341 -22.399 1.00 94.50 380 VAL A O 1
ATOM 3030 N N . GLY A 1 381 ? -5.208 4.886 -20.689 1.00 91.19 381 GLY A N 1
ATOM 3031 C CA . GLY A 1 381 ? -6.581 5.114 -20.244 1.00 91.19 381 GLY A CA 1
ATOM 3032 C C . GLY A 1 381 ? -7.605 4.789 -21.335 1.00 91.19 381 GLY A C 1
ATOM 3033 O O . GLY A 1 381 ? -7.582 3.715 -21.933 1.00 91.19 381 GLY A O 1
ATOM 3034 N N . ARG A 1 382 ? -8.516 5.732 -21.618 1.00 86.69 382 ARG A N 1
ATOM 3035 C CA . ARG A 1 382 ? -9.509 5.628 -22.713 1.00 86.69 382 ARG A CA 1
ATOM 3036 C C . ARG A 1 382 ? -8.957 6.005 -24.097 1.00 86.69 382 ARG A C 1
ATOM 3038 O O . ARG A 1 382 ? -9.717 6.021 -25.063 1.00 86.69 382 ARG A O 1
ATOM 3045 N N . GLY A 1 383 ? -7.674 6.351 -24.207 1.00 83.94 383 GLY A N 1
ATOM 3046 C CA . GLY A 1 383 ? -7.055 6.717 -25.478 1.00 83.94 383 GLY A CA 1
ATOM 3047 C C . GLY A 1 383 ? -6.967 5.545 -26.462 1.00 83.94 383 GLY A C 1
ATOM 3048 O O . GLY A 1 383 ? -6.942 4.379 -26.080 1.00 83.94 383 GLY A O 1
ATOM 3049 N N . HIS A 1 384 ? -6.855 5.861 -27.753 1.00 82.25 384 HIS A N 1
ATOM 3050 C CA . HIS A 1 384 ? -6.655 4.868 -28.817 1.00 82.25 384 HIS A CA 1
ATOM 3051 C C . HIS A 1 384 ? -5.173 4.596 -29.114 1.00 82.25 384 HIS A C 1
ATOM 3053 O O . HIS A 1 384 ? -4.832 4.188 -30.225 1.00 82.25 384 HIS A O 1
ATOM 3059 N N . VAL A 1 385 ? -4.272 4.839 -28.153 1.00 87.50 385 VAL A N 1
ATOM 3060 C CA . VAL A 1 385 ? -2.853 4.532 -28.360 1.00 87.50 385 VAL A CA 1
ATOM 3061 C C . VAL A 1 385 ? -2.704 3.019 -28.444 1.00 87.50 385 VAL A C 1
ATOM 3063 O O . VAL A 1 385 ? -3.028 2.284 -27.509 1.00 87.50 385 VAL A O 1
ATOM 3066 N N . PHE A 1 386 ? -2.246 2.547 -29.598 1.00 91.12 386 PHE A N 1
ATOM 3067 C CA . PHE A 1 386 ? -2.001 1.135 -29.809 1.00 91.12 386 PHE A CA 1
ATOM 3068 C C . PHE A 1 386 ? -0.724 0.734 -29.074 1.00 91.12 386 PHE A C 1
ATOM 3070 O O . PHE A 1 386 ? 0.364 1.140 -29.459 1.00 91.12 386 PHE A O 1
ATOM 3077 N N . LEU A 1 387 ? -0.878 -0.061 -28.015 1.00 95.69 387 LEU A N 1
ATOM 3078 C CA . LEU A 1 387 ? 0.231 -0.696 -27.313 1.00 95.69 387 LEU A CA 1
ATOM 3079 C C . LEU A 1 387 ? 0.344 -2.150 -27.781 1.00 95.69 387 LEU A C 1
ATOM 3081 O O . LEU A 1 387 ? -0.542 -2.983 -27.494 1.00 95.69 387 LEU A O 1
ATOM 3085 N N . ARG A 1 388 ? 1.418 -2.442 -28.526 1.00 97.06 388 ARG A N 1
ATOM 3086 C CA . ARG A 1 388 ? 1.721 -3.781 -29.051 1.00 97.06 388 ARG A CA 1
ATOM 3087 C C . ARG A 1 388 ? 1.748 -4.825 -27.937 1.00 97.06 388 ARG A C 1
ATOM 3089 O O . ARG A 1 388 ? 1.958 -4.530 -26.765 1.00 97.06 388 ARG A O 1
ATOM 3096 N N . HIS A 1 389 ? 1.459 -6.078 -28.279 1.00 96.62 389 HIS A N 1
ATOM 3097 C CA . HIS A 1 389 ? 1.459 -7.146 -27.283 1.00 96.62 389 HIS A CA 1
ATOM 3098 C C . HIS A 1 389 ? 2.892 -7.666 -27.072 1.00 96.62 389 HIS A C 1
ATOM 3100 O O . HIS A 1 389 ? 3.468 -8.193 -28.028 1.00 96.62 389 HIS A O 1
ATOM 3106 N N . PRO A 1 390 ? 3.449 -7.632 -25.843 1.00 96.75 390 PRO A N 1
ATOM 3107 C CA . PRO A 1 390 ? 4.842 -8.025 -25.589 1.00 96.75 390 PRO A CA 1
ATOM 3108 C C . PRO A 1 390 ? 5.167 -9.498 -25.892 1.00 96.75 390 PRO A C 1
ATOM 3110 O O . PRO A 1 390 ? 6.333 -9.857 -26.033 1.00 96.75 390 PRO A O 1
ATOM 3113 N N . THR A 1 391 ? 4.162 -10.376 -25.995 1.00 94.25 391 THR A N 1
ATOM 3114 C CA . THR A 1 391 ? 4.365 -11.789 -26.365 1.00 94.25 391 THR A CA 1
ATOM 3115 C C . THR A 1 391 ? 4.508 -11.996 -27.874 1.00 94.25 391 THR A C 1
ATOM 3117 O O . THR A 1 391 ? 5.037 -13.029 -28.292 1.00 94.25 391 THR A O 1
ATOM 3120 N N . LEU A 1 392 ? 4.025 -11.041 -28.676 1.00 94.62 392 LEU A N 1
ATOM 3121 C CA . LEU A 1 392 ? 4.032 -11.080 -30.138 1.00 94.62 392 LEU A CA 1
ATOM 3122 C C . LEU A 1 392 ? 5.160 -10.218 -30.711 1.00 94.62 392 LEU A C 1
ATOM 3124 O O . LEU A 1 392 ? 5.842 -10.655 -31.632 1.00 94.62 392 LEU A O 1
ATOM 3128 N N . ASP A 1 393 ? 5.364 -9.028 -30.143 1.00 95.19 393 ASP A N 1
ATOM 3129 C CA . ASP A 1 393 ? 6.368 -8.054 -30.570 1.00 95.19 393 ASP A CA 1
ATOM 3130 C C . ASP A 1 393 ? 6.932 -7.316 -29.343 1.00 95.19 393 ASP A C 1
ATOM 3132 O O . ASP A 1 393 ? 6.378 -6.316 -28.887 1.00 95.19 393 ASP A O 1
ATOM 3136 N N . TRP A 1 394 ? 8.008 -7.861 -28.761 1.00 95.44 394 TRP A N 1
ATOM 3137 C CA . TRP A 1 394 ? 8.651 -7.288 -27.572 1.00 95.44 394 TRP A CA 1
ATOM 3138 C C . TRP A 1 394 ? 9.322 -5.949 -27.872 1.00 95.44 394 TRP A C 1
ATOM 3140 O O . TRP A 1 394 ? 9.112 -4.981 -27.148 1.00 95.44 394 TRP A O 1
ATOM 3150 N N . ASP A 1 395 ? 10.122 -5.893 -28.937 1.00 96.12 395 ASP A N 1
ATOM 3151 C CA . ASP A 1 395 ? 10.887 -4.693 -29.274 1.00 96.12 395 ASP A CA 1
ATOM 3152 C C . ASP A 1 395 ? 9.930 -3.548 -29.643 1.00 96.12 395 ASP A C 1
ATOM 3154 O O . ASP A 1 395 ? 10.114 -2.417 -29.195 1.00 96.12 395 ASP A O 1
ATOM 3158 N N . GLY A 1 396 ? 8.838 -3.864 -30.345 1.00 96.50 396 GLY A N 1
ATOM 3159 C CA . GLY A 1 396 ? 7.778 -2.910 -30.619 1.00 96.50 396 GLY A CA 1
ATOM 3160 C C . GLY A 1 396 ? 7.005 -2.438 -29.388 1.00 96.50 396 GLY A C 1
ATOM 3161 O O . GLY A 1 396 ? 6.723 -1.251 -29.259 1.00 96.50 396 GLY A O 1
ATOM 3162 N N . PHE A 1 397 ? 6.695 -3.335 -28.449 1.00 97.19 397 PHE A N 1
ATOM 3163 C CA . PHE A 1 397 ? 6.093 -2.942 -27.171 1.00 97.19 397 PHE A CA 1
ATOM 3164 C C . PHE A 1 397 ? 6.986 -1.960 -26.396 1.00 97.19 397 PHE A C 1
ATOM 3166 O O . PHE A 1 397 ? 6.488 -0.979 -25.850 1.00 97.19 397 PHE A O 1
ATOM 3173 N N . ILE A 1 398 ? 8.300 -2.198 -26.371 1.00 97.75 398 ILE A N 1
ATOM 3174 C CA . ILE A 1 398 ? 9.265 -1.319 -25.700 1.00 97.75 398 ILE A CA 1
ATOM 3175 C C . ILE A 1 398 ? 9.372 0.040 -26.401 1.00 97.75 398 ILE A C 1
ATOM 3177 O O . ILE A 1 398 ? 9.452 1.068 -25.731 1.00 97.75 398 ILE A O 1
ATOM 3181 N N . GLU A 1 399 ? 9.347 0.075 -27.731 1.00 96.81 399 GLU A N 1
ATOM 3182 C CA . GLU A 1 399 ? 9.295 1.326 -28.493 1.00 96.81 399 GLU A CA 1
ATOM 3183 C C . GLU A 1 399 ? 8.033 2.138 -28.155 1.00 96.81 399 GLU A C 1
ATOM 3185 O O . GLU A 1 399 ? 8.142 3.310 -27.792 1.00 96.81 399 GLU A O 1
ATOM 3190 N N . ASP A 1 400 ? 6.856 1.502 -28.187 1.00 96.81 400 ASP A N 1
ATOM 3191 C CA . ASP A 1 400 ? 5.581 2.138 -27.830 1.00 96.81 400 ASP A CA 1
ATOM 3192 C C . ASP A 1 400 ? 5.613 2.678 -26.390 1.00 96.81 400 ASP A C 1
ATOM 3194 O O . ASP A 1 400 ? 5.172 3.799 -26.124 1.00 96.81 400 ASP A O 1
ATOM 3198 N N . LEU A 1 401 ? 6.167 1.899 -25.455 1.00 97.12 401 LEU A N 1
ATOM 3199 C CA . LEU A 1 401 ? 6.268 2.277 -24.049 1.00 97.12 401 LEU A CA 1
ATOM 3200 C C . LEU A 1 401 ? 7.201 3.474 -23.829 1.00 97.12 401 LEU A C 1
ATOM 3202 O O . LEU A 1 401 ? 6.857 4.381 -23.077 1.00 97.12 401 LEU A O 1
ATOM 3206 N N . ASN A 1 402 ? 8.347 3.526 -24.509 1.00 97.06 402 ASN A N 1
ATOM 3207 C CA . ASN A 1 402 ? 9.245 4.680 -24.432 1.00 97.06 402 ASN A CA 1
ATOM 3208 C C . ASN A 1 402 ? 8.564 5.966 -24.925 1.00 97.06 402 ASN A C 1
ATOM 3210 O O . ASN A 1 402 ? 8.729 7.021 -24.317 1.00 97.06 402 ASN A O 1
ATOM 3214 N N . VAL A 1 403 ? 7.760 5.883 -25.992 1.00 95.38 403 VAL A N 1
ATOM 3215 C CA . VAL A 1 403 ? 6.983 7.032 -26.494 1.00 95.38 403 VAL A CA 1
ATOM 3216 C C . VAL A 1 403 ? 5.957 7.513 -25.464 1.00 95.38 403 VAL A C 1
ATOM 3218 O O . VAL A 1 403 ? 5.707 8.717 -25.374 1.00 95.38 403 VAL A O 1
ATOM 3221 N N . LEU A 1 404 ? 5.361 6.596 -24.694 1.00 95.31 404 LEU A N 1
ATOM 3222 C CA . LEU A 1 404 ? 4.465 6.944 -23.589 1.00 95.31 404 LEU A CA 1
ATOM 3223 C C . LEU A 1 404 ? 5.232 7.629 -22.451 1.00 95.31 404 LEU A C 1
ATOM 3225 O O . LEU A 1 404 ? 4.869 8.736 -22.069 1.00 95.31 404 LEU A O 1
ATOM 3229 N N . LEU A 1 405 ? 6.324 7.028 -21.967 1.00 95.75 405 LEU A N 1
ATOM 3230 C CA . LEU A 1 405 ? 7.096 7.540 -20.826 1.00 95.75 405 LEU A CA 1
ATOM 3231 C C . LEU A 1 405 ? 7.702 8.926 -21.073 1.00 95.75 405 LEU A C 1
ATOM 3233 O O . LEU A 1 405 ? 7.734 9.740 -20.159 1.00 95.75 405 LEU A O 1
ATOM 3237 N N . GLN A 1 406 ? 8.096 9.243 -22.310 1.00 95.50 406 GLN A N 1
ATOM 3238 C CA . GLN A 1 406 ? 8.600 10.576 -22.681 1.00 95.50 406 GLN A CA 1
ATOM 3239 C C . GLN A 1 406 ? 7.598 11.719 -22.440 1.00 95.50 406 GLN A C 1
ATOM 3241 O O . GLN A 1 406 ? 7.982 12.888 -22.471 1.00 95.50 406 GLN A O 1
ATOM 3246 N N . ARG A 1 407 ? 6.311 11.405 -22.253 1.00 93.25 407 ARG A N 1
ATOM 3247 C CA . ARG A 1 407 ? 5.240 12.384 -22.014 1.00 93.25 407 ARG A CA 1
ATOM 3248 C C . ARG A 1 407 ? 4.951 12.587 -20.534 1.00 93.25 407 ARG A C 1
ATOM 3250 O O . ARG A 1 407 ? 4.258 13.541 -20.189 1.00 93.25 407 ARG A O 1
ATOM 3257 N N . GLU A 1 408 ? 5.440 11.690 -19.690 1.00 94.56 408 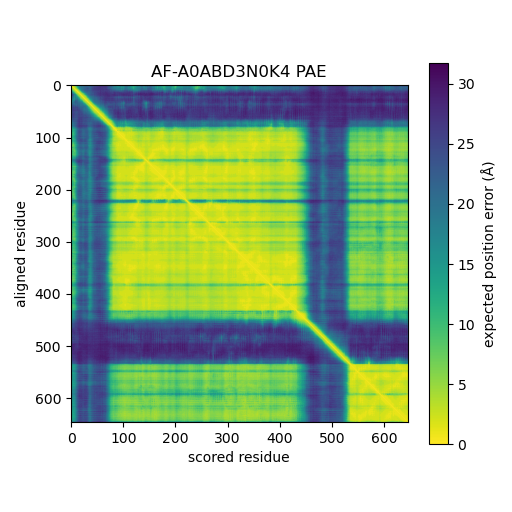GLU A N 1
ATOM 3258 C CA . GLU A 1 408 ? 5.117 11.668 -18.274 1.00 94.56 408 GLU A CA 1
ATOM 3259 C C . GLU A 1 408 ? 6.160 12.434 -17.459 1.00 94.56 408 GLU A C 1
ATOM 3261 O O . GLU A 1 408 ? 7.345 12.482 -17.795 1.00 94.56 408 GLU A O 1
ATOM 3266 N N . LYS A 1 409 ? 5.714 13.045 -16.357 1.00 94.31 409 LYS A N 1
ATOM 3267 C CA . LYS A 1 409 ? 6.631 13.641 -15.382 1.00 94.31 409 LYS A CA 1
ATOM 3268 C C . LYS A 1 409 ? 7.341 12.515 -14.632 1.00 94.31 409 LYS A C 1
ATOM 3270 O O . LYS A 1 409 ? 6.714 11.530 -14.242 1.00 94.31 409 LYS A O 1
ATOM 3275 N N . GLN A 1 410 ? 8.630 12.702 -14.373 1.00 95.62 410 GLN A N 1
ATOM 3276 C CA . GLN A 1 410 ? 9.362 11.848 -13.445 1.00 95.62 410 GLN A CA 1
ATOM 3277 C C . GLN A 1 410 ? 8.780 11.963 -12.035 1.00 95.62 410 GLN A C 1
ATOM 3279 O O . GLN A 1 410 ? 8.366 13.043 -11.602 1.00 95.62 410 GLN A O 1
ATOM 3284 N N . ILE A 1 411 ? 8.779 10.850 -11.314 1.00 96.19 411 ILE A N 1
ATOM 3285 C CA . ILE A 1 411 ? 8.250 10.737 -9.959 1.00 96.19 411 ILE A CA 1
ATOM 3286 C C . ILE A 1 411 ? 9.379 10.366 -8.999 1.00 96.19 411 ILE A C 1
ATOM 3288 O O . ILE A 1 411 ? 10.340 9.690 -9.370 1.00 96.19 411 ILE A O 1
ATOM 3292 N N . PHE A 1 412 ? 9.288 10.826 -7.756 1.00 96.44 412 PHE A N 1
ATOM 3293 C CA . PHE A 1 412 ? 10.257 10.455 -6.734 1.00 96.44 412 PHE A CA 1
ATOM 3294 C C . PHE A 1 412 ? 10.168 8.957 -6.433 1.00 96.44 412 PHE A C 1
ATOM 3296 O O . PHE A 1 412 ? 9.108 8.453 -6.068 1.00 96.44 412 PHE A O 1
ATOM 3303 N N . ASN A 1 413 ? 11.294 8.262 -6.585 1.00 96.19 413 ASN A N 1
ATOM 3304 C CA . ASN A 1 413 ? 11.451 6.864 -6.221 1.00 96.19 413 ASN A CA 1
ATOM 3305 C C . ASN A 1 413 ? 12.073 6.788 -4.811 1.00 96.19 413 ASN A C 1
ATOM 3307 O O . ASN A 1 413 ? 13.262 7.097 -4.676 1.00 96.19 413 ASN A O 1
ATOM 3311 N N . PRO A 1 414 ? 11.325 6.375 -3.771 1.00 94.94 414 PRO A N 1
ATOM 3312 C CA . PRO A 1 414 ? 11.829 6.331 -2.392 1.00 94.94 414 PRO A CA 1
ATOM 3313 C C . PRO A 1 414 ? 12.885 5.239 -2.167 1.00 94.94 414 PRO A C 1
ATOM 3315 O O . PRO A 1 414 ? 13.678 5.321 -1.228 1.00 94.94 414 PRO A O 1
ATOM 3318 N N . VAL A 1 415 ? 12.955 4.231 -3.040 1.00 94.00 415 VAL A N 1
ATOM 3319 C CA . VAL A 1 415 ? 13.986 3.192 -2.967 1.00 94.00 415 VAL A CA 1
ATOM 3320 C C . VAL A 1 415 ? 15.325 3.737 -3.449 1.00 94.00 415 VAL A C 1
ATOM 3322 O O . VAL A 1 415 ? 16.317 3.610 -2.733 1.00 94.00 415 VAL A O 1
ATOM 3325 N N . LYS A 1 416 ? 15.325 4.394 -4.617 1.00 93.25 416 LYS A N 1
ATOM 3326 C CA . LYS A 1 416 ? 16.509 4.982 -5.271 1.00 93.25 416 LYS A CA 1
ATOM 3327 C C . LYS A 1 416 ? 16.845 6.402 -4.784 1.00 93.25 416 LYS A C 1
ATOM 3329 O O . LYS A 1 416 ? 17.851 6.959 -5.219 1.00 93.25 416 LYS A O 1
ATOM 3334 N N . ASN A 1 417 ? 15.993 6.994 -3.943 1.00 92.38 417 ASN A N 1
ATOM 3335 C CA . ASN A 1 417 ? 16.095 8.356 -3.407 1.00 92.38 417 ASN A CA 1
ATOM 3336 C C . ASN A 1 417 ? 16.347 9.436 -4.484 1.00 92.38 417 ASN A C 1
ATOM 3338 O O . ASN A 1 417 ? 17.201 10.309 -4.333 1.00 92.38 417 ASN A O 1
ATOM 3342 N N . LYS A 1 418 ? 15.644 9.343 -5.620 1.00 94.25 418 LYS A N 1
ATOM 3343 C CA . LYS A 1 418 ? 15.761 10.294 -6.739 1.00 94.25 418 LYS A CA 1
ATOM 3344 C C . LYS A 1 418 ? 14.524 10.271 -7.630 1.00 94.25 418 LYS A C 1
ATOM 3346 O O . LYS A 1 418 ? 13.778 9.292 -7.637 1.00 94.25 418 LYS A O 1
ATOM 3351 N N . LEU A 1 419 ? 14.339 11.321 -8.430 1.00 95.56 419 LEU A N 1
ATOM 3352 C CA . LEU A 1 419 ? 13.337 11.321 -9.497 1.00 95.56 419 LEU A CA 1
ATOM 3353 C C . LEU A 1 419 ? 13.696 10.263 -10.552 1.00 95.56 419 LEU A C 1
ATOM 3355 O O . LEU A 1 419 ? 14.840 10.185 -11.002 1.00 95.56 419 LEU A O 1
ATOM 3359 N N . CYS A 1 420 ? 12.720 9.435 -10.909 1.00 96.62 420 CYS A N 1
ATOM 3360 C CA . CYS A 1 420 ? 12.828 8.374 -11.903 1.00 96.62 420 CYS A CA 1
ATOM 3361 C C . CYS A 1 420 ? 11.600 8.390 -12.814 1.00 96.62 420 CYS A C 1
ATOM 3363 O O . CYS A 1 420 ? 10.546 8.921 -12.458 1.00 96.62 420 CYS A O 1
ATOM 3365 N N . ASP A 1 421 ? 11.713 7.748 -13.970 1.00 97.69 421 ASP A N 1
ATOM 3366 C CA . ASP A 1 421 ? 10.539 7.433 -14.777 1.00 97.69 421 ASP A CA 1
ATOM 3367 C C . ASP A 1 421 ? 9.656 6.411 -14.040 1.00 97.69 421 ASP A C 1
ATOM 3369 O O . ASP A 1 421 ? 10.120 5.652 -13.178 1.00 97.69 421 ASP A O 1
ATOM 3373 N N . TRP A 1 422 ? 8.371 6.369 -14.395 1.00 98.12 422 TRP A N 1
ATOM 3374 C CA . TRP A 1 422 ? 7.431 5.394 -13.837 1.00 98.12 422 TRP A CA 1
ATOM 3375 C C . TRP A 1 422 ? 7.850 3.949 -14.118 1.00 98.12 422 TRP A C 1
ATOM 3377 O O . TRP A 1 422 ? 7.630 3.084 -13.275 1.00 98.12 422 TRP A O 1
ATOM 3387 N N . ILE A 1 423 ? 8.463 3.693 -15.279 1.00 98.38 423 ILE A N 1
ATOM 3388 C CA . ILE A 1 423 ? 8.972 2.376 -15.661 1.00 98.38 423 ILE A CA 1
ATOM 3389 C C . ILE A 1 423 ? 10.444 2.467 -16.066 1.00 98.38 423 ILE A C 1
ATOM 3391 O O . ILE A 1 423 ? 10.805 3.176 -17.001 1.00 9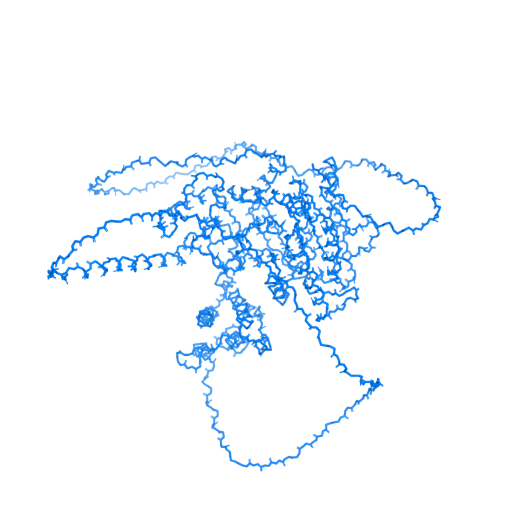8.38 423 ILE A O 1
ATOM 3395 N N . ASP A 1 424 ? 11.277 1.671 -15.405 1.00 98.06 424 ASP A N 1
ATOM 3396 C CA . ASP A 1 424 ? 12.657 1.384 -15.777 1.00 98.06 424 ASP A CA 1
ATOM 3397 C C . ASP A 1 424 ? 12.667 0.332 -16.902 1.00 98.06 424 ASP A C 1
ATOM 3399 O O . ASP A 1 424 ? 12.600 -0.884 -16.683 1.00 98.06 424 ASP A O 1
ATOM 3403 N N . VAL A 1 425 ? 12.689 0.822 -18.142 1.00 97.81 425 VAL A N 1
ATOM 3404 C CA . VAL A 1 425 ? 12.589 0.009 -19.366 1.00 97.81 425 VAL A CA 1
ATOM 3405 C C . VAL A 1 425 ? 13.767 -0.959 -19.519 1.00 97.81 425 VAL A C 1
ATOM 3407 O O . VAL A 1 425 ? 13.601 -2.071 -20.039 1.00 97.81 425 VAL A O 1
ATOM 3410 N N . GLU A 1 426 ? 14.953 -0.569 -19.049 1.00 96.56 426 GLU A N 1
ATOM 3411 C CA . GLU A 1 426 ? 16.139 -1.424 -19.060 1.00 96.56 426 GLU A CA 1
ATOM 3412 C C . GLU A 1 426 ? 15.958 -2.597 -18.098 1.00 96.56 426 GLU A C 1
ATOM 3414 O O . GLU A 1 426 ? 16.145 -3.757 -18.489 1.00 96.56 426 GLU A O 1
ATOM 3419 N N . LYS A 1 427 ? 15.503 -2.321 -16.868 1.00 95.62 427 LYS A N 1
ATOM 3420 C CA . LYS A 1 427 ? 15.202 -3.363 -15.885 1.00 95.62 427 LYS A CA 1
ATOM 3421 C C . LYS A 1 427 ? 14.097 -4.290 -16.384 1.00 95.62 427 LYS A C 1
ATOM 3423 O O . LYS A 1 427 ? 14.288 -5.510 -16.355 1.00 95.62 427 LYS A O 1
ATOM 3428 N N . LEU A 1 428 ? 13.009 -3.742 -16.929 1.00 96.88 428 LEU A N 1
ATOM 3429 C CA . LEU A 1 428 ? 11.912 -4.513 -17.521 1.00 96.88 428 LEU A CA 1
ATOM 3430 C C . LEU A 1 428 ? 12.423 -5.458 -18.624 1.00 96.88 428 LEU A C 1
ATOM 3432 O O . LEU A 1 428 ? 12.123 -6.654 -18.633 1.00 96.88 428 LEU A O 1
ATOM 3436 N N . SER A 1 429 ? 13.260 -4.945 -19.527 1.00 96.00 429 SER A N 1
ATOM 3437 C CA . SER A 1 429 ? 13.876 -5.734 -20.600 1.00 96.00 429 SER A CA 1
ATOM 3438 C C . SER A 1 429 ? 14.790 -6.827 -20.066 1.00 96.00 429 SER A C 1
ATOM 3440 O O . SER A 1 429 ? 14.708 -7.968 -20.521 1.00 96.00 429 SER A O 1
ATOM 3442 N N . SER A 1 430 ? 15.613 -6.526 -19.063 1.00 93.88 430 SER A N 1
ATOM 3443 C CA . SER A 1 430 ? 16.516 -7.512 -18.465 1.00 93.88 430 SER A CA 1
ATOM 3444 C C . SER A 1 430 ? 15.768 -8.713 -17.870 1.00 93.88 430 SER A C 1
ATOM 3446 O O . SER A 1 430 ? 16.215 -9.852 -18.037 1.00 93.88 430 SER A O 1
ATOM 3448 N N . MET A 1 431 ? 14.605 -8.467 -17.254 1.00 91.19 431 MET A N 1
ATOM 3449 C CA . MET A 1 431 ? 13.779 -9.494 -16.620 1.00 91.19 431 MET A CA 1
ATOM 3450 C C . MET A 1 431 ? 13.025 -10.340 -17.650 1.00 91.19 431 MET A C 1
ATOM 3452 O O . MET A 1 431 ? 13.048 -11.566 -17.572 1.00 91.19 431 MET A O 1
ATOM 3456 N N . TYR A 1 432 ? 12.398 -9.721 -18.655 1.00 93.56 432 TYR A N 1
ATOM 3457 C CA . TYR A 1 432 ? 11.419 -10.420 -19.500 1.00 93.56 432 TYR A CA 1
ATOM 3458 C C . TYR A 1 432 ? 11.889 -10.731 -20.934 1.00 93.56 432 TYR A C 1
ATOM 3460 O O . TYR A 1 432 ? 11.415 -11.703 -21.535 1.00 93.56 432 TYR A O 1
ATOM 3468 N N . GLN A 1 433 ? 12.869 -10.005 -21.488 1.00 88.75 433 GLN A N 1
ATOM 3469 C CA . GLN A 1 433 ? 13.319 -10.192 -22.882 1.00 88.75 433 GLN A CA 1
ATOM 3470 C C . GLN A 1 433 ? 13.935 -11.581 -23.127 1.00 88.75 433 GLN A C 1
ATOM 3472 O O . GLN A 1 433 ? 13.831 -12.159 -24.214 1.00 88.75 433 GLN A O 1
ATOM 3477 N N . ARG A 1 434 ? 14.588 -12.164 -22.114 1.00 81.62 434 ARG A N 1
ATOM 3478 C CA . ARG A 1 434 ? 15.196 -13.500 -22.235 1.00 81.62 434 ARG A CA 1
ATOM 3479 C C . ARG A 1 434 ? 14.137 -14.591 -22.409 1.00 81.62 434 ARG A C 1
ATOM 3481 O O . ARG A 1 434 ? 14.357 -15.536 -23.171 1.00 81.62 434 ARG A O 1
ATOM 3488 N N . HIS A 1 435 ? 12.987 -14.453 -21.751 1.00 76.50 435 HIS A N 1
ATOM 3489 C CA . HIS A 1 435 ? 11.896 -15.425 -21.827 1.00 76.50 435 HIS A CA 1
ATOM 3490 C C . HIS A 1 435 ? 11.200 -15.399 -23.190 1.00 76.50 435 HIS A C 1
ATOM 3492 O O . HIS A 1 435 ? 10.934 -16.459 -23.766 1.00 76.50 435 HIS A O 1
ATOM 3498 N N . THR A 1 436 ? 10.971 -14.210 -23.752 1.00 76.19 436 THR A N 1
ATOM 3499 C CA . THR A 1 436 ? 10.346 -14.065 -25.075 1.00 76.19 436 THR A CA 1
ATOM 3500 C C . THR A 1 436 ? 11.235 -14.640 -26.179 1.00 76.19 436 THR A C 1
ATOM 3502 O O . THR A 1 436 ? 10.766 -15.455 -26.980 1.00 76.19 436 THR A O 1
ATOM 3505 N N . ARG A 1 437 ? 12.542 -14.332 -26.172 1.00 80.94 437 ARG A N 1
ATOM 3506 C CA . ARG A 1 437 ? 13.500 -14.859 -27.164 1.00 80.94 437 ARG A CA 1
ATOM 3507 C C . ARG A 1 437 ? 13.625 -16.384 -27.124 1.00 80.94 437 ARG A C 1
ATOM 3509 O O . ARG A 1 437 ? 13.588 -17.021 -28.179 1.00 80.94 437 ARG A O 1
ATOM 3516 N N . LYS A 1 438 ? 13.714 -16.991 -25.933 1.00 80.06 438 LYS A N 1
ATOM 3517 C CA . LYS A 1 438 ? 13.771 -18.460 -25.787 1.00 80.06 438 LYS A CA 1
ATOM 3518 C C . LYS A 1 438 ? 12.509 -19.136 -26.338 1.00 80.06 438 LYS A C 1
ATOM 3520 O O . LYS A 1 438 ? 12.614 -20.102 -27.093 1.00 80.06 438 LYS A O 1
ATOM 3525 N N . LYS A 1 439 ? 11.319 -18.606 -26.027 1.00 77.69 439 LYS A N 1
ATOM 3526 C CA . LYS A 1 439 ? 10.033 -19.168 -26.481 1.00 77.69 439 LYS A CA 1
ATOM 3527 C C . LYS A 1 439 ? 9.853 -19.066 -28.000 1.00 77.69 439 LYS A C 1
ATOM 3529 O O . LYS A 1 439 ? 9.379 -20.016 -28.624 1.00 77.69 439 LYS A O 1
ATOM 3534 N N . LEU A 1 440 ? 10.270 -17.951 -28.604 1.00 77.69 440 LEU A N 1
ATOM 3535 C CA . LEU A 1 440 ? 10.290 -17.770 -30.061 1.00 77.69 440 LEU A CA 1
ATOM 3536 C C . LEU A 1 440 ? 11.250 -18.751 -30.745 1.00 77.69 440 LEU A C 1
ATOM 3538 O O . LEU A 1 440 ? 10.889 -19.359 -31.753 1.00 77.69 440 LEU A O 1
ATOM 3542 N N . HIS A 1 441 ? 12.441 -18.952 -30.176 1.00 82.06 441 HIS A N 1
ATOM 3543 C CA . HIS A 1 441 ? 13.412 -19.906 -30.710 1.00 82.06 441 HIS A CA 1
ATOM 3544 C C . HIS A 1 441 ? 12.874 -21.346 -30.684 1.00 82.06 441 HIS A C 1
ATOM 3546 O O . HIS A 1 441 ? 12.926 -22.033 -31.703 1.00 82.06 441 HIS A O 1
ATOM 3552 N N . LEU A 1 442 ? 12.269 -21.770 -29.568 1.00 83.88 442 LEU A N 1
ATOM 3553 C CA . LEU A 1 442 ? 11.638 -23.089 -29.425 1.00 83.88 442 LEU A CA 1
ATOM 3554 C C . LEU A 1 442 ? 10.480 -23.299 -30.413 1.00 83.88 442 LEU A C 1
ATOM 3556 O O . LEU A 1 442 ? 10.418 -24.337 -31.070 1.00 83.88 442 LEU A O 1
ATOM 3560 N N . LYS A 1 443 ? 9.596 -22.304 -30.591 1.00 83.19 443 LYS A N 1
ATOM 3561 C CA . LYS A 1 443 ? 8.513 -22.378 -31.591 1.00 83.19 443 LYS A CA 1
ATOM 3562 C C . LYS A 1 443 ? 9.051 -22.526 -33.015 1.00 83.19 443 LYS A C 1
ATOM 3564 O O . LYS A 1 443 ? 8.509 -23.313 -33.786 1.00 83.19 443 LYS A O 1
ATOM 3569 N N . ARG A 1 444 ? 10.121 -21.799 -33.358 1.00 85.44 444 ARG A N 1
ATOM 3570 C CA . ARG A 1 444 ? 10.754 -21.875 -34.683 1.00 85.44 444 ARG A CA 1
ATOM 3571 C C . ARG A 1 444 ? 11.446 -23.220 -34.914 1.00 85.44 444 ARG A C 1
ATOM 3573 O O . ARG A 1 444 ? 11.430 -23.719 -36.030 1.00 85.44 444 ARG A O 1
ATOM 3580 N N . GLN A 1 445 ? 12.020 -23.829 -33.877 1.00 84.94 445 GLN A N 1
ATOM 3581 C CA . GLN A 1 445 ? 12.560 -25.187 -33.977 1.00 84.94 445 GLN A CA 1
ATOM 3582 C C . GLN A 1 445 ? 11.449 -26.234 -34.162 1.00 84.94 445 GLN A C 1
ATOM 3584 O O . GLN A 1 445 ? 11.590 -27.114 -35.008 1.00 84.94 445 GLN A O 1
ATOM 3589 N N . ALA A 1 446 ? 10.329 -26.109 -33.439 1.00 83.69 446 ALA A N 1
ATOM 3590 C CA . ALA A 1 446 ? 9.190 -27.023 -33.553 1.00 83.69 446 ALA A CA 1
ATOM 3591 C C . ALA A 1 446 ? 8.495 -26.957 -34.927 1.00 83.69 446 ALA A C 1
ATOM 3593 O O . ALA A 1 446 ? 8.091 -27.986 -35.467 1.00 83.69 446 ALA A O 1
ATOM 3594 N N . SER A 1 447 ? 8.388 -25.769 -35.533 1.00 84.50 447 SER A N 1
ATOM 3595 C CA . SER A 1 447 ? 7.824 -25.635 -36.883 1.00 84.50 447 SER A CA 1
ATOM 3596 C C . SER A 1 447 ? 8.735 -26.207 -37.974 1.00 84.50 447 SER A C 1
ATOM 3598 O O . SER A 1 447 ? 8.239 -26.704 -38.981 1.00 84.50 447 SER A O 1
ATOM 3600 N N . ILE A 1 448 ? 10.057 -26.195 -37.771 1.00 84.38 448 ILE A N 1
ATOM 3601 C CA . ILE A 1 448 ? 11.022 -26.793 -38.706 1.00 84.38 448 ILE A CA 1
ATOM 3602 C C . ILE A 1 448 ? 11.037 -28.328 -38.592 1.00 84.38 448 ILE A C 1
ATOM 3604 O O . ILE A 1 448 ? 11.180 -29.011 -39.606 1.00 84.38 448 ILE A O 1
ATOM 3608 N N . SER A 1 449 ? 10.870 -28.892 -37.391 1.00 78.94 449 SER A N 1
ATOM 3609 C CA . SER A 1 449 ? 10.882 -30.348 -37.184 1.00 78.94 449 SER A CA 1
ATOM 3610 C C . SER A 1 449 ? 9.558 -31.040 -37.538 1.00 78.94 449 SER A C 1
ATOM 3612 O O . SER A 1 449 ? 9.578 -32.202 -37.941 1.00 78.94 449 SER A O 1
ATOM 3614 N N . GLY A 1 450 ? 8.424 -30.336 -37.457 1.00 68.75 450 GLY A N 1
ATOM 3615 C CA . GLY A 1 450 ? 7.108 -30.863 -37.844 1.00 68.75 450 GLY A CA 1
ATOM 3616 C C . GLY A 1 450 ? 6.889 -31.014 -39.356 1.00 68.75 450 GLY A C 1
ATOM 3617 O O . GLY A 1 450 ? 6.028 -31.780 -39.770 1.00 68.75 450 GLY A O 1
ATOM 3618 N N . ALA A 1 451 ? 7.686 -30.347 -40.196 1.00 59.88 451 ALA A N 1
ATOM 3619 C CA . ALA A 1 451 ? 7.493 -30.320 -41.651 1.00 59.88 451 ALA A CA 1
ATOM 3620 C C . ALA A 1 451 ? 8.168 -31.480 -42.421 1.00 59.88 451 ALA A C 1
ATOM 3622 O O . ALA A 1 451 ? 8.308 -31.403 -43.638 1.00 59.88 451 ALA A O 1
ATOM 3623 N N . ARG A 1 452 ? 8.636 -32.542 -41.745 1.00 59.47 452 ARG A N 1
ATOM 3624 C CA . ARG A 1 452 ? 9.450 -33.613 -42.367 1.00 59.47 452 ARG A CA 1
ATOM 3625 C C . ARG A 1 452 ? 8.917 -35.046 -42.224 1.00 59.47 452 ARG A C 1
ATOM 3627 O O . ARG A 1 452 ? 9.695 -35.974 -42.433 1.00 59.47 452 ARG A O 1
ATOM 3634 N N . LYS A 1 453 ? 7.641 -35.268 -41.879 1.00 56.78 453 LYS A N 1
ATOM 3635 C CA . LYS A 1 453 ? 7.131 -36.638 -41.641 1.00 56.78 453 LYS A CA 1
ATOM 3636 C C . LYS A 1 453 ? 6.008 -37.184 -42.530 1.00 56.78 453 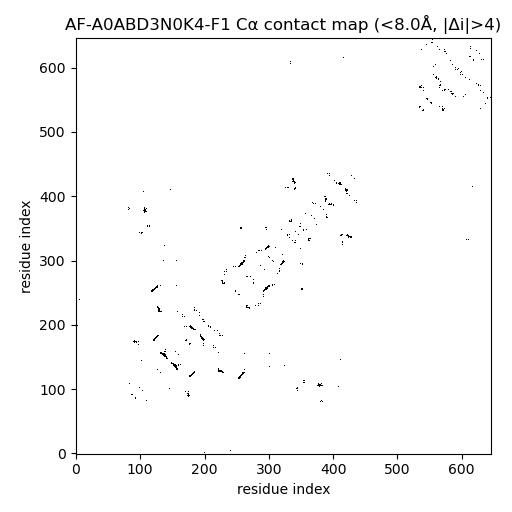LYS A C 1
ATOM 3638 O O . LYS A 1 453 ? 5.760 -38.375 -42.406 1.00 56.78 453 LYS A O 1
ATOM 3643 N N . ASP A 1 454 ? 5.453 -36.433 -43.482 1.00 52.47 454 ASP A N 1
ATOM 3644 C CA . ASP A 1 454 ? 4.301 -36.913 -44.275 1.00 52.47 454 ASP A CA 1
ATOM 3645 C C . ASP A 1 454 ? 4.549 -37.015 -45.793 1.00 52.47 454 ASP A C 1
ATOM 3647 O O . ASP A 1 454 ? 3.675 -36.697 -46.586 1.00 52.47 454 ASP A O 1
ATOM 3651 N N . ASP A 1 455 ? 5.711 -37.527 -46.209 1.00 54.16 455 ASP A N 1
ATOM 3652 C CA . ASP A 1 455 ? 5.940 -37.974 -47.594 1.00 54.16 455 ASP A CA 1
ATOM 3653 C C . ASP A 1 455 ? 6.491 -39.409 -47.597 1.00 54.16 455 ASP A C 1
ATOM 3655 O O . ASP A 1 455 ? 7.665 -39.626 -47.875 1.00 54.16 455 ASP A O 1
ATOM 3659 N N . HIS A 1 456 ? 5.670 -40.398 -47.213 1.00 56.59 456 HIS A N 1
ATOM 3660 C CA . HIS A 1 456 ? 5.756 -41.785 -47.713 1.00 56.59 456 HIS A CA 1
ATOM 3661 C C . HIS A 1 456 ? 4.646 -42.685 -47.134 1.00 56.59 456 HIS A C 1
ATOM 3663 O O . HIS A 1 456 ? 4.841 -43.334 -46.109 1.00 56.59 456 HIS A O 1
ATOM 3669 N N . CYS A 1 457 ? 3.512 -42.799 -47.839 1.00 46.28 457 CYS A N 1
ATOM 3670 C CA . CYS A 1 457 ? 2.885 -44.096 -48.146 1.00 46.28 457 CYS A CA 1
ATOM 3671 C C . CYS A 1 457 ? 1.713 -43.927 -49.133 1.00 46.28 457 CYS A C 1
ATOM 3673 O O . CYS A 1 457 ? 0.567 -43.731 -48.736 1.00 46.28 457 CYS A O 1
ATOM 3675 N N . GLU A 1 458 ? 1.988 -44.053 -50.433 1.00 48.69 458 GLU A N 1
ATOM 3676 C CA . GLU A 1 458 ? 0.977 -44.469 -51.408 1.00 48.69 458 GLU A CA 1
ATOM 3677 C C . GLU A 1 458 ? 1.096 -45.984 -51.611 1.00 48.69 458 GLU A C 1
ATOM 3679 O O . GLU A 1 458 ? 2.075 -46.450 -52.187 1.00 48.69 458 GLU A O 1
ATOM 3684 N N . HIS A 1 459 ? 0.075 -46.755 -51.226 1.00 50.00 459 HIS A N 1
ATOM 3685 C CA . HIS A 1 459 ? -0.326 -47.922 -52.013 1.00 50.00 459 HIS A CA 1
ATOM 3686 C C . HIS A 1 459 ? -1.822 -48.257 -51.868 1.00 50.00 459 HIS A C 1
ATOM 3688 O O . HIS A 1 459 ? -2.345 -48.526 -50.793 1.00 50.00 459 HIS A O 1
ATOM 3694 N N . ARG A 1 460 ? -2.468 -48.217 -53.042 1.00 44.62 460 ARG A N 1
ATOM 3695 C CA . ARG A 1 460 ? -3.797 -48.680 -53.486 1.00 44.62 460 ARG A CA 1
ATOM 3696 C C . ARG A 1 460 ? -4.414 -49.883 -52.750 1.00 44.62 460 ARG A C 1
ATOM 3698 O O . ARG A 1 460 ? -3.740 -50.887 -52.560 1.00 44.62 460 ARG A O 1
ATOM 3705 N N . THR A 1 461 ? -5.753 -49.895 -52.636 1.00 39.97 461 THR A N 1
ATOM 3706 C CA . THR A 1 461 ? -6.696 -50.755 -53.421 1.00 39.97 461 THR A CA 1
ATOM 3707 C C . THR A 1 461 ? -8.184 -50.460 -53.079 1.00 39.97 461 THR A C 1
ATOM 3709 O O . THR A 1 461 ? -8.428 -49.692 -52.152 1.00 39.97 461 THR A O 1
ATOM 3712 N N . PRO A 1 462 ? -9.178 -50.925 -53.884 1.00 58.41 462 PRO A N 1
ATOM 3713 C CA . PRO A 1 462 ? -10.360 -50.123 -54.226 1.00 58.41 462 PRO A CA 1
ATOM 3714 C C . PRO A 1 462 ? -11.735 -50.661 -53.762 1.00 58.41 462 PRO A C 1
ATOM 3716 O O . PRO A 1 462 ? -11.888 -51.826 -53.423 1.00 58.41 462 PRO A O 1
ATOM 3719 N N . HIS A 1 463 ? -12.737 -49.784 -53.940 1.00 42.25 463 HIS A N 1
ATOM 3720 C CA . HIS A 1 463 ? -14.188 -50.008 -54.101 1.00 42.25 463 HIS A CA 1
ATOM 3721 C C . HIS A 1 463 ? -14.991 -50.617 -52.938 1.00 42.25 463 HIS A C 1
ATOM 3723 O O . HIS A 1 463 ? -14.830 -51.784 -52.623 1.00 42.25 463 HIS A O 1
ATOM 3729 N N . THR A 1 464 ? -16.022 -49.897 -52.462 1.00 35.03 464 THR A N 1
ATOM 3730 C CA . THR A 1 464 ? -17.451 -50.251 -52.665 1.00 35.03 464 THR A CA 1
ATOM 3731 C C . THR A 1 464 ? -18.350 -49.010 -52.448 1.00 35.03 464 THR A C 1
ATOM 3733 O O . THR A 1 464 ? -18.049 -48.152 -51.626 1.00 35.03 464 THR A O 1
ATOM 3736 N N . ARG A 1 465 ? -19.414 -48.895 -53.259 1.00 40.03 465 ARG A N 1
ATOM 3737 C CA . ARG A 1 465 ? -20.448 -47.835 -53.323 1.00 40.03 465 ARG A CA 1
ATOM 3738 C C . ARG A 1 465 ? -21.560 -47.982 -52.257 1.00 40.03 465 ARG A C 1
ATOM 3740 O O . ARG A 1 465 ? -21.732 -49.071 -51.727 1.00 40.03 465 ARG A O 1
ATOM 3747 N N . HIS A 1 466 ? -22.398 -46.926 -52.183 1.00 35.88 466 HIS A N 1
ATOM 3748 C CA . HIS A 1 466 ? -23.760 -46.770 -51.598 1.00 35.88 466 HIS A CA 1
ATOM 3749 C C . HIS A 1 466 ? -23.819 -46.231 -50.163 1.00 35.88 466 HIS A C 1
ATOM 3751 O O . HIS A 1 466 ? -23.072 -46.694 -49.321 1.00 35.88 466 HIS A O 1
ATOM 3757 N N . ASN A 1 467 ? -24.718 -45.327 -49.757 1.00 38.06 467 ASN A N 1
ATOM 3758 C CA . ASN A 1 467 ? -25.666 -44.373 -50.364 1.00 38.06 467 ASN A CA 1
ATOM 3759 C C . ASN A 1 467 ? -25.980 -43.338 -49.235 1.00 38.06 467 ASN A C 1
ATOM 3761 O O . ASN A 1 467 ? -25.582 -43.569 -48.093 1.00 38.06 467 ASN A O 1
ATOM 3765 N N . PRO A 1 468 ? -26.656 -42.208 -49.502 1.00 66.06 468 PRO A N 1
ATOM 3766 C CA . PRO A 1 468 ? -26.734 -41.058 -48.597 1.00 66.06 468 PRO A CA 1
ATOM 3767 C C . PRO A 1 468 ? -27.879 -41.183 -47.584 1.00 66.06 468 PRO A C 1
ATOM 3769 O O . PRO A 1 468 ? -28.834 -41.900 -47.864 1.00 66.06 468 PRO A O 1
ATOM 3772 N N . LEU A 1 469 ? -27.823 -40.419 -46.481 1.00 34.12 469 LEU A N 1
ATOM 3773 C CA . LEU A 1 469 ? -28.984 -39.756 -45.858 1.00 34.12 469 LEU A CA 1
ATOM 3774 C C . LEU A 1 469 ? -28.588 -38.873 -44.652 1.00 34.12 469 LEU A C 1
ATOM 3776 O O . LEU A 1 469 ? -27.971 -39.325 -43.696 1.00 34.12 469 LEU A O 1
ATOM 3780 N N . SER A 1 470 ? -29.028 -37.615 -44.743 1.00 35.50 470 SER A N 1
ATOM 3781 C CA . SER A 1 470 ? -29.645 -36.778 -43.700 1.00 35.50 470 SER A CA 1
ATOM 3782 C C . SER A 1 470 ? -28.932 -36.440 -42.374 1.00 35.50 470 SER A C 1
ATOM 3784 O O . SER A 1 470 ? -28.805 -37.267 -41.480 1.00 35.50 470 SER A O 1
ATOM 3786 N N . ALA A 1 471 ? -28.796 -35.118 -42.207 1.00 33.09 471 ALA A N 1
ATOM 3787 C CA . ALA A 1 471 ? -29.330 -34.310 -41.101 1.00 33.09 471 ALA A CA 1
ATOM 3788 C C . ALA A 1 471 ? -28.437 -33.937 -39.901 1.00 33.09 471 ALA A C 1
ATOM 3790 O O . ALA A 1 471 ? -27.745 -34.747 -39.299 1.00 33.09 471 ALA A O 1
ATOM 3791 N N . SER A 1 472 ? -28.659 -32.677 -39.500 1.00 35.34 472 SER A N 1
ATOM 3792 C CA . SER A 1 472 ? -28.426 -32.063 -38.189 1.00 35.34 472 SER A CA 1
ATOM 3793 C C . SER A 1 472 ? -27.085 -31.351 -37.974 1.00 35.34 472 SER A C 1
ATOM 3795 O O . SER A 1 472 ? -26.222 -31.819 -37.238 1.00 35.34 472 SER A O 1
ATOM 3797 N N . MET A 1 473 ? -26.985 -30.130 -38.515 1.00 34.97 473 MET A N 1
ATOM 3798 C CA . MET A 1 473 ? -26.163 -29.075 -37.912 1.00 34.97 473 MET A CA 1
ATOM 3799 C C . MET A 1 473 ? -26.851 -28.586 -36.630 1.00 34.97 473 MET A C 1
ATOM 3801 O O . MET A 1 473 ? -28.009 -28.171 -36.666 1.00 34.97 473 MET A O 1
ATOM 3805 N N . LYS A 1 474 ? -26.137 -28.649 -35.506 1.00 33.84 474 LYS A N 1
ATOM 3806 C CA . LYS A 1 474 ? -26.424 -27.874 -34.298 1.00 33.84 474 LYS A CA 1
ATOM 3807 C C . LYS A 1 474 ? -25.174 -27.075 -33.953 1.00 33.84 474 LYS A C 1
ATOM 3809 O O . LYS A 1 474 ? -24.087 -27.642 -33.862 1.00 33.84 474 LYS A O 1
ATOM 3814 N N . ASP A 1 475 ? -25.371 -25.775 -33.797 1.00 42.16 475 ASP A N 1
ATOM 3815 C CA . ASP A 1 475 ? -24.394 -24.797 -33.330 1.00 42.16 475 ASP A CA 1
ATOM 3816 C C . ASP A 1 475 ? -23.887 -25.127 -31.917 1.00 42.16 475 ASP A C 1
ATOM 3818 O O . ASP A 1 475 ? -24.668 -25.610 -31.089 1.00 42.16 475 ASP A O 1
ATOM 3822 N N . PRO A 1 476 ? -22.635 -24.785 -31.569 1.00 40.50 476 PRO A N 1
ATOM 3823 C CA . PRO A 1 476 ? -22.255 -24.585 -30.186 1.00 40.50 476 PRO A CA 1
ATOM 3824 C C . PRO A 1 476 ? -22.309 -23.091 -29.844 1.00 40.50 476 PRO A C 1
ATOM 3826 O O . PRO A 1 476 ? -21.468 -22.293 -30.256 1.00 40.50 476 PRO A O 1
ATOM 3829 N N . VAL A 1 477 ? -23.315 -22.741 -29.045 1.00 33.94 477 VAL A N 1
ATOM 3830 C CA . VAL A 1 477 ? -23.371 -21.511 -28.252 1.00 33.94 477 VAL A CA 1
ATOM 3831 C C . VAL A 1 477 ? -22.253 -21.558 -27.206 1.00 33.94 477 VAL A C 1
ATOM 3833 O O . VAL A 1 477 ? -22.129 -22.523 -26.451 1.00 33.94 477 VAL A O 1
ATOM 3836 N N . SER A 1 478 ? -21.434 -20.510 -27.165 1.00 32.28 478 SER A N 1
ATOM 3837 C CA . SER A 1 478 ? -20.408 -20.286 -26.151 1.00 32.28 478 SER A CA 1
ATOM 3838 C C . SER A 1 478 ? -21.051 -19.900 -24.815 1.00 32.28 478 SER A C 1
ATOM 3840 O O . SER A 1 478 ? -21.556 -18.787 -24.667 1.00 32.28 478 SER A O 1
ATOM 3842 N N . ASN A 1 479 ? -21.011 -20.804 -23.835 1.00 29.84 479 ASN A N 1
ATOM 3843 C CA . ASN A 1 479 ? -21.349 -20.505 -22.445 1.00 29.84 479 ASN A CA 1
ATOM 3844 C C . ASN A 1 479 ? -20.151 -19.855 -21.741 1.00 29.84 479 ASN A C 1
ATOM 3846 O O . ASN A 1 479 ? -19.119 -20.494 -21.532 1.00 29.84 479 ASN A O 1
ATOM 3850 N N . HIS A 1 480 ? -20.320 -18.596 -21.341 1.00 32.00 480 HIS A N 1
ATOM 3851 C CA . HIS A 1 480 ? -19.475 -17.928 -20.357 1.00 32.00 480 HIS A CA 1
ATOM 3852 C C . HIS A 1 480 ? -19.622 -18.614 -18.989 1.00 32.00 480 HIS A C 1
ATOM 3854 O O . HIS A 1 480 ? -20.730 -18.831 -18.501 1.00 32.00 480 HIS A O 1
ATOM 3860 N N . HIS A 1 481 ? -18.496 -18.962 -18.367 1.00 29.42 481 HIS A N 1
ATOM 3861 C CA . HIS A 1 481 ? -18.441 -19.423 -16.984 1.00 29.42 481 HIS A CA 1
ATOM 3862 C C . HIS A 1 481 ? -18.626 -18.241 -16.027 1.00 29.42 481 HIS A C 1
ATOM 3864 O O . HIS A 1 481 ? -17.697 -17.471 -15.808 1.00 29.42 481 HIS A O 1
ATOM 3870 N N . SER A 1 482 ? -19.822 -18.137 -15.447 1.00 30.03 482 SER A N 1
ATOM 3871 C CA . SER A 1 482 ? -20.050 -17.434 -14.185 1.00 30.03 482 SER A CA 1
ATOM 3872 C C . SER A 1 482 ? -19.738 -18.412 -13.048 1.00 30.03 482 SER A C 1
ATOM 3874 O O . SER A 1 482 ? -20.403 -19.443 -12.913 1.00 30.03 482 SER A O 1
ATOM 3876 N N . ARG A 1 483 ? -18.674 -18.154 -12.282 1.00 28.56 483 ARG A N 1
ATOM 3877 C CA . ARG A 1 483 ? -18.353 -18.909 -11.064 1.00 28.56 483 ARG A CA 1
ATOM 3878 C C . ARG A 1 483 ? -19.114 -18.280 -9.897 1.00 28.56 483 ARG A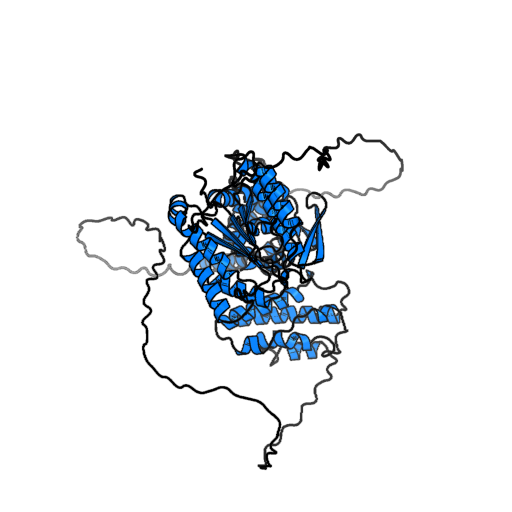 C 1
ATOM 3880 O O . ARG A 1 483 ? -18.637 -17.337 -9.284 1.00 28.56 483 ARG A O 1
ATOM 3887 N N . HIS A 1 484 ? -20.286 -18.833 -9.592 1.00 30.12 484 HIS A N 1
ATOM 3888 C CA . HIS A 1 484 ? -20.921 -18.676 -8.286 1.00 30.12 484 HIS A CA 1
ATOM 3889 C C . HIS A 1 484 ? -20.264 -19.637 -7.287 1.00 30.12 484 HIS A C 1
ATOM 3891 O O . HIS A 1 484 ? -20.295 -20.854 -7.481 1.00 30.12 484 HIS A O 1
ATOM 3897 N N . ASN A 1 485 ? -19.700 -19.094 -6.208 1.00 30.12 485 ASN A N 1
ATOM 3898 C CA . ASN A 1 485 ? -19.328 -19.863 -5.025 1.00 30.12 485 ASN A CA 1
ATOM 3899 C C . ASN A 1 485 ? -20.587 -20.117 -4.181 1.00 30.12 485 ASN A C 1
ATOM 3901 O O . ASN A 1 485 ? -21.064 -19.237 -3.473 1.00 30.12 485 ASN A O 1
ATOM 3905 N N . HIS A 1 486 ? -21.11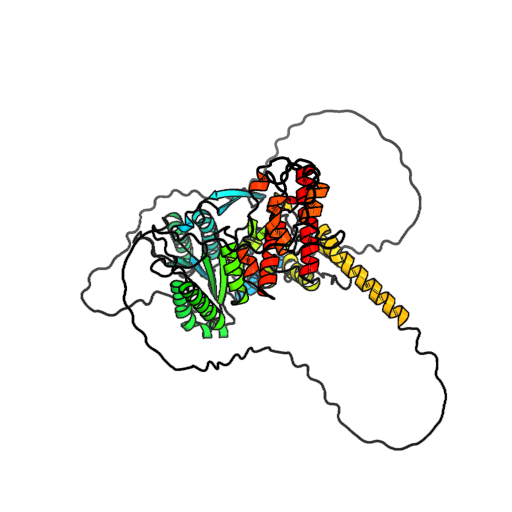8 -21.338 -4.244 1.00 29.86 486 HIS A N 1
ATOM 3906 C CA . HIS A 1 486 ? -22.021 -21.867 -3.223 1.00 29.86 486 HIS A CA 1
ATOM 3907 C C . HIS A 1 486 ? -21.193 -22.645 -2.194 1.00 29.86 486 HIS A C 1
ATOM 3909 O O . HIS A 1 486 ? -20.806 -23.783 -2.452 1.00 29.86 486 HIS A O 1
ATOM 3915 N N . PHE A 1 487 ? -20.963 -22.065 -1.016 1.00 28.11 487 PHE A N 1
ATOM 3916 C CA . PHE A 1 487 ? -20.614 -22.830 0.182 1.00 28.11 487 PHE A CA 1
ATOM 3917 C C . PHE A 1 487 ? -21.829 -22.859 1.109 1.00 28.11 487 PHE A C 1
ATOM 3919 O O . PHE A 1 487 ? -22.130 -21.899 1.812 1.00 28.11 487 PHE A O 1
ATOM 3926 N N . ALA A 1 488 ? -22.562 -23.972 1.062 1.00 30.00 488 ALA A N 1
ATOM 3927 C CA . ALA A 1 488 ? -23.616 -24.287 2.013 1.00 30.00 488 ALA A CA 1
ATOM 3928 C C . ALA A 1 488 ? -23.031 -25.064 3.199 1.00 30.00 488 ALA A C 1
ATOM 3930 O O . ALA A 1 488 ? -22.222 -25.979 3.042 1.00 30.00 488 ALA A O 1
ATOM 3931 N N . ALA A 1 489 ? -23.470 -24.664 4.387 1.00 33.62 489 ALA A N 1
ATOM 3932 C CA . ALA A 1 489 ? -23.062 -25.157 5.687 1.00 33.62 489 ALA A CA 1
ATOM 3933 C C . ALA A 1 489 ? -23.469 -26.615 5.959 1.00 33.62 489 ALA A C 1
ATOM 3935 O O . ALA A 1 489 ? -24.619 -26.995 5.761 1.00 33.62 489 ALA A O 1
ATOM 3936 N N . THR A 1 490 ? -22.557 -27.375 6.572 1.00 31.89 490 THR A N 1
ATOM 3937 C CA . THR A 1 490 ? -22.888 -28.500 7.463 1.00 31.89 490 THR A CA 1
ATOM 3938 C C . THR A 1 490 ? -21.790 -28.654 8.517 1.00 31.89 490 THR A C 1
ATOM 3940 O O . THR A 1 490 ? -20.836 -29.402 8.326 1.00 31.89 490 THR A O 1
ATOM 3943 N N . MET A 1 491 ? -21.927 -27.955 9.645 1.00 30.67 491 MET A N 1
ATOM 3944 C CA . MET A 1 491 ? -21.212 -28.283 10.883 1.00 30.67 491 MET A CA 1
ATOM 3945 C C . MET A 1 491 ? -22.119 -29.195 11.714 1.00 30.67 491 MET A C 1
ATOM 3947 O O . MET A 1 491 ? -23.206 -28.795 12.126 1.00 30.67 491 MET A O 1
ATOM 3951 N N . ARG A 1 492 ? -21.688 -30.444 11.920 1.00 31.53 492 ARG A N 1
ATOM 3952 C CA . ARG A 1 492 ? -22.269 -31.366 12.903 1.00 31.53 492 ARG A CA 1
ATOM 3953 C C . ARG A 1 492 ? -21.571 -31.155 14.244 1.00 31.53 492 ARG A C 1
ATOM 3955 O O . ARG A 1 492 ? -20.349 -31.232 14.315 1.00 31.53 492 ARG A O 1
ATOM 3962 N N . GLU A 1 493 ? -22.360 -30.944 15.291 1.00 33.00 493 GLU A N 1
ATOM 3963 C CA . GLU A 1 493 ? -21.913 -31.016 16.684 1.00 33.00 493 GLU A CA 1
ATOM 3964 C C . GLU A 1 493 ? -21.422 -32.423 17.062 1.00 33.00 493 GLU A C 1
ATOM 3966 O O . GLU A 1 493 ? -21.983 -33.423 16.600 1.00 33.00 493 GLU A O 1
ATOM 3971 N N . PRO A 1 494 ? -20.492 -32.512 18.026 1.00 38.62 494 PRO A N 1
ATOM 3972 C CA . PRO A 1 494 ? -20.458 -33.617 18.965 1.00 38.62 494 PRO A CA 1
ATOM 3973 C C . PRO A 1 494 ? -20.751 -33.129 20.388 1.00 38.62 494 PRO A C 1
ATOM 3975 O O . PRO A 1 494 ? -19.951 -32.466 21.047 1.00 38.62 494 PRO A O 1
ATOM 3978 N N . THR A 1 495 ? -21.911 -33.546 20.882 1.00 32.81 495 THR A N 1
ATOM 3979 C CA . THR A 1 495 ? -22.260 -33.623 22.299 1.00 32.81 495 THR A CA 1
ATOM 3980 C C . THR A 1 495 ? -21.347 -34.599 23.052 1.00 32.81 495 THR A C 1
ATOM 3982 O O . THR A 1 495 ? -21.164 -35.726 22.593 1.00 32.81 495 THR A O 1
ATOM 3985 N N . GLY A 1 496 ? -20.928 -34.247 24.276 1.00 30.17 496 GLY A N 1
ATOM 3986 C CA . GLY A 1 496 ? -20.837 -35.236 25.363 1.00 30.17 496 GLY A CA 1
ATOM 3987 C C . GLY A 1 496 ? -19.598 -35.231 26.269 1.00 30.17 496 GLY A C 1
ATOM 3988 O O . GLY A 1 496 ? -18.638 -35.929 25.987 1.00 30.17 496 GLY A O 1
ATOM 3989 N N . HIS A 1 497 ? -19.762 -34.595 27.442 1.00 32.03 497 HIS A N 1
ATOM 3990 C CA . HIS A 1 497 ? -19.280 -34.991 28.790 1.00 32.03 497 HIS A CA 1
ATOM 3991 C C . HIS A 1 497 ? -17.750 -34.976 29.040 1.00 32.03 497 HIS A C 1
ATOM 3993 O O . HIS A 1 497 ? -16.972 -35.533 28.290 1.00 32.03 497 HIS A O 1
ATOM 3999 N N . ARG A 1 498 ? -17.222 -34.427 30.145 1.00 28.53 498 ARG A N 1
ATOM 4000 C CA . ARG A 1 498 ? -17.518 -34.788 31.543 1.00 28.53 498 ARG A CA 1
ATOM 4001 C C . ARG A 1 498 ? -16.819 -33.808 32.510 1.00 28.53 498 ARG A C 1
ATOM 4003 O O . ARG A 1 498 ? -15.676 -33.429 32.295 1.00 28.53 498 ARG A O 1
ATOM 4010 N N . ARG A 1 499 ? -17.515 -33.459 33.598 1.00 32.28 499 ARG A N 1
ATOM 4011 C CA . ARG A 1 499 ? -17.025 -32.728 34.785 1.00 32.28 499 ARG A CA 1
ATOM 4012 C C . ARG A 1 499 ? -15.783 -33.372 35.415 1.00 32.28 499 ARG A C 1
ATOM 4014 O O . ARG A 1 499 ? -15.851 -34.559 35.720 1.00 32.28 499 ARG A O 1
ATOM 4021 N N . THR A 1 500 ? -14.831 -32.541 35.842 1.00 31.11 500 THR A N 1
ATOM 4022 C CA . THR A 1 500 ? -14.200 -32.621 37.175 1.00 31.11 500 THR A CA 1
ATOM 4023 C C . THR A 1 500 ? -13.770 -31.229 37.642 1.00 31.11 500 THR A C 1
ATOM 4025 O O . THR A 1 500 ? -12.949 -30.570 37.015 1.00 31.11 500 THR A O 1
ATOM 4028 N N . THR A 1 501 ? -14.363 -30.799 38.750 1.00 35.06 501 THR A N 1
ATOM 4029 C CA . THR A 1 501 ? -13.934 -29.721 39.651 1.00 35.06 501 THR A CA 1
ATOM 4030 C C . THR A 1 501 ? -12.578 -30.037 40.280 1.00 35.06 501 THR A C 1
ATOM 4032 O O . THR A 1 501 ? -12.418 -31.184 40.675 1.00 35.06 501 THR A O 1
ATOM 4035 N N . PHE A 1 502 ? -11.688 -29.058 40.488 1.00 29.67 502 PHE A N 1
ATOM 4036 C CA . PHE A 1 502 ? -10.893 -28.933 41.725 1.00 29.67 502 PHE A CA 1
ATOM 4037 C C . PHE A 1 502 ? -10.282 -27.529 41.885 1.00 29.67 502 PHE A C 1
ATOM 4039 O O . PHE A 1 502 ? -10.126 -26.781 40.927 1.00 29.67 502 PHE A O 1
ATOM 4046 N N . HIS A 1 503 ? -10.051 -27.205 43.155 1.00 30.73 503 HIS A N 1
ATOM 4047 C CA . HIS A 1 503 ? -9.792 -25.917 43.788 1.00 30.73 503 HIS A CA 1
ATOM 4048 C C . HIS A 1 503 ? -8.428 -25.270 43.497 1.00 30.73 503 HIS A C 1
ATOM 4050 O O . HIS A 1 503 ? -7.448 -25.937 43.179 1.00 30.73 503 HIS A O 1
ATOM 4056 N N . ALA A 1 504 ? -8.406 -23.955 43.728 1.00 34.31 504 ALA A N 1
ATOM 4057 C CA . ALA A 1 504 ? -7.240 -23.125 44.005 1.00 34.31 504 ALA A CA 1
ATOM 4058 C C . ALA A 1 504 ? -6.459 -23.598 45.247 1.00 34.31 504 ALA A C 1
ATOM 4060 O O . ALA A 1 504 ? -7.080 -24.051 46.206 1.00 34.31 504 ALA A O 1
ATOM 4061 N N . ASP A 1 505 ? -5.126 -23.466 45.229 1.00 29.11 505 ASP A N 1
ATOM 4062 C CA . ASP A 1 505 ? -4.372 -22.621 46.175 1.00 29.11 505 ASP A CA 1
ATOM 4063 C C . ASP A 1 505 ? -2.840 -22.836 46.111 1.00 29.11 505 ASP A C 1
ATOM 4065 O O . ASP A 1 505 ? -2.345 -23.956 46.105 1.00 29.11 505 ASP A O 1
ATOM 4069 N N . SER A 1 506 ? -2.129 -21.702 46.184 1.00 32.19 506 SER A N 1
ATOM 4070 C CA . SER A 1 506 ? -0.918 -21.447 46.989 1.00 32.19 506 SER A CA 1
ATOM 4071 C C . SER A 1 506 ? 0.453 -22.085 46.670 1.00 32.19 506 SER A C 1
ATOM 4073 O O . SER A 1 506 ? 0.706 -23.255 46.911 1.00 32.19 506 SER A O 1
ATOM 4075 N N . ASN A 1 507 ? 1.390 -21.185 46.333 1.00 31.05 507 ASN A N 1
ATOM 4076 C CA . ASN A 1 507 ? 2.706 -20.942 46.958 1.00 31.05 507 ASN A CA 1
ATOM 4077 C C . ASN A 1 507 ? 3.747 -22.067 47.202 1.00 31.05 507 ASN A C 1
ATOM 4079 O O . ASN A 1 507 ? 3.536 -23.017 47.947 1.00 31.05 507 ASN A O 1
ATOM 4083 N N . SER A 1 508 ? 4.983 -21.700 46.821 1.00 32.16 508 SER A N 1
ATOM 4084 C CA . SER A 1 508 ? 6.268 -21.859 47.539 1.00 32.16 508 SER A CA 1
ATOM 4085 C C . SER A 1 508 ? 7.307 -22.898 47.063 1.00 32.16 508 SER A C 1
ATOM 4087 O O . SER A 1 508 ? 7.076 -24.096 47.002 1.00 32.16 508 SER A O 1
ATOM 4089 N N . HIS A 1 509 ? 8.499 -22.339 46.804 1.00 32.00 509 HIS A N 1
ATOM 4090 C CA . HIS A 1 509 ? 9.844 -22.760 47.219 1.00 32.00 509 HIS A CA 1
ATOM 4091 C C . HIS A 1 509 ? 10.460 -24.112 46.793 1.00 32.00 509 HIS A C 1
ATOM 4093 O O . HIS A 1 509 ? 10.094 -25.184 47.248 1.00 32.00 509 HIS A O 1
ATOM 4099 N N . THR A 1 510 ? 11.562 -23.966 46.037 1.00 34.03 510 THR A N 1
ATOM 4100 C CA . THR A 1 510 ? 12.885 -24.614 46.194 1.00 34.03 510 THR A CA 1
ATOM 4101 C C . THR A 1 510 ? 12.940 -26.082 46.618 1.00 34.03 510 THR A C 1
ATOM 4103 O O . THR A 1 510 ? 12.740 -26.393 47.787 1.00 34.03 510 THR A O 1
ATOM 4106 N N . SER A 1 511 ? 13.458 -26.946 45.741 1.00 30.78 511 SER A N 1
ATOM 4107 C CA . SER A 1 511 ? 14.653 -27.770 46.019 1.00 30.78 511 SER A CA 1
ATOM 4108 C C . SER A 1 511 ? 14.997 -28.680 44.835 1.00 30.78 511 SER A C 1
ATOM 4110 O O . SER A 1 511 ? 14.154 -29.379 44.282 1.00 30.78 511 SER A O 1
ATOM 4112 N N . SER A 1 512 ? 16.273 -28.664 44.456 1.00 39.03 512 SER A N 1
ATOM 4113 C CA . SER A 1 512 ? 16.898 -29.596 43.519 1.00 39.03 512 SER A CA 1
ATOM 4114 C C . SER A 1 512 ? 16.934 -31.019 44.085 1.00 39.03 512 SER A C 1
ATOM 4116 O O . SER A 1 512 ? 17.207 -31.176 45.278 1.00 39.03 512 SER A O 1
ATOM 4118 N N . PRO A 1 513 ? 16.851 -32.061 43.240 1.00 37.53 513 PRO A N 1
ATOM 4119 C CA . PRO A 1 513 ? 17.385 -33.365 43.590 1.00 37.53 513 PRO A CA 1
ATOM 4120 C C . PRO A 1 513 ? 18.566 -33.759 42.696 1.00 37.53 513 PRO A C 1
ATOM 4122 O O . PRO A 1 513 ? 18.494 -33.811 41.469 1.00 37.53 513 PRO A O 1
ATOM 4125 N N . LEU A 1 514 ? 19.660 -34.082 43.381 1.00 36.78 514 LEU A N 1
ATOM 4126 C CA . LEU A 1 514 ? 20.804 -34.845 42.898 1.00 36.78 514 LEU A CA 1
ATOM 4127 C C . LEU A 1 514 ? 20.338 -36.182 42.304 1.00 36.78 514 LEU A C 1
ATOM 4129 O O . LEU A 1 514 ? 19.771 -37.001 43.028 1.00 36.78 514 LEU A O 1
ATOM 4133 N N . PHE A 1 515 ? 20.661 -36.446 41.034 1.00 35.75 515 PHE A N 1
ATOM 4134 C CA . PHE A 1 515 ? 20.604 -37.797 40.475 1.00 35.75 515 PHE A CA 1
ATOM 4135 C C . PHE A 1 515 ? 21.994 -38.364 40.201 1.00 35.75 515 PHE A C 1
ATOM 4137 O O . PHE A 1 515 ? 22.905 -37.729 39.674 1.00 35.75 515 PHE A O 1
ATOM 4144 N N . ARG A 1 516 ? 22.128 -39.602 40.662 1.00 31.95 516 ARG A N 1
ATOM 4145 C CA . ARG A 1 516 ? 23.337 -40.389 40.837 1.00 31.95 516 ARG A CA 1
ATOM 4146 C C . ARG A 1 516 ? 23.578 -41.221 39.574 1.00 31.95 516 ARG A C 1
ATOM 4148 O O . ARG A 1 516 ? 22.768 -42.069 39.233 1.00 31.95 516 ARG A O 1
ATOM 4155 N N . ARG A 1 517 ? 24.712 -40.952 38.926 1.00 33.50 517 ARG A N 1
ATOM 4156 C CA . ARG A 1 517 ? 25.654 -41.872 38.258 1.00 33.50 517 ARG A CA 1
ATOM 4157 C C . ARG A 1 517 ? 25.121 -43.277 37.907 1.00 33.50 517 ARG A C 1
ATOM 4159 O O . ARG A 1 517 ? 25.025 -44.124 38.788 1.00 33.50 517 ARG A O 1
ATOM 4166 N N . ASN A 1 518 ? 24.972 -43.554 36.610 1.00 34.75 518 ASN A N 1
ATOM 4167 C CA . ASN A 1 518 ? 25.188 -44.889 36.052 1.00 34.75 518 ASN A CA 1
ATOM 4168 C C . ASN A 1 518 ? 26.157 -44.786 34.872 1.00 34.75 518 ASN A C 1
ATOM 4170 O O . ASN A 1 518 ? 25.937 -44.042 33.921 1.00 34.75 518 ASN A O 1
ATOM 4174 N N . SER A 1 519 ? 27.266 -45.505 35.007 1.00 37.25 519 SER A N 1
ATOM 4175 C CA . SER A 1 519 ? 28.359 -45.594 34.052 1.00 37.25 519 SER A CA 1
ATOM 4176 C C . SER A 1 519 ? 28.109 -46.784 33.128 1.00 37.25 519 SER A C 1
ATOM 4178 O O . SER A 1 519 ? 28.071 -47.917 33.604 1.00 37.25 519 SER A O 1
ATOM 4180 N N . SER A 1 520 ? 28.020 -46.553 31.823 1.00 35.84 520 SER A N 1
ATOM 4181 C CA . SER A 1 520 ? 28.200 -47.592 30.806 1.00 35.84 520 SER A CA 1
ATOM 4182 C C . SER A 1 520 ? 29.179 -47.079 29.760 1.00 35.84 520 SER A C 1
ATOM 4184 O O . SER A 1 520 ? 29.010 -46.003 29.193 1.00 35.84 520 SER A O 1
ATOM 4186 N N . ALA A 1 521 ? 30.262 -47.833 29.623 1.00 40.56 521 ALA A N 1
ATOM 4187 C CA . ALA A 1 521 ? 31.426 -47.551 28.811 1.00 40.56 521 ALA A CA 1
ATOM 4188 C C . ALA A 1 521 ? 31.196 -47.855 27.322 1.00 40.56 521 ALA A C 1
ATOM 4190 O O . ALA A 1 521 ? 30.320 -48.641 26.973 1.00 40.56 521 ALA A O 1
ATOM 4191 N N . ASN A 1 522 ? 32.118 -47.316 26.519 1.00 44.62 522 ASN A N 1
ATOM 4192 C CA . ASN A 1 522 ? 32.392 -47.579 25.105 1.00 44.62 522 ASN A CA 1
ATOM 4193 C C . ASN A 1 522 ? 31.470 -46.923 24.077 1.00 44.62 522 ASN A C 1
ATOM 4195 O O . ASN A 1 522 ? 30.604 -47.573 23.518 1.00 44.62 522 ASN A O 1
ATOM 4199 N N . GLU A 1 523 ? 31.826 -45.693 23.707 1.00 38.59 523 GLU A N 1
ATOM 4200 C CA . GLU A 1 523 ? 32.080 -45.322 22.311 1.00 38.59 523 GLU A CA 1
ATOM 4201 C C . GLU A 1 523 ? 33.044 -44.125 22.308 1.00 38.59 523 GLU A C 1
ATOM 4203 O O . GLU A 1 523 ? 32.863 -43.156 23.043 1.00 38.59 523 GLU A O 1
ATOM 4208 N N . ARG A 1 524 ? 34.161 -44.242 21.578 1.00 37.84 524 ARG A N 1
ATOM 4209 C CA . ARG A 1 524 ? 35.164 -43.174 21.444 1.00 37.84 524 ARG A CA 1
ATOM 4210 C C . ARG A 1 524 ? 34.552 -42.051 20.596 1.00 37.84 524 ARG A C 1
ATOM 4212 O O . ARG A 1 524 ? 34.268 -42.323 19.432 1.00 37.84 524 ARG A O 1
ATOM 4219 N N . PRO A 1 525 ? 34.415 -40.813 21.099 1.00 43.00 525 PRO A N 1
ATOM 4220 C CA . PRO A 1 525 ? 34.134 -39.689 20.229 1.00 43.00 525 PRO A CA 1
ATOM 4221 C C . PRO A 1 525 ? 35.396 -39.398 19.418 1.00 43.00 525 PRO A C 1
ATOM 4223 O O . PRO A 1 525 ? 36.486 -39.230 19.975 1.00 43.00 525 PRO A O 1
ATOM 4226 N N . GLU A 1 526 ? 35.248 -39.393 18.097 1.00 39.53 526 GLU A N 1
ATOM 4227 C CA . GLU A 1 526 ? 36.259 -38.866 17.194 1.00 39.53 526 GLU A CA 1
ATOM 4228 C C . GLU A 1 526 ? 36.646 -37.451 17.639 1.00 39.53 526 GLU A C 1
ATOM 4230 O O . GLU A 1 526 ? 35.806 -36.617 17.979 1.00 39.53 526 GLU A O 1
ATOM 4235 N N . SER A 1 527 ? 37.951 -37.209 17.675 1.00 40.88 527 SER A N 1
ATOM 4236 C CA . SER A 1 527 ? 38.576 -35.938 18.012 1.00 40.88 527 SER A CA 1
ATOM 4237 C C . SER A 1 527 ? 37.907 -34.783 17.252 1.00 40.88 527 SER A C 1
ATOM 4239 O O . SER A 1 527 ? 37.673 -34.924 16.047 1.00 40.88 527 SER A O 1
ATOM 4241 N N . PRO A 1 528 ? 37.656 -33.619 17.881 1.00 47.44 528 PRO A N 1
ATOM 4242 C CA . PRO A 1 528 ? 37.152 -32.459 17.164 1.00 47.44 528 PRO A CA 1
ATOM 4243 C C . PRO A 1 528 ? 38.167 -32.103 16.078 1.00 47.44 528 PRO A C 1
ATOM 4245 O O . PRO A 1 528 ? 39.316 -31.763 16.370 1.00 47.44 528 PRO A O 1
ATOM 4248 N N . ARG A 1 529 ? 37.750 -32.242 14.813 1.00 43.75 529 ARG A N 1
ATOM 4249 C CA . ARG A 1 529 ? 38.508 -31.779 13.649 1.00 43.75 529 ARG A CA 1
ATOM 4250 C C . ARG A 1 529 ? 38.985 -30.362 13.953 1.00 43.75 529 ARG A C 1
ATOM 4252 O O . ARG A 1 529 ? 38.177 -29.522 14.349 1.00 43.75 529 ARG A O 1
ATOM 4259 N N . SER A 1 530 ? 40.286 -30.116 13.808 1.00 46.06 530 SER A N 1
ATOM 4260 C CA . SER A 1 530 ? 40.873 -28.786 13.948 1.00 46.06 530 SER A CA 1
ATOM 4261 C C . SER A 1 530 ? 40.074 -27.820 13.076 1.00 46.06 530 SER A C 1
ATOM 4263 O O . SER A 1 530 ? 40.152 -27.901 11.848 1.00 46.06 530 SER A O 1
ATOM 4265 N N . ARG A 1 531 ? 39.252 -26.963 13.697 1.00 53.72 531 ARG A N 1
ATOM 4266 C CA . ARG A 1 531 ? 38.534 -25.903 12.989 1.00 53.72 531 ARG A CA 1
ATOM 4267 C C . ARG A 1 531 ? 39.605 -25.064 12.298 1.00 53.72 531 ARG A C 1
ATOM 4269 O O . ARG A 1 531 ? 40.455 -24.478 12.964 1.00 53.72 531 ARG A O 1
ATOM 4276 N N . SER A 1 532 ? 39.622 -25.116 10.969 1.00 52.69 532 SER A N 1
ATOM 4277 C CA . SER A 1 532 ? 40.448 -24.261 10.123 1.00 52.69 532 SER A CA 1
ATOM 4278 C C . SER A 1 532 ? 40.310 -22.817 10.593 1.00 52.69 532 SER A C 1
ATOM 4280 O O . SER A 1 532 ? 39.207 -22.400 10.947 1.00 52.69 532 SER A O 1
ATOM 4282 N N . ASN A 1 533 ? 41.426 -22.091 10.623 1.00 53.69 533 ASN A N 1
ATOM 4283 C CA . ASN A 1 533 ? 41.508 -20.729 11.141 1.00 53.69 533 ASN A CA 1
ATOM 4284 C C . ASN A 1 533 ? 40.344 -19.871 10.589 1.00 53.69 533 ASN A C 1
ATOM 4286 O O . ASN A 1 533 ? 40.275 -19.701 9.371 1.00 53.69 533 ASN A O 1
ATOM 4290 N N . PRO A 1 534 ? 39.439 -19.339 11.432 1.00 59.78 534 PRO A N 1
ATOM 4291 C CA . PRO A 1 534 ? 38.229 -18.613 11.014 1.00 59.78 534 PRO A CA 1
ATOM 4292 C C . PRO A 1 534 ? 38.511 -17.215 10.424 1.00 59.78 534 PRO A C 1
ATOM 4294 O O . PRO A 1 534 ? 37.654 -16.341 10.449 1.00 59.78 534 PRO A O 1
ATOM 4297 N N . HIS A 1 535 ? 39.720 -16.988 9.907 1.00 77.31 535 HIS A N 1
ATOM 4298 C CA . HIS A 1 535 ? 40.170 -15.699 9.381 1.00 77.31 535 HIS A CA 1
ATOM 4299 C C . HIS A 1 535 ? 40.013 -15.563 7.861 1.00 77.31 535 HIS A C 1
ATOM 4301 O O . HIS A 1 535 ? 40.216 -14.471 7.341 1.00 77.31 535 HIS A O 1
ATOM 4307 N N . ASP A 1 536 ? 39.672 -16.634 7.138 1.00 93.06 536 ASP A N 1
ATOM 4308 C CA . ASP A 1 536 ? 39.411 -16.558 5.696 1.00 93.06 536 ASP A CA 1
ATOM 4309 C C . ASP A 1 536 ? 37.906 -16.428 5.434 1.00 93.06 536 ASP A C 1
ATOM 4311 O O . ASP A 1 536 ? 37.135 -17.365 5.673 1.00 93.06 536 ASP A O 1
ATOM 4315 N N . LEU A 1 537 ? 37.502 -15.266 4.913 1.00 94.69 537 LEU A N 1
ATOM 4316 C CA . LEU A 1 537 ? 36.117 -14.951 4.578 1.00 94.69 537 LEU A CA 1
ATOM 4317 C C . LEU A 1 537 ? 35.506 -15.983 3.622 1.00 94.69 537 LEU A C 1
ATOM 4319 O O . LEU A 1 537 ? 34.357 -16.367 3.810 1.00 94.69 537 LEU A O 1
ATOM 4323 N N . ASN A 1 538 ? 36.274 -16.495 2.653 1.00 94.81 538 ASN A N 1
ATOM 4324 C CA . ASN A 1 538 ? 35.777 -17.484 1.691 1.00 94.81 538 ASN A CA 1
ATOM 4325 C C . ASN A 1 538 ? 35.470 -18.827 2.354 1.00 94.81 538 ASN A C 1
ATOM 4327 O O . ASN A 1 538 ? 34.543 -19.533 1.957 1.00 94.81 538 ASN A O 1
ATOM 4331 N N . VAL A 1 539 ? 36.262 -19.203 3.359 1.00 94.44 539 VAL A N 1
ATOM 4332 C CA . VAL A 1 539 ? 36.028 -20.428 4.127 1.00 94.44 539 VAL A CA 1
ATOM 4333 C C . VAL A 1 539 ? 34.796 -20.252 5.011 1.00 94.44 539 VAL A C 1
ATOM 4335 O O . VAL A 1 539 ? 33.962 -21.154 5.062 1.00 94.44 539 VAL A O 1
ATOM 4338 N N . ALA A 1 540 ? 34.643 -19.092 5.658 1.00 94.94 540 ALA A N 1
ATOM 4339 C CA . ALA A 1 540 ? 33.480 -18.785 6.488 1.00 94.94 540 ALA A CA 1
ATOM 4340 C C . ALA A 1 540 ? 32.171 -18.801 5.678 1.00 94.94 540 ALA A C 1
ATOM 4342 O O . ALA A 1 540 ? 31.240 -19.525 6.031 1.00 94.94 540 ALA A O 1
ATOM 4343 N N . THR A 1 541 ? 32.121 -18.083 4.553 1.00 96.06 541 THR A N 1
ATOM 4344 C CA . THR A 1 541 ? 30.927 -18.003 3.697 1.00 96.06 541 THR A CA 1
ATOM 4345 C C . THR A 1 541 ? 30.579 -19.342 3.051 1.00 96.06 541 THR A C 1
ATOM 4347 O O . THR A 1 541 ? 29.403 -19.710 2.986 1.00 96.06 541 THR A O 1
ATOM 4350 N N . ARG A 1 542 ? 31.582 -20.130 2.642 1.00 95.69 542 ARG A N 1
ATOM 4351 C CA . ARG A 1 542 ? 31.365 -21.483 2.110 1.00 95.69 542 ARG A CA 1
ATOM 4352 C C . ARG A 1 542 ? 30.831 -22.447 3.166 1.00 95.69 542 ARG A C 1
ATOM 4354 O O . ARG A 1 542 ? 29.910 -23.202 2.874 1.00 95.69 542 ARG A O 1
ATOM 4361 N N . ASN A 1 543 ? 31.392 -22.424 4.374 1.00 95.38 543 ASN A N 1
ATOM 4362 C CA . ASN A 1 543 ? 30.935 -23.281 5.470 1.00 95.38 543 ASN A CA 1
ATOM 4363 C C . ASN A 1 543 ? 29.515 -22.920 5.922 1.00 95.38 543 ASN A C 1
ATOM 4365 O O . ASN A 1 543 ? 28.742 -23.810 6.265 1.00 95.38 543 ASN A O 1
ATOM 4369 N N . TRP A 1 544 ? 29.167 -21.629 5.910 1.00 97.19 544 TRP A N 1
ATOM 4370 C CA . TRP A 1 544 ? 27.804 -21.184 6.187 1.00 97.19 544 TRP A CA 1
ATOM 4371 C C . TRP A 1 544 ? 26.825 -21.668 5.117 1.00 97.19 544 TRP A C 1
ATOM 4373 O O . TRP A 1 544 ? 25.769 -22.174 5.470 1.00 97.19 544 TRP A O 1
ATOM 4383 N N . SER A 1 545 ? 27.171 -21.568 3.832 1.00 97.31 545 SER A N 1
ATOM 4384 C CA . SER A 1 545 ? 26.227 -21.819 2.733 1.00 97.31 545 SER A CA 1
ATOM 4385 C C . SER A 1 545 ? 26.045 -23.292 2.348 1.00 97.31 545 SER A C 1
ATOM 4387 O O . SER A 1 545 ? 24.970 -23.668 1.883 1.00 97.31 545 SER A O 1
ATOM 4389 N N . HIS A 1 546 ? 27.063 -24.140 2.530 1.00 97.19 546 HIS A N 1
ATOM 4390 C CA . HIS A 1 546 ? 27.102 -25.489 1.955 1.00 97.19 546 HIS A CA 1
ATOM 4391 C C . HIS A 1 546 ? 27.287 -26.596 3.007 1.00 97.19 546 HIS A C 1
ATOM 4393 O O . HIS A 1 546 ? 28.167 -26.513 3.862 1.00 97.19 546 HIS A O 1
ATOM 4399 N N . ARG A 1 547 ? 26.523 -27.694 2.893 1.00 95.56 547 ARG A N 1
ATOM 4400 C CA . ARG A 1 547 ? 26.747 -28.947 3.656 1.00 95.56 547 ARG A CA 1
ATOM 4401 C C . ARG A 1 547 ? 27.858 -29.797 3.042 1.00 95.56 547 ARG A C 1
ATOM 4403 O O . ARG A 1 547 ? 28.637 -30.435 3.748 1.00 95.56 547 ARG A O 1
ATOM 4410 N N . ALA A 1 548 ? 27.921 -29.791 1.715 1.00 94.50 548 ALA A N 1
ATOM 4411 C CA . ALA A 1 548 ? 28.904 -30.479 0.889 1.00 94.50 548 ALA A CA 1
ATOM 4412 C C . ALA A 1 548 ? 29.264 -29.581 -0.311 1.00 94.50 548 ALA A C 1
ATOM 4414 O O . ALA A 1 548 ? 28.539 -28.626 -0.577 1.00 94.50 548 ALA A O 1
ATOM 4415 N N . PRO A 1 549 ? 30.346 -29.845 -1.073 1.00 92.00 549 PRO A N 1
ATOM 4416 C CA . PRO A 1 549 ? 30.863 -28.914 -2.082 1.00 92.00 549 PRO A CA 1
ATOM 4417 C C . PRO A 1 549 ? 29.865 -28.348 -3.102 1.00 92.00 549 PRO A C 1
ATOM 4419 O O . PRO A 1 549 ? 30.165 -27.289 -3.639 1.00 92.00 549 PRO A O 1
ATOM 4422 N N . ASN A 1 550 ? 28.732 -29.020 -3.342 1.00 92.94 550 ASN A N 1
ATOM 4423 C CA . ASN A 1 550 ? 27.671 -28.609 -4.267 1.00 92.94 550 ASN A CA 1
ATOM 4424 C C . ASN A 1 550 ? 26.259 -28.769 -3.659 1.00 92.94 550 ASN A C 1
ATOM 4426 O O . ASN A 1 550 ? 25.292 -28.936 -4.395 1.00 92.94 550 ASN A O 1
ATOM 4430 N N . GLU A 1 551 ? 26.142 -28.821 -2.332 1.00 96.69 551 GLU A N 1
ATOM 4431 C CA . GLU A 1 551 ? 24.858 -28.993 -1.645 1.00 96.69 551 GLU A CA 1
ATOM 4432 C C . GLU A 1 551 ? 24.642 -27.819 -0.694 1.00 96.69 551 GLU A C 1
ATOM 4434 O O . GLU A 1 551 ? 25.312 -27.728 0.342 1.00 96.69 551 GLU A O 1
ATOM 4439 N N . LEU A 1 552 ? 23.734 -26.913 -1.070 1.00 97.50 552 LEU A N 1
ATOM 4440 C CA . LEU A 1 552 ? 23.322 -25.797 -0.224 1.00 97.50 552 LEU A CA 1
ATOM 4441 C C . LEU A 1 552 ? 22.635 -26.311 1.042 1.00 97.50 552 LEU A C 1
ATOM 4443 O O . LEU A 1 552 ? 21.982 -27.356 1.051 1.00 97.50 552 LEU A O 1
ATOM 4447 N N . ARG A 1 553 ? 22.782 -25.565 2.133 1.00 97.88 553 ARG A N 1
ATOM 4448 C CA . ARG A 1 553 ? 21.970 -25.796 3.330 1.00 97.88 553 ARG A CA 1
ATOM 4449 C C . ARG A 1 553 ? 20.512 -25.391 3.071 1.00 97.88 553 ARG A C 1
ATOM 4451 O O . ARG A 1 553 ? 20.270 -24.546 2.207 1.00 97.88 553 ARG A O 1
ATOM 4458 N N . PRO A 1 554 ? 19.556 -25.958 3.832 1.00 97.19 554 PRO A N 1
ATOM 4459 C CA . PRO A 1 554 ? 18.166 -25.532 3.783 1.00 97.19 554 PRO A CA 1
ATOM 4460 C C . PRO A 1 554 ? 18.035 -24.034 4.029 1.00 97.19 554 PRO A C 1
ATOM 4462 O O . PRO A 1 554 ? 18.807 -23.450 4.797 1.00 97.19 554 PRO A O 1
ATOM 4465 N N . LEU A 1 555 ? 17.063 -23.428 3.361 1.00 97.56 555 LEU A N 1
ATOM 4466 C CA . LEU A 1 555 ? 16.859 -21.988 3.343 1.00 97.56 555 LEU A CA 1
ATOM 4467 C C . LEU A 1 555 ? 16.622 -21.417 4.746 1.00 97.56 555 LEU A C 1
ATOM 4469 O O . LEU A 1 555 ? 17.242 -20.419 5.105 1.00 97.56 555 LEU A O 1
ATOM 4473 N N . GLU A 1 556 ? 15.810 -22.087 5.562 1.00 96.94 556 GLU A N 1
ATOM 4474 C CA . GLU A 1 556 ? 15.561 -21.753 6.967 1.00 96.94 556 GLU A CA 1
ATOM 4475 C C . GLU A 1 556 ? 16.866 -21.691 7.769 1.00 96.94 556 GLU A C 1
ATOM 4477 O O . GLU A 1 556 ? 17.120 -20.733 8.496 1.00 96.94 556 GLU A O 1
ATOM 4482 N N . THR A 1 557 ? 17.756 -22.667 7.565 1.00 97.12 557 THR A N 1
ATOM 4483 C CA . THR A 1 557 ? 19.050 -22.719 8.251 1.00 97.12 557 THR A CA 1
ATOM 4484 C C . THR A 1 557 ? 19.962 -21.581 7.800 1.00 97.12 557 THR A C 1
ATOM 4486 O O . THR A 1 557 ? 20.653 -20.983 8.620 1.00 97.12 557 THR A O 1
ATOM 4489 N N . LEU A 1 558 ? 19.980 -21.275 6.498 1.00 97.94 558 LEU A N 1
ATOM 4490 C CA . LEU A 1 558 ? 20.778 -20.171 5.963 1.00 97.94 558 LEU A CA 1
ATOM 4491 C C . LEU A 1 558 ? 20.348 -18.841 6.580 1.00 97.94 558 LEU A C 1
ATOM 4493 O O . LEU A 1 558 ? 21.209 -18.089 7.032 1.00 97.94 558 LEU A O 1
ATOM 4497 N N . LEU A 1 559 ? 19.038 -18.582 6.624 1.00 97.00 559 LEU A N 1
ATOM 4498 C CA . LEU A 1 559 ? 18.450 -17.347 7.146 1.00 97.00 559 LEU A CA 1
ATOM 4499 C C . LEU A 1 559 ? 18.714 -17.167 8.647 1.00 97.00 559 LEU A C 1
ATOM 4501 O O . LEU A 1 559 ? 19.132 -16.083 9.055 1.00 97.00 559 LEU A O 1
ATOM 4505 N N . LEU A 1 560 ? 18.534 -18.224 9.448 1.00 96.56 560 LEU A N 1
ATOM 4506 C CA . LEU A 1 560 ? 18.818 -18.214 10.890 1.00 96.56 560 LEU A CA 1
ATOM 4507 C C . LEU A 1 560 ? 20.292 -17.919 11.194 1.00 96.56 560 LEU A C 1
ATOM 4509 O O . LEU A 1 560 ? 20.607 -17.240 12.167 1.00 96.56 560 LEU A O 1
ATOM 4513 N N . GLU A 1 561 ? 21.206 -18.404 10.353 1.00 97.38 561 GLU A N 1
ATOM 4514 C CA . GLU A 1 561 ? 22.645 -18.325 10.612 1.00 97.38 561 GLU A CA 1
ATOM 4515 C C . GLU A 1 561 ? 23.361 -17.152 9.931 1.00 97.38 561 GLU A C 1
ATOM 4517 O O . GLU A 1 561 ? 24.576 -17.016 10.088 1.00 97.38 561 GLU A O 1
ATOM 4522 N N . VAL A 1 562 ? 22.652 -16.276 9.207 1.00 97.38 562 VAL A N 1
ATOM 4523 C CA . VAL A 1 562 ? 23.251 -15.050 8.643 1.00 97.38 562 VAL A CA 1
ATOM 4524 C C . VAL A 1 562 ? 24.057 -14.245 9.684 1.00 97.38 562 VAL A C 1
ATOM 4526 O O . VAL A 1 562 ? 25.187 -13.867 9.362 1.00 97.38 562 VAL A O 1
ATOM 4529 N N . PRO A 1 563 ? 23.590 -14.033 10.935 1.00 97.25 563 PRO A N 1
ATOM 4530 C CA . PRO A 1 563 ? 24.351 -13.294 11.951 1.00 97.25 563 PRO A CA 1
ATOM 4531 C C . PRO A 1 563 ? 25.733 -13.882 12.272 1.00 97.25 563 PRO A C 1
ATOM 4533 O O . PRO A 1 563 ? 26.627 -13.158 12.715 1.00 97.25 563 PRO A O 1
ATOM 4536 N N . LEU A 1 564 ? 25.953 -15.179 12.018 1.00 96.50 564 LEU A N 1
ATOM 4537 C CA . LEU A 1 564 ? 27.254 -15.826 12.219 1.00 96.50 564 LEU A CA 1
ATOM 4538 C C . LEU A 1 564 ? 28.307 -15.356 11.207 1.00 96.50 564 LEU A C 1
ATOM 4540 O O . LEU A 1 564 ? 29.505 -15.504 11.453 1.00 96.50 564 LEU A O 1
ATOM 4544 N N . LEU A 1 565 ? 27.877 -14.786 10.078 1.00 97.06 565 LEU A N 1
ATOM 4545 C CA . LEU A 1 565 ? 28.757 -14.171 9.088 1.00 97.06 565 LEU A CA 1
ATOM 4546 C C . LEU A 1 565 ? 29.129 -12.729 9.425 1.00 97.06 565 LEU A C 1
ATOM 4548 O O . LEU A 1 565 ? 30.028 -12.182 8.778 1.00 97.06 565 LEU A O 1
ATOM 4552 N N . PHE A 1 566 ? 28.479 -12.129 10.421 1.00 97.12 566 PHE A N 1
ATOM 4553 C CA . PHE A 1 566 ? 28.733 -10.763 10.851 1.00 97.12 566 PHE A CA 1
ATOM 4554 C C . PHE A 1 566 ? 29.663 -10.712 12.072 1.00 97.12 566 PHE A C 1
ATOM 4556 O O . PHE A 1 566 ? 29.819 -11.690 12.813 1.00 97.12 566 PHE A O 1
ATOM 4563 N N . PRO A 1 567 ? 30.310 -9.565 12.321 1.00 95.69 567 PRO A N 1
ATOM 4564 C CA . PRO A 1 567 ? 31.029 -9.331 13.568 1.00 95.69 567 PRO A CA 1
ATOM 4565 C C . PRO A 1 567 ? 30.074 -9.368 14.778 1.00 95.69 567 PRO A C 1
ATOM 4567 O O . PRO A 1 567 ? 28.931 -8.933 14.656 1.00 95.69 567 PRO A O 1
ATOM 4570 N N . PRO A 1 568 ? 30.516 -9.844 15.959 1.00 95.56 568 PRO A N 1
ATOM 4571 C CA . PRO A 1 568 ? 31.872 -10.294 16.284 1.00 95.56 568 PRO A CA 1
ATOM 4572 C C . PRO A 1 568 ? 32.161 -11.763 15.919 1.00 95.56 568 PRO A C 1
ATOM 4574 O O . PRO A 1 568 ? 33.286 -12.220 16.124 1.00 95.56 568 PRO A O 1
ATOM 4577 N N . HIS A 1 569 ? 31.177 -12.512 15.410 1.00 95.12 569 HIS A N 1
ATOM 4578 C CA . HIS A 1 569 ? 31.302 -13.949 15.138 1.00 95.12 569 HIS A CA 1
ATOM 4579 C C . HIS A 1 569 ? 32.286 -14.248 14.002 1.00 95.12 569 HIS A C 1
ATOM 4581 O O . HIS A 1 569 ? 33.095 -15.173 14.110 1.00 95.12 569 HIS A O 1
ATOM 4587 N N . ASN A 1 570 ? 32.270 -13.429 12.949 1.00 95.31 570 ASN A N 1
ATOM 4588 C CA . ASN A 1 570 ? 33.194 -13.526 11.828 1.00 95.31 570 ASN A CA 1
ATOM 4589 C C . ASN A 1 570 ? 34.263 -12.427 11.891 1.00 95.31 570 ASN A C 1
ATOM 4591 O O . ASN A 1 570 ? 34.032 -11.289 11.492 1.00 95.31 570 ASN A O 1
ATOM 4595 N N . GLN A 1 571 ? 35.460 -12.780 12.364 1.00 95.25 571 GLN A N 1
ATOM 4596 C CA . GLN A 1 571 ? 36.587 -11.844 12.480 1.00 95.25 571 GLN A CA 1
ATOM 4597 C C . GLN A 1 571 ? 37.228 -11.477 11.131 1.00 95.25 571 GLN A C 1
ATOM 4599 O O . GLN A 1 571 ? 38.104 -10.617 11.098 1.00 95.25 571 GLN A O 1
ATOM 4604 N N . ALA A 1 572 ? 36.832 -12.132 10.033 1.00 95.19 572 ALA A N 1
ATOM 4605 C CA . ALA A 1 572 ? 37.290 -11.798 8.685 1.00 95.19 572 ALA A CA 1
ATOM 4606 C C . ALA A 1 572 ? 36.537 -10.601 8.070 1.00 95.19 572 ALA A C 1
ATOM 4608 O O . ALA A 1 572 ? 36.881 -10.164 6.974 1.00 95.19 572 ALA A O 1
ATOM 4609 N N . VAL A 1 573 ? 35.509 -10.086 8.753 1.00 96.69 573 VAL A N 1
ATOM 4610 C CA . VAL A 1 573 ? 34.733 -8.907 8.353 1.00 96.69 573 VAL A CA 1
ATOM 4611 C C . VAL A 1 573 ? 34.900 -7.838 9.430 1.00 96.69 573 VAL A C 1
ATOM 4613 O O . VAL A 1 573 ? 34.829 -8.131 10.623 1.00 96.69 573 VAL A O 1
ATOM 4616 N N . GLU A 1 574 ? 35.142 -6.590 9.039 1.00 97.00 574 GLU A N 1
ATOM 4617 C CA . GLU A 1 574 ? 35.282 -5.492 9.995 1.00 97.00 574 GLU A CA 1
ATOM 4618 C C . GLU A 1 574 ? 33.911 -5.096 10.586 1.00 97.00 574 GLU A C 1
ATOM 4620 O O . GLU A 1 574 ? 32.911 -5.136 9.863 1.00 97.00 574 GLU A O 1
ATOM 4625 N N . PRO A 1 575 ? 33.820 -4.684 11.868 1.00 97.62 575 PRO A N 1
ATOM 4626 C CA . PRO A 1 575 ? 32.580 -4.166 12.451 1.00 97.62 575 PRO A CA 1
ATOM 4627 C C . PRO A 1 575 ? 31.997 -2.992 11.656 1.00 97.62 575 PRO A C 1
ATOM 4629 O O . PRO A 1 575 ? 32.731 -2.112 11.210 1.00 97.62 575 PRO A O 1
ATOM 4632 N N . HIS A 1 576 ? 30.671 -2.958 11.526 1.00 97.88 576 HIS A N 1
ATOM 4633 C CA . HIS A 1 576 ? 29.928 -1.865 10.901 1.00 97.88 576 HIS A CA 1
ATOM 4634 C C . HIS A 1 576 ? 28.557 -1.716 11.569 1.00 97.88 576 HIS A C 1
ATOM 4636 O O . HIS A 1 576 ? 27.906 -2.724 11.846 1.00 97.88 576 HIS A O 1
ATOM 4642 N N . GLU A 1 577 ? 28.085 -0.483 11.778 1.00 96.50 577 GLU A N 1
ATOM 4643 C CA . GLU A 1 577 ? 26.770 -0.199 12.393 1.00 96.50 577 GLU A CA 1
ATOM 4644 C C . GLU A 1 577 ? 25.603 -0.789 11.578 1.00 96.50 577 GLU A C 1
ATOM 4646 O O . GLU A 1 577 ? 24.548 -1.138 12.099 1.00 96.50 577 GLU A O 1
ATOM 4651 N N . TYR A 1 578 ? 25.799 -0.958 10.272 1.00 96.00 578 TYR A N 1
ATOM 4652 C CA . TYR A 1 578 ? 24.796 -1.572 9.402 1.00 96.00 578 TYR A CA 1
ATOM 4653 C C . TYR A 1 578 ? 24.451 -3.011 9.802 1.00 96.00 578 TYR A C 1
ATOM 4655 O O . TYR A 1 578 ? 23.279 -3.369 9.779 1.00 96.00 578 TYR A O 1
ATOM 4663 N N . PHE A 1 579 ? 25.428 -3.823 10.227 1.00 96.06 579 PHE A N 1
ATOM 4664 C CA . PHE A 1 579 ? 25.169 -5.219 10.601 1.00 96.06 579 PHE A CA 1
ATOM 4665 C C . PHE A 1 579 ? 24.263 -5.343 11.826 1.00 96.06 579 PHE A C 1
ATOM 4667 O O . PHE A 1 579 ? 23.470 -6.275 11.895 1.00 96.06 579 PHE A O 1
ATOM 4674 N N . SER A 1 580 ? 24.302 -4.378 12.754 1.00 92.81 580 SER A N 1
ATOM 4675 C CA . SER A 1 580 ? 23.386 -4.367 13.903 1.00 92.81 580 SER A CA 1
ATOM 4676 C C . SER A 1 580 ? 21.937 -4.043 13.537 1.00 92.81 580 SER A C 1
ATOM 4678 O O . SER A 1 580 ? 21.066 -4.156 14.391 1.00 92.81 580 SER A O 1
ATOM 4680 N N . LYS A 1 581 ? 21.661 -3.655 12.284 1.00 92.38 581 LYS A N 1
ATOM 4681 C CA . LYS A 1 581 ? 20.294 -3.463 11.780 1.00 92.38 581 LYS A CA 1
ATOM 4682 C C . LYS A 1 581 ? 19.661 -4.767 11.275 1.00 92.38 581 LYS A C 1
ATOM 4684 O O . LYS A 1 581 ? 18.492 -4.753 10.902 1.00 92.38 581 LYS A O 1
ATOM 4689 N N . TRP A 1 582 ? 20.408 -5.876 11.227 1.00 93.88 582 TRP A N 1
ATOM 4690 C CA . TRP A 1 582 ? 19.852 -7.179 10.865 1.00 93.88 582 TRP A CA 1
ATOM 4691 C C . TRP A 1 582 ? 18.902 -7.663 11.964 1.00 93.88 582 TRP A C 1
ATOM 4693 O O . TRP A 1 582 ? 19.309 -7.813 13.116 1.00 93.88 582 TRP A O 1
ATOM 4703 N N . LYS A 1 583 ? 17.641 -7.924 11.608 1.00 90.56 583 LYS A N 1
ATOM 4704 C CA . LYS A 1 583 ? 16.668 -8.551 12.510 1.00 90.56 583 LYS A CA 1
ATOM 4705 C C . LYS A 1 583 ? 16.844 -10.072 12.430 1.00 90.56 583 LYS A C 1
ATOM 4707 O O . LYS A 1 583 ? 16.640 -10.659 11.370 1.00 90.56 583 LYS A O 1
ATOM 4712 N N . GLU A 1 584 ? 17.253 -10.705 13.529 1.00 92.50 584 GLU A N 1
ATOM 4713 C CA . GLU A 1 584 ? 17.401 -12.164 13.591 1.00 92.50 584 GLU A CA 1
ATOM 4714 C C . GLU A 1 584 ? 16.041 -12.866 13.492 1.00 92.50 584 GLU A C 1
ATOM 4716 O O . GLU A 1 584 ? 15.040 -12.401 14.044 1.00 92.50 584 GLU A O 1
ATOM 4721 N N . PHE A 1 585 ? 16.010 -14.003 12.799 1.00 92.06 585 PHE A N 1
ATOM 4722 C CA . PHE A 1 585 ? 14.831 -14.859 12.755 1.00 92.06 585 PHE A CA 1
ATOM 4723 C C . PHE A 1 585 ? 14.818 -15.781 13.978 1.00 92.06 585 PHE A C 1
ATOM 4725 O O . PHE A 1 585 ? 15.863 -16.263 14.409 1.00 92.06 585 PHE A O 1
ATOM 4732 N N . SER A 1 586 ? 13.637 -16.033 14.542 1.00 89.38 586 SER A N 1
ATOM 4733 C CA . SER A 1 586 ? 13.479 -17.000 15.631 1.00 89.38 586 SER A CA 1
ATOM 4734 C C . SER A 1 586 ? 13.470 -18.421 15.066 1.00 89.38 586 SER A C 1
ATOM 4736 O O . SER A 1 586 ? 12.752 -18.690 14.106 1.00 89.38 586 SER A O 1
ATOM 4738 N N . GLU A 1 587 ? 14.248 -19.326 15.662 1.00 92.00 587 GLU A N 1
ATOM 4739 C CA . GLU A 1 587 ? 14.273 -20.749 15.287 1.00 92.00 587 GLU A CA 1
ATOM 4740 C C . GLU A 1 587 ? 12.884 -21.391 15.450 1.00 92.00 587 GLU A C 1
ATOM 4742 O O . GLU A 1 587 ? 12.382 -22.022 14.519 1.00 92.00 587 GLU A O 1
ATOM 4747 N N . ASP A 1 588 ? 12.200 -21.087 16.559 1.00 87.06 588 ASP A N 1
ATOM 4748 C CA . ASP A 1 588 ? 10.849 -21.571 16.881 1.00 87.06 588 ASP A CA 1
ATOM 4749 C C . ASP A 1 588 ? 9.799 -21.227 15.803 1.00 87.06 588 ASP A C 1
ATOM 4751 O O . ASP A 1 588 ? 8.801 -21.940 15.647 1.00 87.06 588 ASP A O 1
ATOM 4755 N N . ALA A 1 589 ? 10.014 -20.144 15.042 1.00 83.38 589 ALA A N 1
ATOM 4756 C CA . ALA A 1 589 ? 9.113 -19.745 13.963 1.00 83.38 589 ALA A CA 1
ATOM 4757 C C . ALA A 1 589 ? 9.091 -20.780 12.828 1.00 83.38 589 ALA A C 1
ATOM 4759 O O . ALA A 1 589 ? 8.048 -20.991 12.221 1.00 83.38 589 ALA A O 1
ATOM 4760 N N . PHE A 1 590 ? 10.215 -21.451 12.560 1.00 90.56 590 PHE A N 1
ATOM 4761 C CA . PHE A 1 590 ? 10.313 -22.443 11.487 1.00 90.56 590 PHE A CA 1
ATOM 4762 C C . PHE A 1 590 ? 10.004 -23.869 11.957 1.00 90.56 590 PHE A C 1
ATOM 4764 O O . PHE A 1 590 ? 9.585 -24.689 11.147 1.00 90.56 590 PHE A O 1
ATOM 4771 N N . GLU A 1 591 ? 10.197 -24.184 13.242 1.00 88.00 591 GLU A N 1
ATOM 4772 C CA . GLU A 1 591 ? 9.982 -25.544 13.767 1.00 88.00 591 GLU A CA 1
ATOM 4773 C C . GLU A 1 591 ? 8.506 -25.960 13.820 1.00 88.00 591 GLU A C 1
ATOM 4775 O O . GLU A 1 591 ? 8.186 -27.149 13.747 1.00 88.00 591 GLU A O 1
ATOM 4780 N N . SER A 1 592 ? 7.609 -24.989 13.993 1.00 80.69 592 SER A N 1
ATOM 4781 C CA . SER A 1 592 ? 6.183 -25.235 14.229 1.00 80.69 592 SER A CA 1
ATOM 4782 C C . SER A 1 592 ? 5.349 -25.355 12.951 1.00 80.69 592 SER A C 1
ATOM 4784 O O . SER A 1 592 ? 4.259 -25.930 12.994 1.00 80.69 592 SER A O 1
ATOM 4786 N N . GLU A 1 593 ? 5.872 -24.882 11.821 1.00 84.00 593 GLU A N 1
ATOM 4787 C CA . GLU A 1 593 ? 5.150 -24.800 10.553 1.00 84.00 593 GLU A CA 1
ATOM 4788 C C . GLU A 1 593 ? 5.559 -25.921 9.588 1.00 84.00 593 GLU A C 1
ATOM 4790 O O . GLU A 1 593 ? 6.698 -26.390 9.568 1.00 84.00 593 GLU A O 1
ATOM 4795 N N . SER A 1 594 ? 4.630 -26.376 8.744 1.00 90.00 594 SER A N 1
ATOM 4796 C CA . SER A 1 594 ? 4.921 -27.409 7.742 1.00 90.00 594 SER A CA 1
ATOM 4797 C C . SER A 1 594 ? 4.130 -27.199 6.454 1.00 90.00 594 SER A C 1
ATOM 4799 O O . SER A 1 594 ? 3.061 -26.598 6.459 1.00 90.00 594 SER A O 1
ATOM 4801 N N . GLY A 1 595 ? 4.649 -27.714 5.336 1.00 91.81 595 GLY A N 1
ATOM 4802 C CA . GLY A 1 595 ? 3.964 -27.630 4.045 1.00 91.81 595 GLY A CA 1
ATOM 4803 C C . GLY A 1 595 ? 3.872 -26.197 3.517 1.00 91.81 595 GLY A C 1
ATOM 4804 O O . GLY A 1 595 ? 4.892 -25.519 3.391 1.00 91.81 595 GLY A O 1
ATOM 4805 N N . ASP A 1 596 ? 2.658 -25.766 3.174 1.00 86.50 596 ASP A N 1
ATOM 4806 C CA . ASP A 1 596 ? 2.410 -24.461 2.554 1.00 86.50 596 ASP A CA 1
ATOM 4807 C C . ASP A 1 596 ? 2.643 -23.298 3.534 1.00 86.50 596 ASP A C 1
ATOM 4809 O O . ASP A 1 596 ? 3.211 -22.283 3.135 1.00 86.50 596 ASP A O 1
ATOM 4813 N N . ASP A 1 597 ? 2.325 -23.474 4.821 1.00 82.81 597 ASP A N 1
ATOM 4814 C CA . ASP A 1 597 ? 2.515 -22.435 5.844 1.00 82.81 597 ASP A CA 1
ATOM 4815 C C . ASP A 1 597 ? 4.010 -22.106 6.033 1.00 82.81 597 ASP A C 1
ATOM 4817 O O . ASP A 1 597 ? 4.417 -20.941 6.002 1.00 82.81 597 ASP A O 1
ATOM 4821 N N . LEU A 1 598 ? 4.865 -23.138 6.092 1.00 90.00 5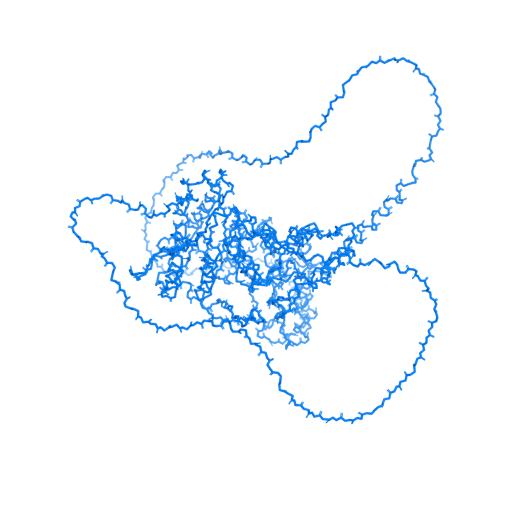98 LEU A N 1
ATOM 4822 C CA . LEU A 1 598 ? 6.324 -22.967 6.131 1.00 90.00 598 LEU A CA 1
ATOM 4823 C C . LEU A 1 598 ? 6.848 -22.282 4.861 1.00 90.00 598 LEU A C 1
ATOM 4825 O O . LEU A 1 598 ? 7.778 -21.477 4.921 1.00 90.00 598 LEU A O 1
ATOM 4829 N N . LYS A 1 599 ? 6.261 -22.590 3.699 1.00 90.00 599 LYS A N 1
ATOM 4830 C CA . LYS A 1 599 ? 6.659 -21.995 2.421 1.00 90.00 599 LYS A CA 1
ATOM 4831 C C . LYS A 1 599 ? 6.378 -20.493 2.394 1.00 90.00 599 LYS A C 1
ATOM 4833 O O . LYS A 1 599 ? 7.240 -19.731 1.955 1.00 90.00 599 LYS A O 1
ATOM 4838 N N . GLU A 1 600 ? 5.213 -20.064 2.869 1.00 84.62 600 GLU A N 1
ATOM 4839 C CA . GLU A 1 600 ? 4.874 -18.641 2.975 1.00 84.62 600 GLU A CA 1
ATOM 4840 C C . GLU A 1 600 ? 5.759 -17.921 4.001 1.00 84.62 600 GLU A C 1
ATOM 4842 O O . GLU A 1 600 ? 6.311 -16.860 3.695 1.00 84.62 600 GLU A O 1
ATOM 4847 N N . LEU A 1 601 ? 6.010 -18.539 5.161 1.00 85.75 601 LEU A N 1
ATOM 4848 C CA . LEU A 1 601 ? 6.927 -17.992 6.163 1.00 85.75 601 LEU A CA 1
ATOM 4849 C C . LEU A 1 601 ? 8.348 -17.806 5.602 1.00 85.75 601 LEU A C 1
ATOM 4851 O O . LEU A 1 601 ? 8.974 -16.761 5.790 1.00 85.75 601 LEU A O 1
ATOM 4855 N N . LEU A 1 602 ? 8.854 -18.796 4.862 1.00 93.31 602 LEU A N 1
ATOM 4856 C CA . LEU A 1 602 ? 10.159 -18.731 4.205 1.00 93.31 602 LEU A CA 1
ATOM 4857 C C . LEU A 1 602 ? 10.219 -17.641 3.132 1.00 93.31 602 LEU A C 1
ATOM 4859 O O . LEU A 1 602 ? 11.207 -16.909 3.077 1.00 93.31 602 LEU A O 1
ATOM 4863 N N . LYS A 1 603 ? 9.183 -17.492 2.296 1.00 90.00 603 LYS A N 1
ATOM 4864 C CA . LYS A 1 603 ? 9.116 -16.390 1.319 1.00 90.00 603 LYS A CA 1
ATOM 4865 C C . LYS A 1 603 ? 9.229 -15.043 2.015 1.00 90.00 603 LYS A C 1
ATOM 4867 O O . LYS A 1 603 ? 9.975 -14.176 1.559 1.00 90.00 603 LYS A O 1
ATOM 4872 N N . HIS A 1 604 ? 8.528 -14.870 3.131 1.00 85.88 604 HIS A N 1
ATOM 4873 C CA . HIS A 1 604 ? 8.600 -13.639 3.903 1.00 85.88 604 HIS A CA 1
ATOM 4874 C C . HIS A 1 604 ? 9.989 -13.388 4.486 1.00 85.88 604 HIS A C 1
ATOM 4876 O O . HIS A 1 604 ? 10.562 -12.314 4.295 1.00 85.88 604 HIS A O 1
ATOM 4882 N N . ALA A 1 605 ? 10.581 -14.400 5.119 1.00 91.19 605 ALA A N 1
ATOM 4883 C CA . ALA A 1 605 ? 11.929 -14.301 5.663 1.00 91.19 605 ALA A CA 1
ATOM 4884 C C . ALA A 1 605 ? 12.971 -13.977 4.574 1.00 91.19 605 ALA A C 1
ATOM 4886 O O . ALA A 1 605 ? 13.848 -13.134 4.778 1.00 91.19 605 ALA A O 1
ATOM 4887 N N . VAL A 1 606 ? 12.828 -14.550 3.374 1.00 94.44 606 VAL A N 1
ATOM 4888 C CA . VAL A 1 606 ? 13.661 -14.194 2.219 1.00 94.44 606 VAL A CA 1
ATOM 4889 C C . VAL A 1 606 ? 13.428 -12.759 1.760 1.00 94.44 606 VAL A C 1
ATOM 4891 O O . VAL A 1 606 ? 14.408 -12.070 1.480 1.00 94.44 606 VAL A O 1
ATOM 4894 N N . ARG A 1 607 ? 12.182 -12.271 1.692 1.00 89.25 607 ARG A N 1
ATOM 4895 C CA . ARG A 1 607 ? 11.902 -10.864 1.347 1.00 89.25 607 ARG A CA 1
ATOM 4896 C C . ARG A 1 607 ? 12.616 -9.908 2.302 1.00 89.25 607 ARG A C 1
ATOM 4898 O O . ARG A 1 607 ? 13.277 -8.987 1.829 1.00 89.25 607 ARG A O 1
ATOM 4905 N N . LYS A 1 608 ? 12.594 -10.176 3.612 1.00 87.62 608 LYS A N 1
ATOM 4906 C CA . LYS A 1 608 ? 13.332 -9.378 4.612 1.00 87.62 608 LYS A CA 1
ATOM 4907 C C . LYS A 1 608 ? 14.842 -9.451 4.439 1.00 87.62 608 LYS A C 1
ATOM 4909 O O . LYS A 1 608 ? 15.517 -8.424 4.433 1.00 87.62 608 LYS A O 1
ATOM 4914 N N . ALA A 1 609 ? 15.380 -10.658 4.264 1.00 94.12 609 ALA A N 1
ATOM 4915 C CA . ALA A 1 609 ? 16.804 -10.831 4.008 1.00 94.12 609 ALA A CA 1
ATOM 4916 C C . ALA A 1 609 ? 17.217 -10.042 2.760 1.00 94.12 609 ALA A C 1
ATOM 4918 O O . ALA A 1 609 ? 18.191 -9.296 2.784 1.00 94.12 609 ALA A O 1
ATOM 4919 N N . LYS A 1 610 ? 16.424 -10.126 1.689 1.00 93.12 610 LYS A N 1
ATOM 4920 C CA . LYS A 1 610 ? 16.629 -9.357 0.465 1.00 93.12 610 LYS A CA 1
ATOM 4921 C C . LYS A 1 610 ? 16.536 -7.854 0.708 1.00 93.12 610 LYS A C 1
ATOM 4923 O O . LYS A 1 610 ? 17.402 -7.134 0.234 1.00 93.12 610 LYS A O 1
ATOM 4928 N N . PHE A 1 611 ? 15.556 -7.369 1.462 1.00 89.25 611 PHE A N 1
ATOM 4929 C CA . PHE A 1 611 ? 15.452 -5.952 1.818 1.00 89.25 611 PHE A CA 1
ATOM 4930 C C . PHE A 1 611 ? 16.766 -5.435 2.419 1.00 89.25 611 PHE A C 1
ATOM 4932 O O . PHE A 1 611 ? 17.318 -4.441 1.946 1.00 89.25 611 PHE A O 1
ATOM 4939 N N . PHE A 1 612 ? 17.297 -6.145 3.419 1.00 92.38 612 PHE A N 1
ATOM 4940 C CA . PHE A 1 612 ? 18.544 -5.777 4.088 1.00 92.38 612 PHE A CA 1
ATOM 4941 C C . PHE A 1 612 ? 19.769 -5.920 3.176 1.00 92.38 612 PHE A C 1
ATOM 4943 O O . PHE A 1 612 ? 20.707 -5.140 3.242 1.00 92.38 612 PHE A O 1
ATOM 4950 N N . LEU A 1 613 ? 19.789 -6.931 2.316 1.00 94.81 613 LEU A N 1
ATOM 4951 C CA . LEU A 1 613 ? 20.942 -7.242 1.472 1.00 94.81 613 LEU A CA 1
ATOM 4952 C C . LEU A 1 613 ? 20.894 -6.537 0.107 1.00 94.81 613 LEU A C 1
ATOM 4954 O O . LEU A 1 613 ? 21.779 -6.747 -0.726 1.00 94.81 613 LEU A O 1
ATOM 4958 N N . HIS A 1 614 ? 19.866 -5.725 -0.152 1.00 91.44 614 HIS A N 1
ATOM 4959 C CA . HIS A 1 614 ? 19.649 -5.136 -1.464 1.00 91.44 614 HIS A CA 1
ATOM 4960 C C . HIS A 1 614 ? 20.788 -4.159 -1.819 1.00 91.44 614 HIS A C 1
ATOM 4962 O O . HIS A 1 614 ? 21.007 -3.200 -1.075 1.00 91.44 614 HIS A O 1
ATOM 4968 N N . PRO A 1 615 ? 21.460 -4.298 -2.984 1.00 89.56 615 PRO A N 1
ATOM 4969 C CA . PRO A 1 615 ? 22.608 -3.462 -3.356 1.00 89.56 615 PRO A CA 1
ATOM 4970 C C . PRO A 1 615 ? 22.356 -1.948 -3.282 1.00 89.56 615 PRO A C 1
ATOM 4972 O O . PRO A 1 615 ? 23.220 -1.203 -2.834 1.00 89.56 615 PRO A O 1
ATOM 4975 N N . ASP A 1 616 ? 21.158 -1.497 -3.667 1.00 82.88 616 ASP A N 1
ATOM 4976 C CA . ASP A 1 616 ? 20.776 -0.072 -3.637 1.00 82.88 616 ASP A CA 1
ATOM 4977 C C . ASP A 1 616 ? 20.567 0.498 -2.217 1.00 82.88 616 ASP A C 1
ATOM 4979 O O . ASP A 1 616 ? 20.436 1.710 -2.061 1.00 82.88 616 ASP A O 1
ATOM 4983 N N . LYS A 1 617 ? 20.499 -0.354 -1.185 1.00 85.75 617 LYS A N 1
ATOM 4984 C CA . LYS A 1 617 ? 20.313 0.038 0.224 1.00 85.75 617 LYS A CA 1
ATOM 4985 C C . LYS A 1 617 ? 21.581 -0.105 1.062 1.00 85.75 617 LYS A C 1
ATOM 4987 O O . LYS A 1 617 ? 21.576 0.282 2.233 1.00 85.75 617 LYS A O 1
ATOM 4992 N N . LEU A 1 618 ? 22.649 -0.649 0.482 1.00 92.50 618 LEU A N 1
ATOM 4993 C CA . LEU A 1 618 ? 23.908 -0.817 1.189 1.00 92.50 618 LEU A CA 1
ATOM 4994 C C . LEU A 1 618 ? 24.593 0.545 1.403 1.00 92.50 618 LEU A C 1
ATOM 4996 O O . LEU A 1 618 ? 24.603 1.372 0.485 1.00 92.50 618 LEU A O 1
ATOM 5000 N N . PRO A 1 619 ? 25.184 0.794 2.587 1.00 94.19 619 PRO A N 1
ATOM 5001 C CA . PRO A 1 619 ? 25.975 1.993 2.826 1.00 94.19 619 PRO A CA 1
ATOM 5002 C C . PRO A 1 619 ? 27.124 2.128 1.821 1.00 94.19 619 PRO A C 1
ATOM 5004 O O . PRO A 1 619 ? 27.732 1.144 1.399 1.00 94.19 619 PRO A O 1
ATOM 5007 N N . HIS A 1 620 ? 27.439 3.362 1.432 1.00 94.31 620 HIS A N 1
ATOM 5008 C CA . HIS A 1 620 ? 28.527 3.626 0.486 1.00 94.31 620 HIS A CA 1
ATOM 5009 C C . HIS A 1 620 ? 29.924 3.514 1.117 1.00 94.31 620 HIS A C 1
ATOM 5011 O O . HIS A 1 620 ? 30.915 3.483 0.392 1.00 94.31 620 HIS A O 1
ATOM 5017 N N . ASP A 1 621 ? 30.008 3.475 2.445 1.00 96.69 621 ASP A N 1
ATOM 5018 C CA . ASP A 1 621 ? 31.233 3.420 3.245 1.00 96.69 621 ASP A CA 1
ATOM 5019 C C . ASP A 1 621 ? 31.630 1.999 3.682 1.00 96.69 621 ASP A C 1
ATOM 5021 O O . ASP A 1 621 ? 32.573 1.836 4.458 1.00 96.69 621 ASP A O 1
ATOM 5025 N N . LEU A 1 622 ? 30.966 0.966 3.151 1.00 97.12 622 LEU A N 1
ATOM 5026 C CA . LEU A 1 622 ? 31.340 -0.425 3.403 1.00 97.12 622 LEU A CA 1
ATOM 5027 C C . LEU A 1 622 ? 32.746 -0.748 2.871 1.00 97.12 622 LEU A C 1
ATOM 5029 O O . LEU A 1 622 ? 33.128 -0.355 1.766 1.00 97.12 622 LEU A O 1
ATOM 5033 N N . THR A 1 623 ? 33.498 -1.553 3.623 1.00 97.44 623 THR A N 1
ATOM 5034 C CA . THR A 1 623 ? 34.762 -2.138 3.152 1.00 97.44 623 THR A CA 1
ATOM 5035 C C . THR A 1 623 ? 34.514 -3.154 2.029 1.00 97.44 623 THR A C 1
ATOM 5037 O O . THR A 1 623 ? 33.389 -3.610 1.788 1.00 97.44 623 THR A O 1
ATOM 5040 N N . GLU A 1 624 ? 35.582 -3.558 1.336 1.00 96.62 624 GLU A N 1
ATOM 5041 C CA . GLU A 1 624 ? 35.509 -4.605 0.309 1.00 96.62 624 GLU A CA 1
ATOM 5042 C C . GLU A 1 624 ? 35.003 -5.934 0.893 1.00 96.62 624 GLU A C 1
ATOM 5044 O O . GLU A 1 624 ? 34.111 -6.554 0.317 1.00 96.62 624 GLU A O 1
ATOM 5049 N N . ASN A 1 625 ? 35.496 -6.329 2.072 1.00 96.44 625 ASN A N 1
ATOM 5050 C CA . ASN A 1 625 ? 35.075 -7.555 2.755 1.00 96.44 625 ASN A CA 1
ATOM 5051 C C . ASN A 1 625 ? 33.601 -7.500 3.179 1.00 96.44 625 ASN A C 1
ATOM 5053 O O . ASN A 1 625 ? 32.869 -8.471 2.985 1.00 96.44 625 ASN A O 1
ATOM 5057 N N . GLN A 1 626 ? 33.147 -6.360 3.710 1.00 97.75 626 GLN A N 1
ATOM 5058 C CA . GLN A 1 626 ? 31.747 -6.141 4.084 1.00 97.75 626 GLN A CA 1
ATOM 5059 C C . GLN A 1 626 ? 30.819 -6.212 2.862 1.00 97.75 626 GLN A C 1
ATOM 5061 O O . GLN A 1 626 ? 29.793 -6.891 2.885 1.00 97.75 626 GLN A O 1
ATOM 5066 N N . SER A 1 627 ? 31.206 -5.569 1.761 1.00 97.00 627 SER A N 1
ATOM 5067 C CA . SER A 1 627 ? 30.449 -5.614 0.506 1.00 97.00 627 SER A CA 1
ATOM 5068 C C . SER A 1 627 ? 30.409 -7.028 -0.082 1.00 97.00 627 SER A C 1
ATOM 5070 O O . SER A 1 627 ? 29.367 -7.480 -0.560 1.00 97.00 627 SER A O 1
ATOM 5072 N N . LEU A 1 628 ? 31.535 -7.748 -0.027 1.00 96.56 628 LEU A N 1
ATOM 5073 C CA . LEU A 1 628 ? 31.652 -9.111 -0.537 1.00 96.56 628 LEU A CA 1
ATOM 5074 C C . LEU A 1 628 ? 30.781 -10.084 0.259 1.00 96.56 628 LEU A C 1
ATOM 5076 O O . LEU A 1 628 ? 30.079 -10.883 -0.358 1.00 96.56 628 LEU A O 1
ATOM 5080 N N . VAL A 1 629 ? 30.778 -10.007 1.596 1.00 97.25 629 VAL A N 1
ATOM 5081 C CA . VAL A 1 629 ? 29.951 -10.901 2.422 1.00 97.25 629 VAL A CA 1
ATOM 5082 C C . VAL A 1 629 ? 28.459 -10.650 2.201 1.00 97.25 629 VAL A C 1
ATOM 5084 O O . VAL A 1 629 ? 27.719 -11.605 1.993 1.00 97.25 629 VAL A O 1
ATOM 5087 N N . LEU A 1 630 ? 28.019 -9.388 2.147 1.00 97.38 630 LEU A N 1
ATOM 5088 C CA . LEU A 1 630 ? 26.611 -9.042 1.912 1.00 97.38 630 LEU A CA 1
ATOM 5089 C C . LEU A 1 630 ? 26.142 -9.516 0.533 1.00 97.38 630 LEU A C 1
ATOM 5091 O O . LEU A 1 630 ? 25.094 -10.152 0.416 1.00 97.38 630 LEU A O 1
ATOM 5095 N N . LYS A 1 631 ? 26.958 -9.290 -0.503 1.00 96.50 631 LYS A N 1
ATOM 5096 C CA . LYS A 1 631 ? 26.686 -9.798 -1.851 1.00 96.50 631 LYS A CA 1
ATOM 5097 C C . LYS A 1 631 ? 26.627 -11.328 -1.886 1.00 96.50 631 LYS A C 1
ATOM 5099 O O . LYS A 1 631 ? 25.745 -11.886 -2.528 1.00 96.50 631 LYS A O 1
ATOM 5104 N N . TYR A 1 632 ? 27.542 -12.003 -1.191 1.00 97.31 632 TYR A N 1
ATOM 5105 C CA . TYR A 1 632 ? 27.560 -13.462 -1.133 1.00 97.31 632 TYR A CA 1
ATOM 5106 C C . TYR A 1 632 ? 26.293 -14.021 -0.477 1.00 97.31 632 TYR A C 1
ATOM 5108 O O . TYR A 1 632 ? 25.692 -14.953 -1.008 1.00 97.31 632 TYR A O 1
ATOM 5116 N N . ILE A 1 633 ? 25.863 -13.440 0.649 1.00 97.56 633 ILE A N 1
ATOM 5117 C CA . ILE A 1 633 ? 24.624 -13.843 1.327 1.00 97.56 633 ILE A CA 1
ATOM 5118 C C . ILE A 1 633 ? 23.432 -13.639 0.389 1.00 97.56 633 ILE A C 1
ATOM 5120 O O . ILE A 1 633 ? 22.624 -14.551 0.241 1.00 97.56 633 ILE A O 1
ATOM 5124 N N . TRP A 1 634 ? 23.349 -12.485 -0.283 1.00 96.75 634 TRP A N 1
ATOM 5125 C CA . TRP A 1 634 ? 22.298 -12.199 -1.263 1.00 96.75 634 TRP A CA 1
ATOM 5126 C C . TRP A 1 634 ? 22.221 -13.274 -2.352 1.00 96.75 634 TRP A C 1
ATOM 5128 O O . TRP A 1 634 ? 21.151 -13.840 -2.577 1.00 96.75 634 TRP A O 1
ATOM 5138 N N . ASP A 1 635 ? 23.349 -13.584 -2.998 1.00 96.00 635 ASP A N 1
ATOM 5139 C CA . ASP A 1 635 ? 23.405 -14.558 -4.092 1.00 96.00 635 ASP A CA 1
ATOM 5140 C C . ASP A 1 635 ? 22.984 -15.964 -3.614 1.00 96.00 635 ASP A C 1
ATOM 5142 O O . ASP A 1 635 ? 22.163 -16.616 -4.263 1.00 96.00 635 ASP A O 1
ATOM 5146 N N . VAL A 1 636 ? 23.470 -16.406 -2.445 1.00 97.00 636 VAL A N 1
ATOM 5147 C CA . VAL A 1 636 ? 23.133 -17.720 -1.865 1.00 97.00 636 VAL A CA 1
ATOM 5148 C C . VAL A 1 636 ? 21.668 -17.810 -1.438 1.00 97.00 636 VAL A C 1
ATOM 5150 O O . VAL A 1 636 ? 21.020 -18.826 -1.691 1.00 97.00 636 VAL A O 1
ATOM 5153 N N . VAL A 1 637 ? 21.124 -16.768 -0.803 1.00 96.81 637 VAL A N 1
ATOM 5154 C CA . VAL A 1 637 ? 19.710 -16.735 -0.394 1.00 96.81 637 VAL A CA 1
ATOM 5155 C C . VAL A 1 637 ? 18.801 -16.797 -1.620 1.00 96.81 637 VAL A C 1
ATOM 5157 O O . VAL A 1 637 ? 17.825 -17.541 -1.604 1.00 96.81 637 VAL A O 1
ATOM 5160 N N . GLN A 1 638 ? 19.132 -16.086 -2.704 1.00 93.94 638 GLN A N 1
ATOM 5161 C CA . GLN A 1 638 ? 18.374 -16.171 -3.957 1.00 93.94 638 GLN A CA 1
ATOM 5162 C C . GLN A 1 638 ? 18.422 -17.565 -4.588 1.00 93.94 638 GLN A C 1
ATOM 5164 O O . GLN A 1 638 ? 17.398 -18.075 -5.040 1.00 93.94 638 GLN A O 1
ATOM 5169 N N . GLU A 1 639 ? 19.599 -18.192 -4.636 1.00 95.38 639 GLU A N 1
ATOM 5170 C CA . GLU A 1 639 ? 19.742 -19.543 -5.184 1.00 95.38 639 GLU A CA 1
ATOM 5171 C C . GLU A 1 639 ? 18.952 -20.571 -4.361 1.00 95.38 639 GLU A C 1
ATOM 5173 O O . GLU A 1 639 ? 18.216 -21.386 -4.923 1.00 95.38 639 GLU A O 1
ATOM 5178 N N . SER A 1 640 ? 19.053 -20.494 -3.032 1.00 96.25 640 SER A N 1
ATOM 5179 C CA . SER A 1 640 ? 18.356 -21.400 -2.117 1.00 96.25 640 SER A CA 1
ATOM 5180 C C . SER A 1 640 ? 16.837 -21.192 -2.128 1.00 96.25 640 SER A C 1
ATOM 5182 O O . SER A 1 640 ? 16.082 -22.166 -2.122 1.00 96.25 640 SER A O 1
ATOM 5184 N N . GLU A 1 641 ? 16.360 -19.948 -2.242 1.00 95.69 641 GLU A N 1
ATOM 5185 C CA . GLU A 1 641 ? 14.939 -19.643 -2.444 1.00 95.69 641 GLU A CA 1
ATOM 5186 C C . GLU A 1 641 ? 14.411 -20.297 -3.723 1.00 95.69 641 GLU A C 1
ATOM 5188 O O . GLU A 1 641 ? 13.405 -21.000 -3.674 1.00 95.69 641 GLU A O 1
ATOM 5193 N N . LEU A 1 642 ? 15.100 -20.138 -4.857 1.00 93.00 642 LEU A N 1
ATOM 5194 C CA . LEU A 1 642 ? 14.688 -20.775 -6.110 1.00 93.00 642 LEU A CA 1
ATOM 5195 C C . LEU A 1 642 ? 14.630 -22.302 -5.985 1.00 93.00 642 LEU A C 1
ATOM 5197 O O . LEU A 1 642 ? 13.682 -22.906 -6.481 1.00 93.00 642 LEU A O 1
ATOM 5201 N N . ALA A 1 643 ? 15.611 -22.913 -5.315 1.00 94.44 643 ALA A N 1
ATOM 5202 C CA . ALA A 1 643 ? 15.660 -24.358 -5.101 1.00 94.44 643 ALA A CA 1
ATOM 5203 C C . ALA A 1 643 ? 14.560 -24.871 -4.156 1.00 94.44 643 ALA A C 1
ATOM 5205 O O . ALA A 1 643 ? 14.102 -25.998 -4.314 1.00 94.44 643 ALA A O 1
ATOM 5206 N N . THR A 1 644 ? 14.147 -24.057 -3.184 1.00 94.25 644 THR A N 1
ATOM 5207 C CA . THR A 1 644 ? 13.134 -24.422 -2.180 1.00 94.25 644 THR A CA 1
ATOM 5208 C C . THR A 1 644 ? 11.711 -24.163 -2.682 1.00 94.25 644 THR A C 1
ATOM 5210 O O . THR A 1 644 ? 10.773 -24.867 -2.312 1.00 94.25 644 THR A O 1
ATOM 5213 N N . MET A 1 645 ? 11.526 -23.134 -3.514 1.00 90.06 645 MET A N 1
ATOM 5214 C CA . MET A 1 645 ? 10.202 -22.653 -3.917 1.00 90.06 645 MET A CA 1
ATOM 5215 C C . MET A 1 645 ? 9.687 -23.251 -5.231 1.00 90.06 645 MET A C 1
ATOM 5217 O O . MET A 1 645 ? 8.463 -23.245 -5.432 1.00 90.06 645 MET A O 1
ATOM 5221 N N . CYS A 1 646 ? 10.581 -23.731 -6.103 1.00 85.81 646 CYS A N 1
ATOM 5222 C CA . CYS A 1 646 ? 10.247 -24.419 -7.358 1.00 85.81 646 CYS A CA 1
ATOM 5223 C C . CYS A 1 646 ? 9.999 -25.908 -7.125 1.00 85.81 646 CYS A C 1
ATOM 5225 O O . CYS A 1 646 ? 9.038 -26.424 -7.741 1.00 85.81 646 CYS A O 1
#

Sequence (646 aa):
MVSIDLCDGDRTLSPSSAPSSFTYPRLCRYNTSVEMNSQSSTFHGVHNRHHSSGHRDEPKMFSPAGRTHERVNSEPYISSSIKLPPPANDGEANLCHYFSMLGLPLGSISAILKVYHSLESRIWIIENSLEMMEKDSHLIVTQGNLDSITREDGVSRWTELHQCVDFHIKMAARCKIPTKFWFVNKPNDVNLPQRFGVCWGDSDQWPAEREAASQIMKNYVTPEHACNPIATEVRKVASRLDHVAMDLEERDKFVSVIICTQGVPTDEQGLRGAAVLKDYLGCLVGLAATLPVKIVFRICNDDDRVLDFYNVVDQRVESDVIDDFWSEALEVYLVNPWLTYGIGIHRIREAGLGTELMDLLDEKPFTLEQIRQWCKEFFVGRGHVFLRHPTLDWDGFIEDLNVLLQREKQIFNPVKNKLCDWIDVEKLSSMYQRHTRKKLHLKRQASISGARKDDHCEHRTPHTRHNPLSASMKDPVSNHHSRHNHFAATMREPTGHRRTTFHADSNSHTSSPLFRRNSSANERPESPRSRSNPHDLNVATRNWSHRAPNELRPLETLLLEVPLLFPPHNQAVEPHEYFSKWKEFSEDAFESESGDDLKELLKHAVRKAKFFLHPDKLPHDLTENQSLVLKYIWDVVQESELATMC

Radius of gyration: 32.93 Å; Cα contacts (8 Å, |Δi|>4): 738; chains: 1; bounding box: 81×93×102 Å

Nearest PDB structures (foldseek):
  7tmb-assembly3_C  TM=3.405E-01  e=1.002E-02  Klebsiella pneumoniae subsp. pneumoniae HS11286
  7tmb-assembly6_F  TM=3.378E-01  e=1.374E-02  Klebsiella pneumoniae subsp. pneumoniae HS11286
  3qg5-assembly1_C  TM=4.579E-01  e=5.468E-01  Thermotoga maritima
  3fyo-assembly1_B  TM=2.577E-01  e=2.794E+00  Neisseria meningitidis serogroup B

Organism: NCBI:txid382360

Mean predicted aligned error: 12.79 Å

Foldseek 3Di:
DPQLCLDDPPDDDDDDDDDDDDDDDDDDDDDDDPDPDPDDDDDDDDDDDDDDDDDDDDDDDDDDDDDDDPPPPPPPPPPPDPDDDPQPDQLLVLVQVVLVLLQFASLQSLLLVVLVQQADAEEEEAEQAPQQQFQAFWAWDADDSQQATDIDGRGGLLVRVLVLVLVVLVSCLRSLHKYKYAYQDAAPDPPQGRIAIANSDDNVCRVVSSVSSNVSSVVGDRDNHLAAQVLVVLVVVQVSQLVCQVVSVVSSHEYEYEYEEQAAHARPVNDGDPVSLVSSLVSQLSSQVRGRYEYEYEHSHPPVVRVVSVVVSCVRHVYAYDYDQLVRQLLLCVAAVQFFRFPSLRSCSSRVSDDPLSSCSNPHHDDQVSVQVCCSSRQQRPHPQDQDRCLVPVPSNLVSSVVRQVPGFFGQRSLLRHTDTRGNSVVVCVPPVVVSVVVVVVVVVVVVVVPPPPPDDDDDDDDDDDDDDDDDDDDDDDDDDDDDDDDDDDDDDDDDDDDDDDDDDDDDDDDDDDDDDDDDDDDDPDDPDPDDDLQDLVVQLPVLAAPDPPHGDALLSSLQCLLCSAPPNRPNADDDPLSVPDDHDDPVCQVVDDDPRNLVVSVSSLSSLCSSLPPSPDDPPGDPSRVVSSVSSNVSSVVNNVVVND